Protein AF-L0DIA1-F1 (afdb_monomer)

InterPro domains:
  IPR010177 Doubled CXXCH motif [PF09699] (74-117)
  IPR029467 Cytochrome c7-like [PF14522] (395-449)
  IPR036280 Multiheme cytochrome superfamily [SSF48695] (78-455)

pLDDT: mean 79.47, std 14.56, range [34.69, 96.0]

Mean predicted aligned error: 14.71 Å

Nearest PDB structures (foldseek):
  6wpg-assembly1_A  TM=2.194E-01  e=6.661E+00  Arabidopsis thaliana

Sequence (483 aa):
MLPSQRDAKAASEYLKSLSSWLELDYFRRPRRLKRIRGLVTWTVLIGSTALIAALTWLPGNRQIYQAASVSTAHALFNEDCQACHDAKFGTAKRLLSGDNAVRSVTDEACLRCHAGDTHHMRQVGKTACVGCHHEHQGLKAMARVSDGHCTSCHANLESHTDTTKPGDADRPFRDVSTFMGGPRPHPPFFLSEHPKDEGTIRFNHQAHMNPKGLPVAGSLDRKTLRCTDCHQTDDAGRYMKPIHYQTHCRDCHPLNVQITGTITELAANEEADRFRNEPAAHPNGPQEGAETVRAIIRDRFIRFAQQFPSVQTERTRAERAHPLPGRPKPASDANGRSGADWAELQLSEASRLLFEGAGGCRYCHRVAAESSPETHQLPRFELPQIKSRWFPHSVFSHERHRSLDCRQCHAQSAESRLTSDVLMPTIQSCQQCHNGKTQGARTDCVECHAYHAPHENRDSPRDLAIEDFLRGQGAPAPAKAHP

Foldseek 3Di:
DDDDPPPVVVVVVVVVVVPVPDPPCPVVDDPPVVVVVVVVVVCVVVVVVVVVCCVVPPPDDCVVVDQAAWEPVCNLCSVPVCLFQVDPPQVVCCVVVVDPVRDRGFLVSVLLADFDFDLDPFFDDDDTPCNQQPTSPYHDHSPDGFLCSVLVCLQPVVVTGRLVDDDPNPDDRQRDRFCDDDPGHDDKPPLDPAFWWPFFWQDFLLQQQPPVFDDWPPDPDGHHDDPCLFFPADPQQWFTDDGDCVRRPCRRQFQFAAQAADDPDPVLVVVRVVSRPHGFDDDDDPVDWLVNSLVVQLVVQLVSCVVPVVLQQGDGPVLVDDDDPPDDRPDDDPVGHDSNRSSVVSSVVSLCCAQVNCSHPVVTWDFPAPADPVVRRGTGTDDRSGDRDSDPFWIDRNPVVVVDRPCLFQVCSNVGRGNGDDRGGMSVSQCVACVPDPRHDDGGPVNIGDSDDPCPPVPPDQPDDPVCVSVSHDRDDHDDHDD

Structure (mmCIF, N/CA/C/O backbone):
data_AF-L0DIA1-F1
#
_entry.id   AF-L0DIA1-F1
#
loop_
_atom_site.group_PDB
_atom_site.id
_atom_site.type_symbol
_atom_site.label_atom_id
_atom_site.label_alt_id
_atom_site.label_comp_id
_atom_site.label_asym_id
_atom_site.label_entity_id
_atom_site.label_seq_id
_atom_site.pdbx_PDB_ins_code
_atom_site.Cartn_x
_atom_site.Cartn_y
_atom_site.Cartn_z
_atom_site.occupancy
_atom_site.B_iso_or_equiv
_atom_site.auth_seq_id
_atom_site.auth_comp_id
_atom_site.auth_asym_id
_atom_site.auth_atom_id
_atom_site.pdbx_PDB_model_num
ATOM 1 N N . MET A 1 1 ? 84.054 46.112 -60.335 1.00 38.94 1 MET A N 1
ATOM 2 C CA . MET A 1 1 ? 84.595 44.797 -59.930 1.00 38.94 1 MET A CA 1
ATOM 3 C C . MET A 1 1 ? 83.575 43.743 -60.330 1.00 38.94 1 MET A C 1
ATOM 5 O O . MET A 1 1 ? 82.523 43.665 -59.716 1.00 38.94 1 MET A O 1
ATOM 9 N N . LEU A 1 2 ? 83.828 43.063 -61.451 1.00 37.53 2 LEU A N 1
ATOM 10 C CA . LEU A 1 2 ? 82.945 42.062 -62.062 1.00 37.53 2 LEU A CA 1
ATOM 11 C C . LEU A 1 2 ? 83.335 40.660 -61.556 1.00 37.53 2 LEU A C 1
ATOM 13 O O . LEU A 1 2 ? 84.537 40.387 -61.490 1.00 37.53 2 LEU A O 1
ATOM 17 N N . PRO A 1 3 ? 82.382 39.776 -61.206 1.00 42.34 3 PRO A N 1
ATOM 18 C CA . PRO A 1 3 ? 82.694 38.422 -60.758 1.00 42.34 3 PRO A CA 1
ATOM 19 C C . PRO A 1 3 ? 83.259 37.567 -61.897 1.00 42.34 3 PRO A C 1
ATOM 21 O O . PRO A 1 3 ? 82.854 37.675 -63.054 1.00 42.34 3 PRO A O 1
ATOM 24 N N . SER A 1 4 ? 84.236 36.736 -61.539 1.00 45.91 4 SER A N 1
ATOM 25 C CA . SER A 1 4 ? 85.078 35.964 -62.449 1.00 45.91 4 SER A CA 1
ATOM 26 C C . SER A 1 4 ? 84.346 34.814 -63.153 1.00 45.91 4 SER A C 1
ATOM 28 O O . SER A 1 4 ? 83.460 34.177 -62.595 1.00 45.91 4 SER A O 1
ATOM 30 N N . GLN A 1 5 ? 84.836 34.488 -64.347 1.00 52.84 5 GLN A N 1
ATOM 31 C CA . GLN A 1 5 ? 84.480 33.394 -65.265 1.00 52.84 5 GLN A CA 1
ATOM 32 C C . GLN A 1 5 ? 84.507 31.949 -64.692 1.00 52.84 5 GLN A C 1
ATOM 34 O O . GLN A 1 5 ? 84.489 30.987 -65.460 1.00 52.84 5 GLN A O 1
ATOM 39 N N . ARG A 1 6 ? 84.560 31.746 -63.368 1.00 50.69 6 ARG A N 1
ATOM 40 C CA . ARG A 1 6 ? 84.612 30.408 -62.745 1.00 50.69 6 ARG A CA 1
ATOM 41 C C . ARG A 1 6 ? 83.242 29.742 -62.556 1.00 50.69 6 ARG A C 1
ATOM 43 O O . ARG A 1 6 ? 83.188 28.516 -62.598 1.00 50.69 6 ARG A O 1
ATOM 50 N N . ASP A 1 7 ? 82.146 30.498 -62.480 1.00 54.34 7 ASP A N 1
ATOM 51 C CA . ASP A 1 7 ? 80.820 29.922 -62.175 1.00 54.34 7 ASP A CA 1
ATOM 52 C C . ASP A 1 7 ? 80.067 29.377 -63.403 1.00 54.34 7 ASP A C 1
ATOM 54 O O . ASP A 1 7 ? 79.250 28.462 -63.290 1.00 54.34 7 ASP A O 1
ATOM 58 N N . ALA A 1 8 ? 80.385 29.853 -64.612 1.00 52.34 8 ALA A N 1
ATOM 59 C CA . ALA A 1 8 ? 79.724 29.388 -65.836 1.00 52.34 8 ALA A CA 1
ATOM 60 C C . ALA A 1 8 ? 80.102 27.942 -66.213 1.00 52.34 8 ALA A C 1
ATOM 62 O O . ALA A 1 8 ? 79.298 27.216 -66.800 1.00 52.34 8 ALA A O 1
ATOM 63 N N . LYS A 1 9 ? 81.317 27.495 -65.861 1.00 54.75 9 LYS A N 1
ATOM 64 C CA . LYS A 1 9 ? 81.818 26.161 -66.227 1.00 54.75 9 LYS A CA 1
ATOM 65 C C . LYS A 1 9 ? 81.178 25.054 -65.379 1.00 54.75 9 LYS A C 1
ATOM 67 O O . LYS A 1 9 ? 80.749 24.048 -65.941 1.00 54.75 9 LYS A O 1
ATOM 72 N N . ALA A 1 10 ? 81.018 25.297 -64.074 1.00 54.09 10 ALA A N 1
ATOM 73 C CA . ALA A 1 10 ? 80.377 24.373 -63.136 1.00 54.09 10 ALA A CA 1
ATOM 74 C C . ALA A 1 10 ? 78.871 24.202 -63.414 1.00 54.09 10 ALA A C 1
ATOM 76 O O . ALA A 1 10 ? 78.358 23.084 -63.394 1.00 54.09 10 ALA A O 1
ATOM 77 N N . ALA A 1 11 ? 78.169 25.285 -63.775 1.00 54.31 11 ALA A N 1
ATOM 78 C CA . ALA A 1 11 ? 76.767 25.210 -64.191 1.00 54.31 11 ALA A CA 1
ATOM 79 C C . ALA A 1 11 ? 76.584 24.429 -65.511 1.00 54.31 11 ALA A C 1
ATOM 81 O O . ALA A 1 11 ? 75.620 23.674 -65.659 1.00 54.31 11 ALA A O 1
ATOM 82 N N . SER A 1 12 ? 77.527 24.548 -66.458 1.00 55.84 12 SER A N 1
ATOM 83 C CA . SER A 1 12 ? 77.474 23.820 -67.737 1.00 55.84 12 SER A CA 1
ATOM 84 C C . SER A 1 12 ? 77.768 22.318 -67.591 1.00 55.84 12 SER A C 1
ATOM 86 O O . SER A 1 12 ? 77.160 21.509 -68.290 1.00 55.84 12 SER A O 1
ATOM 88 N N . GLU A 1 13 ? 78.666 21.922 -66.682 1.00 55.84 13 GLU A N 1
ATOM 89 C CA . GLU A 1 13 ? 78.961 20.504 -66.404 1.00 55.84 13 GLU A CA 1
ATOM 90 C C . GLU A 1 13 ? 77.824 19.806 -65.642 1.00 55.84 13 GLU A C 1
ATOM 92 O O . GLU A 1 13 ? 77.497 18.652 -65.934 1.00 55.84 13 GLU A O 1
ATOM 97 N N . TYR A 1 14 ? 77.142 20.517 -64.740 1.00 56.03 14 TYR A N 1
ATOM 98 C CA . TYR A 1 14 ? 75.956 19.993 -64.057 1.00 56.03 14 TYR A CA 1
ATOM 99 C C . TYR A 1 14 ? 74.788 19.757 -65.034 1.00 56.03 14 TYR A C 1
ATOM 101 O O . TYR A 1 14 ? 74.178 18.690 -65.036 1.00 56.03 14 TYR A O 1
ATOM 109 N N . LEU A 1 15 ? 74.535 20.694 -65.957 1.00 53.28 15 LEU A N 1
ATOM 110 C CA . LEU A 1 15 ? 73.500 20.541 -66.992 1.00 53.28 15 LEU A CA 1
ATOM 111 C C . LEU A 1 15 ? 73.836 19.465 -68.041 1.00 53.28 15 LEU A C 1
ATOM 113 O O . LEU A 1 15 ? 72.927 18.812 -68.551 1.00 53.28 15 LEU A O 1
ATOM 117 N N . LYS A 1 16 ? 75.122 19.235 -68.343 1.00 56.94 16 LYS A N 1
ATOM 118 C CA . LYS A 1 16 ? 75.566 18.175 -69.272 1.00 56.94 16 LYS A CA 1
ATOM 119 C C . LYS A 1 16 ? 75.567 16.772 -68.664 1.00 56.94 16 LYS A C 1
ATOM 121 O O . LYS A 1 16 ? 75.495 15.805 -69.414 1.00 56.94 16 LYS A O 1
ATOM 126 N N . SER A 1 17 ? 75.635 16.648 -67.339 1.00 55.22 17 SER A N 1
ATOM 127 C CA . SER A 1 17 ? 75.519 15.354 -66.651 1.00 55.22 17 SER A CA 1
ATOM 128 C C . SER A 1 17 ? 74.077 15.004 -66.276 1.00 55.22 17 SER A C 1
ATOM 130 O O . SER A 1 17 ? 73.757 13.832 -66.122 1.00 55.22 17 SER A O 1
ATOM 132 N N . LEU A 1 18 ? 73.153 15.967 -66.217 1.00 54.19 18 LEU A N 1
ATOM 133 C CA . LEU A 1 18 ? 71.745 15.663 -65.944 1.00 54.19 18 LEU A CA 1
ATOM 134 C C . LEU A 1 18 ? 71.103 14.779 -67.039 1.00 54.19 18 LEU A C 1
ATOM 136 O O . LEU A 1 18 ? 70.259 13.936 -66.740 1.00 54.19 18 LEU A O 1
ATOM 140 N N . SER A 1 19 ? 71.532 14.928 -68.298 1.00 55.31 19 SER A N 1
ATOM 141 C CA . SER A 1 19 ? 71.032 14.149 -69.442 1.00 55.31 19 SER A CA 1
ATOM 142 C C . SER A 1 19 ? 71.620 12.739 -69.556 1.00 55.31 19 SER A C 1
ATOM 144 O O . SER A 1 19 ? 71.040 11.908 -70.250 1.00 55.31 19 SER A O 1
ATOM 146 N N . SER A 1 20 ? 72.735 12.439 -68.878 1.00 59.00 20 SER A N 1
ATOM 147 C CA . SER A 1 20 ? 73.296 11.081 -68.835 1.00 59.00 20 SER A CA 1
ATOM 148 C C . SER A 1 20 ? 72.679 10.216 -67.732 1.00 59.00 20 SER A C 1
ATOM 150 O O . SER A 1 20 ? 72.708 8.992 -67.835 1.00 59.00 20 SER A O 1
ATOM 152 N N . TRP A 1 21 ? 72.077 10.836 -66.711 1.00 57.41 21 TRP A N 1
ATOM 153 C CA . TRP A 1 21 ? 71.409 10.145 -65.600 1.00 57.41 21 TRP A CA 1
ATOM 154 C C . TRP A 1 21 ? 69.891 10.009 -65.767 1.00 57.41 21 TRP A C 1
ATOM 156 O O . TRP A 1 21 ? 69.279 9.151 -65.129 1.00 57.41 21 TRP A O 1
ATOM 166 N N . LEU A 1 22 ? 69.268 10.828 -66.618 1.00 57.53 22 LEU A N 1
ATOM 167 C CA . LEU A 1 22 ? 67.830 10.791 -66.865 1.00 57.53 22 LEU A CA 1
ATOM 168 C C . LEU A 1 22 ? 67.557 10.325 -68.301 1.00 57.53 22 LEU A C 1
ATOM 170 O O . LEU A 1 22 ? 67.651 11.103 -69.247 1.00 57.53 22 LEU A O 1
ATOM 174 N N . GLU A 1 23 ? 67.209 9.046 -68.469 1.00 64.88 23 GLU A N 1
ATOM 175 C CA . GLU A 1 23 ? 66.799 8.504 -69.769 1.00 64.88 23 GLU A CA 1
ATOM 176 C C . GLU A 1 23 ? 65.615 9.318 -70.332 1.00 64.88 23 GLU A C 1
ATOM 178 O O . GLU A 1 23 ? 64.508 9.289 -69.785 1.00 64.88 23 GLU A O 1
ATOM 183 N N . LEU A 1 24 ? 65.833 10.005 -71.460 1.00 61.28 24 LEU A N 1
ATOM 184 C CA . LEU A 1 24 ? 64.845 10.828 -72.181 1.00 61.28 24 LEU A CA 1
ATOM 185 C C . LEU A 1 24 ? 63.599 10.050 -72.649 1.00 61.28 24 LEU A C 1
ATOM 187 O O . LEU A 1 24 ? 62.635 10.659 -73.096 1.00 61.28 24 LEU A O 1
ATOM 191 N N . ASP A 1 25 ? 63.578 8.724 -72.499 1.00 62.75 25 ASP A N 1
ATOM 192 C CA . ASP A 1 25 ? 62.449 7.854 -72.845 1.00 62.75 25 ASP A CA 1
ATOM 193 C C . ASP A 1 25 ? 61.690 7.318 -71.617 1.00 62.75 25 ASP A C 1
ATOM 195 O O . ASP A 1 25 ? 60.784 6.489 -71.754 1.00 62.75 25 ASP A O 1
ATOM 199 N N . TYR A 1 26 ? 62.019 7.774 -70.400 1.00 62.66 26 TYR A N 1
ATOM 200 C CA . TYR A 1 26 ? 61.396 7.315 -69.148 1.00 62.66 26 TYR A CA 1
ATOM 201 C C . TYR A 1 26 ? 59.855 7.403 -69.170 1.00 62.66 26 TYR A C 1
ATOM 203 O O . TYR A 1 26 ? 59.162 6.531 -68.641 1.00 62.66 26 TYR A O 1
ATOM 211 N N . PHE A 1 27 ? 59.293 8.415 -69.837 1.00 58.81 27 PHE A N 1
ATOM 212 C CA . PHE A 1 27 ? 57.844 8.605 -69.990 1.00 58.81 27 PHE A CA 1
ATOM 213 C C . PHE A 1 27 ? 57.194 7.677 -71.033 1.00 58.81 27 PHE A C 1
ATOM 215 O O . PHE A 1 27 ? 55.974 7.513 -71.007 1.00 58.81 27 PHE A O 1
ATOM 222 N N . ARG A 1 28 ? 57.976 7.032 -71.912 1.00 60.09 28 ARG A N 1
ATOM 223 C CA . ARG A 1 28 ? 57.495 6.051 -72.905 1.00 60.09 28 ARG A CA 1
ATOM 224 C C . ARG A 1 28 ? 57.527 4.607 -72.395 1.00 60.09 28 ARG A C 1
ATOM 226 O O . ARG A 1 28 ? 56.889 3.739 -72.989 1.00 60.09 28 ARG A O 1
ATOM 233 N N . ARG A 1 29 ? 58.216 4.322 -71.282 1.00 59.72 29 ARG A N 1
ATOM 234 C CA . ARG A 1 29 ? 58.260 2.974 -70.691 1.00 59.72 29 ARG A CA 1
ATOM 235 C C . ARG A 1 29 ? 56.956 2.696 -69.923 1.00 59.72 29 ARG A C 1
ATOM 237 O O . ARG A 1 29 ? 56.642 3.421 -68.974 1.00 59.72 29 ARG A O 1
ATOM 244 N N . PRO A 1 30 ? 56.170 1.656 -70.276 1.00 58.03 30 PRO A N 1
ATOM 245 C CA . PRO A 1 30 ? 54.945 1.330 -69.555 1.00 58.03 30 PRO A CA 1
ATOM 246 C C . PRO A 1 30 ? 55.304 0.997 -68.106 1.00 58.03 30 PRO A C 1
ATOM 248 O O . PRO A 1 30 ? 55.975 0.002 -67.832 1.00 58.03 30 PRO A O 1
ATOM 251 N N . ARG A 1 31 ? 54.884 1.856 -67.169 1.00 65.75 31 ARG A N 1
ATOM 252 C CA . ARG A 1 31 ? 55.189 1.718 -65.739 1.00 65.75 31 ARG A CA 1
ATOM 253 C C . ARG A 1 31 ? 54.663 0.364 -65.255 1.00 65.75 31 ARG A C 1
ATOM 255 O O . ARG A 1 31 ? 53.465 0.240 -65.000 1.00 65.75 31 ARG A O 1
ATOM 262 N N . ARG A 1 32 ? 55.540 -0.644 -65.121 1.00 65.88 32 ARG A N 1
ATOM 263 C CA . ARG A 1 32 ? 55.189 -1.998 -64.639 1.00 65.88 32 ARG A CA 1
ATOM 264 C C . ARG A 1 32 ? 54.366 -1.920 -63.352 1.00 65.88 32 ARG A C 1
ATOM 266 O O . ARG A 1 32 ? 53.338 -2.572 -63.255 1.00 65.88 32 ARG A O 1
ATOM 273 N N . LEU A 1 33 ? 54.724 -1.002 -62.453 1.00 68.50 33 LEU A N 1
ATOM 274 C CA . LEU A 1 33 ? 53.966 -0.677 -61.241 1.00 68.50 33 LEU A CA 1
ATOM 275 C C . LEU A 1 33 ? 52.537 -0.161 -61.490 1.00 68.50 33 LEU A C 1
ATOM 277 O O . LEU A 1 33 ? 51.640 -0.552 -60.758 1.00 68.50 33 LEU A O 1
ATOM 281 N N . LYS A 1 34 ? 52.272 0.665 -62.516 1.00 67.75 34 LYS A N 1
ATOM 282 C CA . LYS A 1 34 ? 50.893 1.091 -62.846 1.00 67.75 34 LYS A CA 1
ATOM 283 C C . LYS A 1 34 ? 50.065 -0.058 -63.421 1.00 67.75 34 LYS A C 1
ATOM 285 O O . LYS A 1 34 ? 48.891 -0.165 -63.081 1.00 67.75 34 LYS A O 1
ATOM 290 N N . ARG A 1 35 ? 50.662 -0.917 -64.259 1.00 71.19 35 ARG A N 1
ATOM 291 C CA . ARG A 1 35 ? 49.988 -2.122 -64.775 1.00 71.19 35 ARG A CA 1
ATOM 292 C C . ARG A 1 35 ? 49.695 -3.114 -63.655 1.00 71.19 35 ARG A C 1
ATOM 294 O O . ARG A 1 35 ? 48.559 -3.545 -63.549 1.00 71.19 35 ARG A O 1
ATOM 301 N N . ILE A 1 36 ? 50.673 -3.401 -62.794 1.00 78.19 36 ILE A N 1
ATOM 302 C CA . ILE A 1 36 ? 50.495 -4.267 -61.621 1.00 78.19 36 ILE A CA 1
ATOM 303 C C . ILE A 1 36 ? 49.435 -3.676 -60.691 1.00 78.19 36 ILE A C 1
ATOM 305 O O . ILE A 1 36 ? 48.525 -4.393 -60.303 1.00 78.19 36 ILE A O 1
ATOM 309 N N . ARG A 1 37 ? 49.471 -2.367 -60.406 1.00 79.06 37 ARG A N 1
ATOM 310 C CA . ARG A 1 37 ? 48.446 -1.712 -59.582 1.00 79.06 37 ARG A CA 1
ATOM 311 C C . ARG A 1 37 ? 47.055 -1.855 -60.189 1.00 79.06 37 ARG A C 1
ATOM 313 O O . ARG A 1 37 ? 46.150 -2.251 -59.478 1.00 79.06 37 ARG A O 1
ATOM 320 N N . GLY A 1 38 ? 46.888 -1.586 -61.485 1.00 79.44 38 GLY A N 1
ATOM 321 C CA . GLY A 1 38 ? 45.601 -1.763 -62.161 1.00 79.44 38 GLY A CA 1
ATOM 322 C C . GLY A 1 38 ? 45.116 -3.213 -62.125 1.00 79.44 38 GLY A C 1
ATOM 323 O O . GLY A 1 38 ? 43.954 -3.457 -61.827 1.00 79.44 38 GLY A O 1
ATOM 324 N N . LEU A 1 39 ? 46.011 -4.173 -62.363 1.00 82.62 39 LEU A N 1
ATOM 325 C CA . LEU A 1 39 ? 45.688 -5.600 -62.373 1.00 82.62 39 LEU A CA 1
ATOM 326 C C . LEU A 1 39 ? 45.310 -6.095 -60.974 1.00 82.62 39 LEU A C 1
ATOM 328 O O . LEU A 1 39 ? 44.313 -6.794 -60.847 1.00 82.62 39 LEU A O 1
ATOM 332 N N . VAL A 1 40 ? 46.027 -5.653 -59.933 1.00 85.44 40 VAL A N 1
ATOM 333 C CA . VAL A 1 40 ? 45.697 -5.894 -58.518 1.00 85.44 40 VAL A CA 1
ATOM 334 C C . VAL A 1 40 ? 44.368 -5.237 -58.146 1.00 85.44 40 VAL A C 1
ATOM 336 O O . VAL A 1 40 ? 43.523 -5.882 -57.542 1.00 85.44 40 VAL A O 1
ATOM 339 N N . THR A 1 41 ? 44.124 -3.984 -58.541 1.00 84.69 41 THR A N 1
ATOM 340 C CA . THR A 1 41 ? 42.845 -3.309 -58.269 1.00 84.69 41 THR A CA 1
ATOM 341 C C . THR A 1 41 ? 41.677 -4.048 -58.920 1.00 84.69 41 THR A C 1
ATOM 343 O O . THR A 1 41 ? 40.677 -4.290 -58.253 1.00 84.69 41 THR A O 1
ATOM 346 N N . TRP A 1 42 ? 41.805 -4.465 -60.182 1.00 88.69 42 TRP A N 1
ATOM 347 C CA . TRP A 1 42 ? 40.760 -5.227 -60.868 1.00 88.69 42 TRP A CA 1
ATOM 348 C C . TRP A 1 42 ? 40.587 -6.638 -60.304 1.00 88.69 42 TRP A C 1
ATOM 350 O O . TRP A 1 42 ? 39.453 -7.067 -60.138 1.00 88.69 42 TRP A O 1
ATOM 360 N N . THR A 1 43 ? 41.663 -7.347 -59.949 1.00 89.00 43 THR A N 1
ATOM 361 C CA . THR A 1 43 ? 41.545 -8.676 -59.313 1.00 89.00 43 THR A CA 1
ATOM 362 C C . THR A 1 43 ? 40.929 -8.597 -57.926 1.00 89.00 43 THR A C 1
ATOM 364 O O . THR A 1 43 ? 40.094 -9.434 -57.605 1.00 89.00 43 THR A O 1
ATOM 367 N N . VAL A 1 44 ? 41.255 -7.578 -57.128 1.00 90.25 44 VAL A N 1
ATOM 368 C CA . VAL A 1 44 ? 40.593 -7.349 -55.837 1.00 90.25 44 VAL A CA 1
ATOM 369 C C . VAL A 1 44 ? 39.124 -6.991 -56.047 1.00 90.25 44 VAL A C 1
ATOM 371 O O . VAL A 1 44 ? 38.269 -7.562 -55.375 1.00 90.25 44 VAL A O 1
ATOM 374 N N . LEU A 1 45 ? 38.802 -6.099 -56.990 1.00 90.31 45 LEU A N 1
ATOM 375 C CA . LEU A 1 45 ? 37.421 -5.695 -57.260 1.00 90.31 45 LEU A CA 1
ATOM 376 C C . LEU A 1 45 ? 36.572 -6.884 -57.729 1.00 90.31 45 LEU A C 1
ATOM 378 O O . LEU A 1 45 ? 35.517 -7.135 -57.149 1.00 90.31 45 LEU A O 1
ATOM 382 N N . ILE A 1 46 ? 37.053 -7.631 -58.728 1.00 92.00 46 ILE A N 1
ATOM 383 C CA . ILE A 1 46 ? 36.387 -8.816 -59.288 1.00 92.00 46 ILE A CA 1
ATOM 384 C C . ILE A 1 46 ? 36.310 -9.926 -58.240 1.00 92.00 46 ILE A C 1
ATOM 386 O O . ILE A 1 46 ? 35.261 -10.535 -58.081 1.00 92.00 46 ILE A O 1
ATOM 390 N N . GLY A 1 47 ? 37.379 -10.160 -57.475 1.00 92.19 47 GLY A N 1
ATOM 391 C CA . GLY A 1 47 ? 37.385 -11.134 -56.385 1.00 92.19 47 GLY A CA 1
ATOM 392 C C . GLY A 1 47 ? 36.370 -10.792 -55.293 1.00 92.19 47 GLY A C 1
ATOM 393 O O . GLY A 1 47 ? 35.633 -11.664 -54.847 1.00 92.19 47 GLY A O 1
ATOM 394 N N . SER A 1 48 ? 36.266 -9.515 -54.917 1.00 84.88 48 SER A N 1
ATOM 395 C CA . SER A 1 48 ? 35.313 -9.039 -53.906 1.00 84.88 48 SER A CA 1
ATOM 396 C C . SER A 1 48 ? 33.872 -9.129 -54.408 1.00 84.88 48 SER A C 1
ATOM 398 O O . SER A 1 48 ? 32.995 -9.584 -53.681 1.00 84.88 48 SER A O 1
ATOM 400 N N . THR A 1 49 ? 33.615 -8.755 -55.664 1.00 87.25 49 THR A N 1
ATOM 401 C CA . THR A 1 49 ? 32.275 -8.887 -56.263 1.00 87.25 49 THR A CA 1
ATOM 402 C C . THR A 1 49 ? 31.882 -10.343 -56.472 1.00 87.25 49 THR A C 1
ATOM 404 O O . THR A 1 49 ? 30.752 -10.698 -56.157 1.00 87.25 49 THR A O 1
ATOM 407 N N . ALA A 1 50 ? 32.799 -11.203 -56.922 1.00 86.94 50 ALA A N 1
ATOM 408 C CA . ALA A 1 50 ? 32.560 -12.637 -57.049 1.00 86.94 50 ALA A CA 1
ATOM 409 C C . ALA A 1 50 ? 32.313 -13.293 -55.685 1.00 86.94 50 ALA A C 1
ATOM 411 O O . ALA A 1 50 ? 31.427 -14.132 -55.578 1.00 86.94 50 ALA A O 1
ATOM 412 N N . LEU A 1 51 ? 33.028 -12.878 -54.633 1.00 81.56 51 LEU A N 1
ATOM 413 C CA . LEU A 1 51 ? 32.804 -13.349 -53.266 1.00 81.56 51 LEU A CA 1
ATOM 414 C C . LEU A 1 51 ? 31.435 -12.908 -52.730 1.00 81.56 51 LEU A C 1
ATOM 416 O O . LEU A 1 51 ? 30.715 -13.721 -52.163 1.00 81.56 51 LEU A O 1
ATOM 420 N N . ILE A 1 52 ? 31.044 -11.648 -52.939 1.00 78.81 52 ILE A N 1
ATOM 421 C CA . ILE A 1 52 ? 29.717 -11.148 -52.546 1.00 78.81 52 ILE A CA 1
ATOM 422 C C . ILE A 1 52 ? 28.618 -11.879 -53.326 1.00 78.81 52 ILE A C 1
ATOM 424 O O . ILE A 1 52 ? 27.635 -12.316 -52.731 1.00 78.81 52 ILE A O 1
ATOM 428 N N . ALA A 1 53 ? 28.786 -12.062 -54.638 1.00 79.56 53 ALA A N 1
ATOM 429 C CA . ALA A 1 53 ? 27.852 -12.815 -55.471 1.00 79.56 53 ALA A CA 1
ATOM 430 C C . ALA A 1 53 ? 27.756 -14.279 -55.017 1.00 79.56 53 ALA A C 1
ATOM 432 O O . ALA A 1 53 ? 26.659 -14.801 -54.858 1.00 79.56 53 ALA A O 1
ATOM 433 N N . ALA A 1 54 ? 28.885 -14.919 -54.711 1.00 77.06 54 ALA A N 1
ATOM 434 C CA . ALA A 1 54 ? 28.940 -16.271 -54.168 1.00 77.06 54 ALA A CA 1
ATOM 435 C C . ALA A 1 54 ? 28.202 -16.371 -52.821 1.00 77.06 54 ALA A C 1
ATOM 437 O O . ALA A 1 54 ? 27.346 -17.235 -52.663 1.00 77.06 54 ALA A O 1
ATOM 438 N N . LEU A 1 55 ? 28.455 -15.456 -51.880 1.00 67.50 55 LEU A N 1
ATOM 439 C CA . LEU A 1 55 ? 27.798 -15.427 -50.564 1.00 67.50 55 LEU A CA 1
ATOM 440 C C . LEU A 1 55 ? 26.291 -15.135 -50.635 1.00 67.50 55 LEU A C 1
ATOM 442 O O . LEU A 1 55 ? 25.549 -15.532 -49.740 1.00 67.50 55 LEU A O 1
ATOM 446 N N . THR A 1 56 ? 25.831 -14.449 -51.683 1.00 65.62 56 THR A N 1
ATOM 447 C CA . THR A 1 56 ? 24.415 -14.086 -51.851 1.00 65.62 56 THR A CA 1
ATOM 448 C C . THR A 1 56 ? 23.631 -15.082 -52.715 1.00 65.62 56 THR A C 1
ATOM 450 O O . THR A 1 56 ? 22.437 -15.271 -52.478 1.00 65.62 56 THR A O 1
ATOM 453 N N . TRP A 1 57 ? 24.269 -15.735 -53.696 1.00 67.69 57 TRP A N 1
ATOM 454 C CA . TRP A 1 57 ? 23.603 -16.601 -54.683 1.00 67.69 57 TRP A CA 1
ATOM 455 C C . TRP A 1 57 ? 23.863 -18.101 -54.484 1.00 67.69 57 TRP A C 1
ATOM 457 O O . TRP A 1 57 ? 23.048 -18.897 -54.951 1.00 67.69 57 TRP A O 1
ATOM 467 N N . LEU A 1 58 ? 24.932 -18.523 -53.791 1.00 69.00 58 LEU A N 1
ATOM 468 C CA . LEU A 1 58 ? 25.155 -19.952 -53.528 1.00 69.00 58 LEU A CA 1
ATOM 469 C C . LEU A 1 58 ? 24.229 -20.447 -52.396 1.00 69.00 58 LEU A C 1
ATOM 471 O O . LEU A 1 58 ? 24.201 -19.863 -51.308 1.00 69.00 58 LEU A O 1
ATOM 475 N N . PRO A 1 59 ? 23.463 -21.530 -52.621 1.00 56.31 59 PRO A N 1
ATOM 476 C CA . PRO A 1 59 ? 22.481 -22.047 -51.676 1.00 56.31 59 PRO A CA 1
ATOM 477 C C . PRO A 1 59 ? 23.182 -22.882 -50.596 1.00 56.31 59 PRO A C 1
ATOM 479 O O . PRO A 1 59 ? 23.256 -24.100 -50.688 1.00 56.31 59 PRO A O 1
ATOM 482 N N . GLY A 1 60 ? 23.757 -22.216 -49.594 1.00 51.94 60 GLY A N 1
ATOM 483 C CA . GLY A 1 60 ? 24.397 -22.879 -48.452 1.00 51.94 60 GLY A CA 1
ATOM 484 C C . GLY A 1 60 ? 23.608 -22.718 -47.159 1.00 51.94 60 GLY A C 1
ATOM 485 O O . GLY A 1 60 ? 23.202 -23.702 -46.554 1.00 51.94 60 GLY A O 1
ATOM 486 N N . ASN A 1 61 ? 23.359 -21.476 -46.737 1.00 52.25 61 ASN A N 1
ATOM 487 C CA . ASN A 1 61 ? 22.488 -21.177 -45.603 1.00 52.25 61 ASN A CA 1
ATOM 488 C C . ASN A 1 61 ? 22.175 -19.669 -45.561 1.00 52.25 61 ASN A C 1
ATOM 490 O O . ASN A 1 61 ? 23.027 -18.866 -45.183 1.00 52.25 61 ASN A O 1
ATOM 494 N N . ARG A 1 62 ? 20.958 -19.255 -45.942 1.00 53.38 62 ARG A N 1
ATOM 495 C CA . ARG A 1 62 ? 20.534 -17.837 -45.883 1.00 53.38 62 ARG A CA 1
ATOM 496 C C . ARG A 1 62 ? 20.268 -17.344 -44.450 1.00 53.38 62 ARG A C 1
ATOM 498 O O . ARG A 1 62 ? 19.988 -16.163 -44.269 1.00 53.38 62 ARG A O 1
ATOM 505 N N . GLN A 1 63 ? 20.406 -18.212 -43.442 1.00 53.78 63 GLN A N 1
ATOM 506 C CA . GLN A 1 63 ? 20.187 -17.893 -42.025 1.00 53.78 63 GLN A CA 1
ATOM 507 C C . GLN A 1 63 ? 21.049 -16.740 -41.495 1.00 53.78 63 GLN A C 1
ATOM 509 O O . GLN A 1 63 ? 20.632 -16.065 -40.566 1.00 53.78 63 GLN A O 1
ATOM 514 N N . ILE A 1 64 ? 22.214 -16.465 -42.089 1.00 52.66 64 ILE A N 1
ATOM 515 C CA . ILE A 1 64 ? 23.090 -15.361 -41.649 1.00 52.66 64 ILE A CA 1
ATOM 516 C C . ILE A 1 64 ? 22.440 -13.985 -41.905 1.00 52.66 64 ILE A C 1
ATOM 518 O O . ILE A 1 64 ? 22.749 -13.015 -41.218 1.00 52.66 64 ILE A O 1
ATOM 522 N N . TYR A 1 65 ? 21.518 -13.900 -42.869 1.00 57.53 65 TYR A N 1
ATOM 523 C CA . TYR A 1 65 ? 20.829 -12.662 -43.252 1.00 57.53 65 TYR A CA 1
ATOM 524 C C . TYR A 1 65 ? 19.347 -12.643 -42.864 1.00 57.53 65 TYR A C 1
ATOM 526 O O . TYR A 1 65 ? 18.670 -11.641 -43.090 1.00 57.53 65 TYR A O 1
ATOM 534 N N . GLN A 1 66 ? 18.828 -13.742 -42.313 1.00 65.69 66 GLN A N 1
ATOM 535 C CA . GLN A 1 66 ? 17.448 -13.821 -41.852 1.00 65.69 66 GLN A CA 1
ATOM 536 C C . GLN A 1 66 ? 17.389 -13.428 -40.381 1.00 65.69 66 GLN A C 1
ATOM 538 O O . GLN A 1 66 ? 18.102 -13.977 -39.543 1.00 65.69 66 GLN A O 1
ATOM 543 N N . ALA A 1 67 ? 16.529 -12.460 -40.075 1.00 73.00 67 ALA A N 1
ATOM 544 C CA . ALA A 1 67 ? 16.180 -12.156 -38.700 1.00 73.00 67 ALA A CA 1
ATOM 545 C C . ALA A 1 67 ? 15.588 -13.418 -38.042 1.00 73.00 67 ALA A C 1
ATOM 547 O O . ALA A 1 67 ? 14.919 -14.208 -38.714 1.00 73.00 67 ALA A O 1
ATOM 548 N N . ALA A 1 68 ? 15.844 -13.633 -36.749 1.00 77.94 68 ALA A N 1
ATOM 549 C CA . ALA A 1 68 ? 15.225 -14.754 -36.045 1.00 77.94 68 ALA A CA 1
ATOM 550 C C . ALA A 1 68 ? 13.699 -14.562 -35.961 1.00 77.94 68 ALA A C 1
ATOM 552 O O . ALA A 1 68 ? 13.180 -13.487 -36.275 1.00 77.94 68 ALA A O 1
ATOM 553 N N . SER A 1 69 ? 12.973 -15.590 -35.515 1.00 84.31 69 SER A N 1
ATOM 554 C CA . SER A 1 69 ? 11.533 -15.463 -35.271 1.00 84.31 69 SER A CA 1
ATOM 555 C C . SER A 1 69 ? 11.242 -14.305 -34.318 1.00 84.31 69 SER A C 1
ATOM 557 O O . SER A 1 69 ? 12.060 -13.990 -33.440 1.00 84.31 69 SER A O 1
ATOM 559 N N . VAL A 1 70 ? 10.059 -13.716 -34.459 1.00 86.31 70 VAL A N 1
ATOM 560 C CA . VAL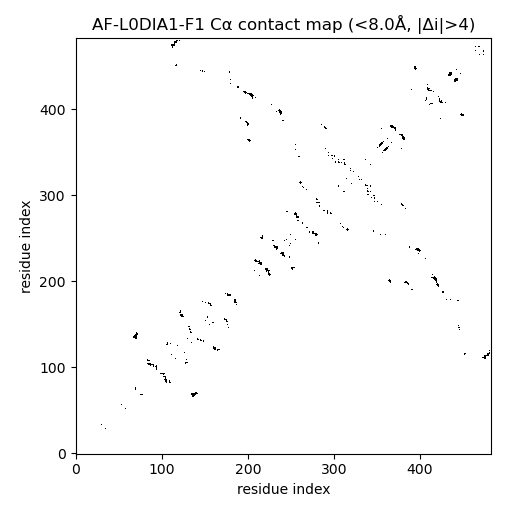 A 1 70 ? 9.547 -12.807 -33.440 1.00 86.31 70 VAL A CA 1
ATOM 561 C C . VAL A 1 70 ? 9.264 -13.576 -32.139 1.00 86.31 70 VAL A C 1
ATOM 563 O O . VAL A 1 70 ? 9.262 -14.815 -32.099 1.00 86.31 70 VAL A O 1
ATOM 566 N N . SER A 1 71 ? 9.078 -12.832 -31.058 1.00 86.31 71 SER A N 1
ATOM 567 C CA . SER A 1 71 ? 8.873 -13.300 -29.703 1.00 86.31 71 SER A CA 1
ATOM 568 C C . SER A 1 71 ? 7.591 -14.112 -29.605 1.00 86.31 71 SER A C 1
ATOM 570 O O . SER A 1 71 ? 6.684 -14.004 -30.429 1.00 86.31 71 SER A O 1
ATOM 572 N N . THR A 1 72 ? 7.482 -14.920 -28.553 1.00 85.50 72 THR A N 1
ATOM 573 C CA . THR A 1 72 ? 6.294 -15.752 -28.317 1.00 85.50 72 THR A CA 1
ATOM 574 C C . THR A 1 72 ? 5.000 -14.942 -28.260 1.00 85.50 72 THR A C 1
ATOM 576 O O . THR A 1 72 ? 3.976 -15.414 -28.741 1.00 85.50 72 THR A O 1
ATOM 579 N N . ALA A 1 73 ? 5.048 -13.714 -27.734 1.00 84.25 73 ALA A N 1
ATOM 580 C CA . ALA A 1 73 ? 3.891 -12.823 -27.644 1.00 84.25 73 ALA A CA 1
ATOM 581 C C . ALA A 1 73 ? 3.383 -12.349 -29.016 1.00 84.25 73 ALA A C 1
ATOM 583 O O . ALA A 1 73 ? 2.194 -12.093 -29.175 1.00 84.25 73 ALA A O 1
ATOM 584 N N . HIS A 1 74 ? 4.270 -12.259 -30.007 1.00 87.38 74 HIS A N 1
ATOM 585 C CA . HIS A 1 74 ? 3.949 -11.834 -31.368 1.00 87.38 74 HIS A CA 1
ATOM 586 C C . HIS A 1 74 ? 4.034 -12.975 -32.384 1.00 87.38 74 HIS A C 1
ATOM 588 O O . HIS A 1 74 ? 3.963 -12.721 -33.581 1.00 87.38 74 HIS A O 1
ATOM 594 N N . ALA A 1 75 ? 4.168 -14.231 -31.944 1.00 87.38 75 ALA A N 1
ATOM 595 C CA . ALA A 1 75 ? 4.472 -15.369 -32.816 1.00 87.38 75 ALA A CA 1
ATOM 596 C C . ALA A 1 75 ? 3.478 -15.556 -33.977 1.00 87.38 75 ALA A C 1
ATOM 598 O O . ALA A 1 75 ? 3.859 -16.070 -35.027 1.00 87.38 75 ALA A O 1
ATOM 599 N N . LEU A 1 76 ? 2.237 -15.097 -33.800 1.00 86.69 76 LEU A N 1
ATOM 600 C CA . LEU A 1 76 ? 1.188 -15.064 -34.819 1.00 86.69 76 LEU A CA 1
ATOM 601 C C . LEU A 1 76 ? 1.567 -14.235 -36.061 1.00 86.69 76 LEU A C 1
ATOM 603 O O . LEU A 1 76 ? 1.106 -14.533 -37.155 1.00 86.69 76 LEU A O 1
ATOM 607 N N . PHE A 1 77 ? 2.437 -13.236 -35.903 1.00 86.81 77 PHE A N 1
ATOM 608 C CA . PHE A 1 77 ? 2.902 -12.351 -36.973 1.00 86.81 77 PHE A CA 1
ATOM 609 C C . PHE A 1 77 ? 4.213 -12.815 -37.626 1.00 86.81 77 PHE A C 1
ATOM 611 O O . PHE A 1 77 ? 4.762 -12.099 -38.460 1.00 86.81 77 PHE A O 1
ATOM 618 N N . ASN A 1 78 ? 4.739 -14.001 -37.283 1.00 84.81 78 ASN A N 1
ATOM 619 C CA . ASN A 1 78 ? 5.990 -14.515 -37.869 1.00 84.81 78 ASN A CA 1
ATOM 620 C C . ASN A 1 78 ? 5.956 -14.576 -39.404 1.00 84.81 78 ASN A C 1
ATOM 622 O O . ASN A 1 78 ? 6.992 -14.403 -40.045 1.00 84.81 78 ASN A O 1
ATOM 626 N N . GLU A 1 79 ? 4.779 -14.815 -39.981 1.00 83.88 79 GLU A N 1
ATOM 627 C CA . GLU A 1 79 ? 4.575 -14.911 -41.430 1.00 83.88 79 GLU A CA 1
ATOM 628 C C . GLU A 1 79 ? 4.000 -13.622 -42.046 1.00 83.88 79 GLU A C 1
ATOM 630 O O . GLU A 1 79 ? 3.925 -13.511 -43.267 1.00 83.88 79 GLU A O 1
ATOM 635 N N . ASP A 1 80 ? 3.655 -12.619 -41.228 1.00 85.69 80 ASP A N 1
ATOM 636 C CA . ASP A 1 80 ? 3.031 -11.361 -41.660 1.00 85.69 80 ASP A CA 1
ATOM 637 C C . ASP A 1 80 ? 3.898 -10.144 -41.299 1.00 85.69 80 ASP A C 1
ATOM 639 O O . ASP A 1 80 ? 3.563 -9.305 -40.464 1.00 85.69 80 ASP A O 1
ATOM 643 N N . CYS A 1 81 ? 5.069 -10.036 -41.935 1.00 85.44 81 CYS A N 1
ATOM 644 C 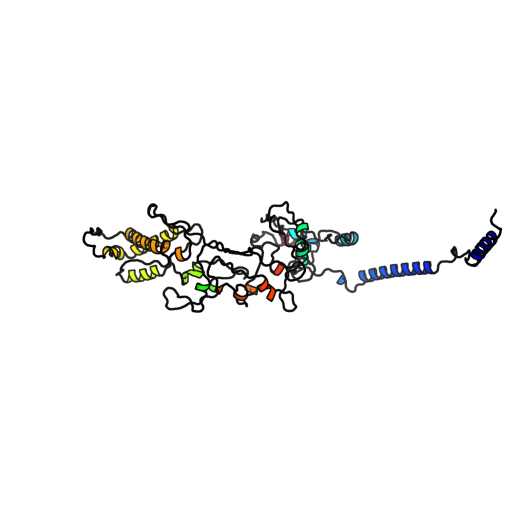CA . CYS A 1 81 ? 6.075 -9.027 -41.579 1.00 85.44 81 CYS A CA 1
ATOM 645 C C . CYS A 1 81 ? 5.566 -7.576 -41.699 1.00 85.44 81 CYS A C 1
ATOM 647 O O . CYS A 1 81 ? 6.039 -6.688 -40.987 1.00 85.44 81 CYS A O 1
ATOM 649 N N . GLN A 1 82 ? 4.612 -7.324 -42.600 1.00 84.69 82 GLN A N 1
ATOM 650 C CA . GLN A 1 82 ? 4.010 -6.006 -42.841 1.00 84.69 82 GLN A CA 1
ATOM 651 C C . GLN A 1 82 ? 3.121 -5.520 -41.684 1.00 84.69 82 GLN A C 1
ATOM 653 O O . GLN A 1 82 ? 2.825 -4.326 -41.619 1.00 84.69 82 GLN A O 1
ATOM 658 N N . ALA A 1 83 ? 2.748 -6.404 -40.750 1.00 84.19 83 ALA A N 1
ATOM 659 C CA . ALA A 1 83 ? 2.054 -6.022 -39.524 1.00 84.19 83 ALA A CA 1
ATOM 660 C C . ALA A 1 83 ? 2.873 -5.009 -38.703 1.00 84.19 83 ALA A C 1
ATOM 662 O O . ALA A 1 83 ? 2.312 -4.074 -38.129 1.00 84.19 83 ALA A O 1
ATOM 663 N N . CYS A 1 84 ? 4.207 -5.148 -38.704 1.00 86.12 84 CYS A N 1
ATOM 664 C CA . CYS A 1 84 ? 5.122 -4.250 -37.995 1.00 86.12 84 CYS A CA 1
ATOM 665 C C . CYS A 1 84 ? 5.994 -3.403 -38.937 1.00 86.12 84 CYS A C 1
ATOM 667 O O . CYS A 1 84 ? 6.313 -2.260 -38.618 1.00 86.12 84 CYS A O 1
ATOM 669 N N . HIS A 1 85 ? 6.399 -3.934 -40.092 1.00 87.88 85 HIS A N 1
ATOM 670 C CA . HIS A 1 85 ? 7.281 -3.233 -41.026 1.00 87.88 85 HIS A CA 1
ATOM 671 C C . HIS A 1 85 ? 6.509 -2.342 -42.004 1.00 87.88 85 HIS A C 1
ATOM 673 O O . HIS A 1 85 ? 6.124 -2.767 -43.092 1.00 87.88 85 HIS A O 1
ATOM 679 N N . ASP A 1 86 ? 6.344 -1.074 -41.640 1.00 80.94 86 ASP A N 1
ATOM 680 C CA . ASP A 1 86 ? 5.634 -0.055 -42.420 1.00 80.94 86 ASP A CA 1
ATOM 681 C C . ASP A 1 86 ? 6.559 0.865 -43.245 1.00 80.94 86 ASP A C 1
ATOM 683 O O . ASP A 1 86 ? 6.135 1.468 -44.234 1.00 80.94 86 ASP A O 1
ATOM 687 N N . ALA A 1 87 ? 7.844 0.945 -42.890 1.00 74.94 87 ALA A N 1
ATOM 688 C CA . ALA A 1 87 ? 8.832 1.758 -43.593 1.00 74.94 87 ALA A CA 1
ATOM 689 C C . ALA A 1 87 ? 9.559 0.968 -44.698 1.00 74.94 87 ALA A C 1
ATOM 691 O O . ALA A 1 87 ? 10.360 0.065 -44.439 1.00 74.94 87 ALA A O 1
ATOM 692 N N . LYS A 1 88 ? 9.363 1.368 -45.961 1.00 78.56 88 LYS A N 1
ATOM 693 C CA . LYS A 1 88 ? 10.099 0.793 -47.101 1.00 78.56 88 LYS A CA 1
ATOM 694 C C . LYS A 1 88 ? 11.576 1.202 -47.063 1.00 78.56 88 LYS A C 1
ATOM 696 O O . LYS A 1 88 ? 11.905 2.361 -46.827 1.00 78.56 88 LYS A O 1
ATOM 701 N N . PHE A 1 89 ? 12.468 0.249 -47.345 1.00 77.00 89 PHE A N 1
ATOM 702 C CA . PHE A 1 89 ? 13.918 0.464 -47.483 1.00 77.00 89 PHE A CA 1
ATOM 703 C C . PHE A 1 89 ? 14.632 1.072 -46.258 1.00 77.00 89 PHE A C 1
ATOM 705 O O . PHE A 1 89 ? 15.729 1.614 -46.403 1.00 77.00 89 PHE A O 1
ATOM 712 N N . GLY A 1 90 ? 14.077 0.948 -45.044 1.00 76.69 90 GLY A N 1
ATOM 713 C CA . GLY A 1 90 ? 14.681 1.502 -43.820 1.00 76.69 90 GLY A CA 1
ATOM 714 C C . GLY A 1 90 ? 16.140 1.074 -43.605 1.00 76.69 90 GLY A C 1
ATOM 715 O O . GLY A 1 90 ? 16.988 1.893 -43.258 1.00 76.69 90 GLY A O 1
ATOM 716 N N . THR A 1 91 ? 16.473 -0.184 -43.908 1.00 76.88 91 THR A N 1
ATOM 717 C CA . THR A 1 91 ? 17.849 -0.706 -43.836 1.00 76.88 91 THR A CA 1
ATOM 718 C C . THR A 1 91 ? 18.792 -0.034 -44.835 1.00 76.88 91 THR A C 1
ATOM 720 O O . THR A 1 91 ? 19.898 0.349 -44.462 1.00 76.88 91 THR A O 1
ATOM 723 N N . ALA A 1 92 ? 18.359 0.161 -4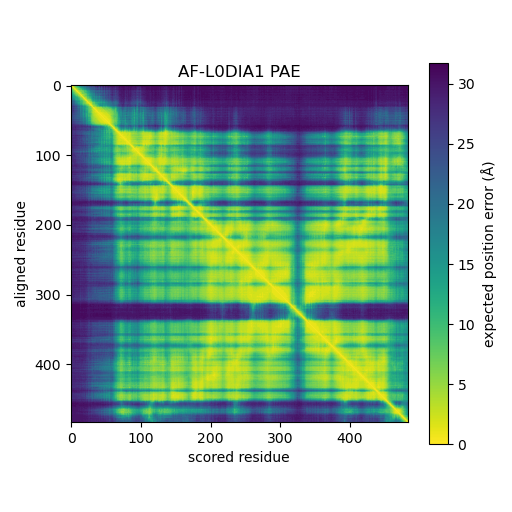6.085 1.00 81.44 92 ALA A N 1
ATOM 724 C CA . ALA A 1 92 ? 19.169 0.835 -47.098 1.00 81.44 92 ALA A CA 1
ATOM 725 C C . ALA A 1 92 ? 19.369 2.313 -46.746 1.00 81.44 92 ALA A C 1
ATOM 727 O O . ALA A 1 92 ? 20.482 2.818 -46.843 1.00 81.44 92 ALA A O 1
ATOM 728 N N . LYS A 1 93 ? 18.318 2.987 -46.260 1.00 82.56 93 LYS A N 1
ATOM 729 C CA . LYS A 1 93 ? 18.405 4.376 -45.803 1.00 82.56 93 LYS A CA 1
ATOM 730 C C . LYS A 1 93 ? 19.413 4.520 -44.664 1.00 82.56 93 LYS A C 1
ATOM 732 O O . LYS A 1 93 ? 20.290 5.362 -44.771 1.00 82.56 93 LYS A O 1
ATOM 737 N N . ARG A 1 94 ? 19.347 3.654 -43.648 1.00 82.31 94 ARG A N 1
ATOM 738 C CA . ARG A 1 94 ? 20.300 3.612 -42.525 1.00 82.31 94 ARG A CA 1
ATOM 739 C C . ARG A 1 94 ? 21.745 3.427 -42.993 1.00 82.31 94 ARG A C 1
ATOM 741 O O . ARG A 1 94 ? 22.632 4.133 -42.533 1.00 82.31 94 ARG A O 1
ATOM 748 N N . LEU A 1 95 ? 21.974 2.493 -43.921 1.00 82.44 95 LEU A N 1
ATOM 749 C CA . LEU A 1 95 ? 23.309 2.208 -44.454 1.00 82.44 95 LEU A CA 1
ATOM 750 C C . LEU A 1 95 ? 23.862 3.378 -45.280 1.00 82.44 95 LEU A C 1
ATOM 752 O O . LEU A 1 95 ? 25.040 3.698 -45.171 1.00 82.44 95 LEU A O 1
ATOM 756 N N . LEU A 1 96 ? 23.018 4.012 -46.096 1.00 86.00 96 LEU A N 1
ATOM 757 C CA . LEU A 1 96 ? 23.416 5.111 -46.978 1.00 86.00 96 LEU A CA 1
ATOM 758 C C . LEU A 1 96 ? 23.599 6.436 -46.232 1.00 86.00 96 LEU A C 1
ATOM 760 O O . LEU A 1 96 ? 24.480 7.210 -46.593 1.00 86.00 96 LEU A O 1
ATOM 764 N N . SER A 1 97 ? 22.778 6.714 -45.215 1.00 84.62 97 SER A N 1
ATOM 765 C CA . SER A 1 97 ? 22.889 7.940 -44.418 1.00 84.62 97 SER A CA 1
ATOM 766 C C . SER A 1 97 ? 23.872 7.821 -43.255 1.00 84.62 97 SER A C 1
ATOM 768 O O . SER A 1 97 ? 24.278 8.843 -42.711 1.00 84.62 97 SER A O 1
ATOM 770 N N . GLY A 1 98 ? 24.220 6.599 -42.836 1.00 82.56 98 GLY A N 1
ATOM 771 C CA . GLY A 1 98 ? 24.965 6.352 -41.598 1.00 82.56 98 GLY A CA 1
ATOM 772 C C . GLY A 1 98 ? 24.183 6.715 -40.329 1.00 82.56 98 GLY A C 1
ATOM 773 O O . GLY A 1 98 ? 24.757 6.761 -39.244 1.00 82.56 98 GLY A O 1
ATOM 774 N N . ASP A 1 99 ? 22.882 6.993 -40.451 1.00 79.81 99 ASP A N 1
ATOM 775 C CA . ASP A 1 99 ? 22.043 7.425 -39.337 1.00 79.81 99 ASP A CA 1
ATOM 776 C C . ASP A 1 99 ? 21.423 6.217 -38.629 1.00 79.81 99 ASP A C 1
ATOM 778 O O . ASP A 1 99 ? 20.473 5.594 -39.113 1.00 79.81 99 ASP A O 1
ATOM 782 N N . ASN A 1 100 ? 21.946 5.913 -37.442 1.00 72.94 100 ASN A N 1
ATOM 783 C CA . ASN A 1 100 ? 21.483 4.814 -36.599 1.00 72.94 100 ASN A CA 1
ATOM 784 C C . ASN A 1 100 ? 20.070 5.030 -36.026 1.00 72.94 100 ASN A C 1
ATOM 786 O O . ASN A 1 100 ? 19.469 4.069 -35.539 1.00 72.94 100 ASN A O 1
ATOM 790 N N . ALA A 1 101 ? 19.514 6.246 -36.099 1.00 74.56 101 ALA A N 1
ATOM 791 C CA . ALA A 1 101 ? 18.148 6.535 -35.671 1.00 74.56 101 ALA A CA 1
ATOM 792 C C . ALA A 1 101 ? 17.087 6.076 -36.687 1.00 74.56 101 ALA A C 1
ATOM 794 O O . ALA A 1 101 ? 15.913 5.943 -36.324 1.00 74.56 101 ALA A O 1
ATOM 795 N N . VAL A 1 102 ? 17.479 5.800 -37.939 1.00 79.81 102 VAL A N 1
ATOM 796 C CA . VAL A 1 102 ? 16.572 5.292 -38.976 1.00 79.81 102 VAL A CA 1
ATOM 797 C C . VAL A 1 102 ? 16.106 3.886 -38.608 1.00 79.81 102 VAL A C 1
ATOM 799 O O . VAL A 1 102 ? 16.908 2.968 -38.449 1.00 79.81 102 VAL A O 1
ATOM 802 N N . ARG A 1 103 ? 14.790 3.699 -38.501 1.00 80.81 103 ARG A N 1
ATOM 803 C CA . ARG A 1 103 ? 14.151 2.430 -38.123 1.00 80.81 103 ARG A CA 1
ATOM 804 C C . ARG A 1 103 ? 13.297 1.888 -39.267 1.00 80.81 103 ARG A C 1
ATOM 806 O O . ARG A 1 103 ? 12.832 2.642 -40.115 1.00 80.81 103 ARG A O 1
ATOM 813 N N . SER A 1 104 ? 13.113 0.568 -39.277 1.00 82.50 104 SER A N 1
ATOM 814 C CA . SER A 1 104 ? 12.258 -0.138 -40.247 1.00 82.50 104 SER A CA 1
ATOM 815 C C . SER A 1 104 ? 10.839 -0.393 -39.716 1.00 82.50 104 SER A C 1
ATOM 817 O O . SER A 1 104 ? 10.053 -1.032 -40.406 1.00 82.50 104 SER A O 1
ATOM 819 N N . VAL A 1 105 ? 10.557 0.045 -38.486 1.00 86.75 105 VAL A N 1
ATOM 820 C CA . VAL A 1 105 ? 9.285 -0.082 -37.762 1.00 86.75 105 VAL A CA 1
ATOM 821 C C . VAL A 1 105 ? 9.049 1.255 -37.065 1.00 86.75 105 VAL A C 1
ATOM 823 O O . VAL A 1 105 ? 9.959 1.740 -36.378 1.00 86.75 105 VAL A O 1
ATOM 826 N N . THR A 1 106 ? 7.883 1.866 -37.268 1.00 87.06 106 THR A N 1
ATOM 827 C CA . THR A 1 106 ? 7.473 3.065 -36.522 1.00 87.06 106 THR A CA 1
ATOM 828 C C . THR A 1 106 ? 6.774 2.700 -35.212 1.00 87.06 106 THR A C 1
ATOM 830 O O . THR A 1 106 ? 6.251 1.598 -35.059 1.00 87.06 106 THR A O 1
ATOM 833 N N . ASP A 1 107 ? 6.715 3.644 -34.270 1.00 86.19 107 ASP A N 1
ATOM 834 C CA . ASP A 1 107 ? 5.925 3.468 -33.044 1.00 86.19 107 ASP A CA 1
ATOM 835 C C . ASP A 1 107 ? 4.435 3.292 -33.357 1.00 86.19 107 ASP A C 1
ATOM 837 O O . ASP A 1 107 ? 3.753 2.540 -32.669 1.00 86.19 107 ASP A O 1
ATOM 841 N N . GLU A 1 108 ? 3.938 3.920 -34.428 1.00 85.56 108 GLU A N 1
ATOM 842 C CA . GLU A 1 108 ? 2.539 3.816 -34.853 1.00 85.56 108 GLU A CA 1
ATOM 843 C C . GLU A 1 108 ? 2.144 2.364 -35.144 1.00 85.56 108 GLU A C 1
ATOM 845 O O . GLU A 1 108 ? 1.052 1.939 -34.781 1.00 85.56 108 GLU A O 1
ATOM 850 N N . ALA A 1 109 ? 3.047 1.565 -35.725 1.00 87.62 109 ALA A N 1
ATOM 851 C CA . ALA A 1 109 ? 2.801 0.143 -35.952 1.00 87.62 109 ALA A CA 1
ATOM 852 C C . ALA A 1 109 ? 2.537 -0.617 -34.638 1.00 87.62 109 ALA A C 1
ATOM 854 O O . ALA A 1 109 ? 1.641 -1.457 -34.581 1.00 87.62 109 ALA A O 1
ATOM 855 N N . CYS A 1 110 ? 3.262 -0.288 -33.564 1.00 86.88 110 CYS A N 1
ATOM 856 C CA . CYS A 1 110 ? 3.045 -0.864 -32.236 1.00 86.88 110 CYS A CA 1
ATOM 857 C C . CYS A 1 110 ? 1.771 -0.310 -31.578 1.00 86.88 110 CYS A C 1
ATOM 859 O O . CYS A 1 110 ? 1.021 -1.046 -30.928 1.00 86.88 110 CYS A O 1
ATOM 861 N N . LEU A 1 111 ? 1.523 0.991 -31.756 1.00 83.62 111 LEU A N 1
ATOM 862 C CA . LEU A 1 111 ? 0.417 1.708 -31.128 1.00 83.62 111 LEU A CA 1
ATOM 863 C C . LEU A 1 111 ? -0.959 1.308 -31.672 1.00 83.62 111 LEU A C 1
ATOM 865 O O . LEU A 1 111 ? -1.953 1.482 -30.974 1.00 83.62 111 LEU A O 1
ATOM 869 N N . ARG A 1 112 ? -1.033 0.683 -32.854 1.00 82.19 112 ARG A N 1
ATOM 870 C CA . ARG A 1 112 ? -2.276 0.081 -33.379 1.00 82.19 112 ARG A CA 1
ATOM 871 C C . ARG A 1 112 ? -2.878 -0.991 -32.476 1.00 82.19 112 ARG A C 1
ATOM 873 O O . ARG A 1 112 ? -4.078 -1.224 -32.547 1.00 82.19 112 ARG A O 1
ATOM 880 N N . CYS A 1 113 ? -2.074 -1.634 -31.632 1.00 78.88 113 CYS A N 1
ATOM 881 C CA . CYS A 1 113 ? -2.547 -2.678 -30.720 1.00 78.88 113 CYS A CA 1
ATOM 882 C C . CYS A 1 113 ? -2.262 -2.326 -29.250 1.00 78.88 113 CYS A C 1
ATOM 884 O O . CYS A 1 113 ? -3.094 -2.578 -28.367 1.00 78.88 113 CYS A O 1
ATOM 886 N N . HIS A 1 114 ? -1.118 -1.693 -28.975 1.00 81.44 114 HIS A N 1
ATOM 887 C CA . HIS A 1 114 ? -0.659 -1.367 -27.627 1.00 81.44 114 HIS A CA 1
ATOM 888 C C . HIS A 1 114 ? -0.847 0.111 -27.301 1.00 81.44 114 HIS A C 1
ATOM 890 O O . HIS A 1 114 ? -0.513 0.979 -28.089 1.00 81.44 114 HIS A O 1
ATOM 896 N N . ALA A 1 115 ? -1.311 0.429 -26.094 1.00 75.38 115 ALA A N 1
ATOM 897 C CA . ALA A 1 115 ? -1.278 1.816 -25.640 1.00 75.38 115 ALA A CA 1
ATOM 898 C C . ALA A 1 115 ? 0.110 2.115 -25.069 1.00 75.38 115 ALA A C 1
ATOM 900 O O . ALA A 1 115 ? 0.586 1.388 -24.187 1.00 75.38 115 ALA A O 1
ATOM 901 N N . GLY A 1 116 ? 0.735 3.171 -25.584 1.00 73.25 116 GLY A N 1
ATOM 902 C CA . GLY A 1 116 ? 1.990 3.720 -25.087 1.00 73.25 116 GLY A CA 1
ATOM 903 C C . GLY A 1 116 ? 1.738 4.968 -24.251 1.00 73.25 116 GLY A C 1
ATOM 904 O O . GLY A 1 116 ? 0.990 5.853 -24.665 1.00 73.25 116 GLY A O 1
ATOM 905 N N . ASP A 1 117 ? 2.396 5.041 -23.099 1.00 71.81 117 ASP A N 1
ATOM 906 C CA . ASP A 1 117 ? 2.278 6.163 -22.172 1.00 71.81 117 ASP A CA 1
ATOM 907 C C . ASP A 1 117 ? 3.537 7.037 -22.220 1.00 71.81 117 ASP A C 1
ATOM 909 O O . ASP A 1 117 ? 4.632 6.583 -22.565 1.00 71.81 117 ASP A O 1
ATOM 913 N N . THR A 1 118 ? 3.381 8.312 -21.871 1.00 74.50 118 THR A N 1
ATOM 914 C CA . THR A 1 118 ? 4.523 9.193 -21.603 1.00 74.50 118 THR A CA 1
ATOM 915 C C . THR A 1 118 ? 5.156 8.764 -20.281 1.00 74.50 118 THR A C 1
ATOM 917 O O . THR A 1 118 ? 4.447 8.618 -19.291 1.00 74.50 118 THR A O 1
ATOM 920 N N . HIS A 1 119 ? 6.477 8.584 -20.252 1.00 79.38 119 HIS A N 1
ATOM 921 C CA . HIS A 1 119 ? 7.189 8.148 -19.050 1.00 79.38 119 HIS A CA 1
ATOM 922 C C . HIS A 1 119 ? 7.267 9.240 -17.980 1.00 79.38 119 HIS A C 1
ATOM 924 O O . HIS A 1 119 ? 7.095 8.958 -16.799 1.00 79.38 119 HIS A O 1
ATOM 930 N N . HIS A 1 120 ? 7.495 10.491 -18.390 1.00 79.31 120 HIS A N 1
ATOM 931 C CA . HIS A 1 120 ? 7.479 11.640 -17.488 1.00 79.31 120 HIS A CA 1
ATOM 932 C C . HIS A 1 120 ? 7.037 12.917 -18.214 1.00 79.31 120 HIS A C 1
ATOM 934 O O . HIS A 1 120 ? 7.442 13.163 -19.349 1.00 79.31 120 HIS A O 1
ATOM 940 N N . MET A 1 121 ? 6.263 13.788 -17.558 1.00 79.44 121 MET A N 1
ATOM 941 C CA . MET A 1 121 ? 5.718 15.007 -18.184 1.00 79.44 121 MET A CA 1
ATOM 942 C C . MET A 1 121 ? 6.802 15.958 -18.728 1.00 79.44 121 MET A C 1
ATOM 944 O O . MET A 1 121 ? 6.626 16.601 -19.769 1.00 79.44 121 MET A O 1
ATOM 948 N N . ARG A 1 122 ? 7.953 16.006 -18.044 1.00 81.12 122 ARG A N 1
ATOM 949 C CA . ARG A 1 122 ? 9.106 16.844 -18.408 1.00 81.12 122 ARG A CA 1
ATOM 950 C C . ARG A 1 122 ? 10.039 16.241 -19.457 1.00 81.12 122 ARG A C 1
ATOM 952 O O . ARG A 1 122 ? 10.977 16.918 -19.853 1.00 81.12 122 ARG A O 1
ATOM 959 N N . GLN A 1 123 ? 9.822 15.009 -19.914 1.00 83.31 123 GLN A N 1
ATOM 960 C CA . GLN A 1 123 ? 10.739 14.400 -20.879 1.00 83.31 123 GLN A CA 1
ATOM 961 C C . GLN A 1 123 ? 10.813 15.221 -22.182 1.00 83.31 123 GLN A C 1
ATOM 963 O O . GLN A 1 123 ? 9.793 15.716 -22.684 1.00 83.31 123 GLN A O 1
ATOM 968 N N . VAL A 1 124 ? 12.019 15.344 -22.735 1.00 83.69 124 VAL A N 1
ATOM 969 C CA . VAL A 1 124 ? 12.273 15.913 -24.063 1.00 83.69 124 VAL A CA 1
ATOM 970 C C . VAL A 1 124 ? 12.460 14.766 -25.049 1.00 83.69 124 VAL A C 1
ATOM 972 O O . VAL A 1 124 ? 13.400 13.981 -24.943 1.00 83.69 124 VAL A O 1
ATOM 975 N N . GLY A 1 125 ? 11.553 14.674 -26.022 1.00 74.69 125 GLY A N 1
ATOM 976 C CA . GLY A 1 125 ? 11.510 13.569 -26.980 1.00 74.69 125 GLY A CA 1
ATOM 977 C C . GLY A 1 125 ? 10.811 12.313 -26.441 1.00 74.69 125 GLY A C 1
ATOM 978 O O . GLY A 1 125 ? 10.522 12.177 -25.251 1.00 74.69 125 GLY A O 1
ATOM 979 N N . LYS A 1 126 ? 10.480 11.391 -27.349 1.00 71.44 126 LYS A N 1
ATOM 980 C CA . LYS A 1 126 ? 9.963 10.055 -27.024 1.00 71.44 126 LYS A CA 1
ATOM 981 C C . LYS A 1 126 ? 10.967 9.014 -27.509 1.00 71.44 126 LYS A C 1
ATOM 983 O O . LYS A 1 126 ? 11.475 9.125 -28.625 1.00 71.44 126 LYS A O 1
ATOM 988 N N . THR A 1 127 ? 11.244 8.013 -26.679 1.00 77.38 127 THR A N 1
ATOM 989 C CA . THR A 1 127 ? 12.011 6.840 -27.105 1.00 77.38 127 THR A CA 1
ATOM 990 C C . THR A 1 127 ? 11.104 5.946 -27.936 1.00 77.38 127 THR A C 1
ATOM 992 O O . THR A 1 127 ? 9.994 5.639 -27.510 1.00 77.38 127 THR A O 1
ATOM 995 N N . ALA A 1 128 ? 11.583 5.525 -29.106 1.00 82.12 128 ALA A N 1
ATOM 996 C CA . ALA A 1 128 ? 10.839 4.602 -29.954 1.00 82.12 128 ALA A CA 1
ATOM 997 C C . ALA A 1 128 ? 10.615 3.255 -29.247 1.00 82.12 128 ALA A C 1
ATOM 999 O O . ALA A 1 128 ? 11.519 2.772 -28.559 1.00 82.12 128 ALA A O 1
ATOM 1000 N N . CYS A 1 129 ? 9.473 2.604 -29.475 1.00 84.25 129 CYS A N 1
ATOM 1001 C CA . CYS A 1 129 ? 9.098 1.330 -28.850 1.00 84.25 129 CYS A CA 1
ATOM 1002 C C . CYS A 1 129 ? 10.174 0.259 -29.079 1.00 84.25 129 CYS A C 1
ATOM 1004 O O . CYS A 1 129 ? 10.676 -0.351 -28.134 1.00 84.25 129 CYS A O 1
ATOM 1006 N N . VAL A 1 130 ? 10.619 0.118 -30.331 1.00 83.50 130 VAL A N 1
ATOM 1007 C CA . VAL A 1 130 ? 11.688 -0.813 -30.743 1.00 83.50 130 VAL A CA 1
ATOM 1008 C C . VAL A 1 130 ? 13.084 -0.402 -30.267 1.00 83.50 130 VAL A C 1
ATOM 1010 O O . VAL A 1 130 ? 14.061 -1.102 -30.519 1.00 83.50 130 VAL A O 1
ATOM 1013 N N . GLY A 1 131 ? 13.198 0.765 -29.629 1.00 80.69 131 GLY A N 1
ATOM 1014 C CA . GLY A 1 131 ? 14.403 1.207 -28.946 1.00 80.69 131 GLY A CA 1
ATOM 1015 C C . GLY A 1 131 ? 14.650 0.453 -27.645 1.00 80.69 131 GLY A C 1
ATOM 1016 O O . GLY A 1 131 ? 15.808 0.335 -27.284 1.00 80.69 131 GLY A O 1
ATOM 1017 N N . CYS A 1 132 ? 13.604 -0.063 -26.988 1.00 80.56 132 CYS A N 1
ATOM 1018 C CA . CYS A 1 132 ? 13.706 -0.882 -25.772 1.00 80.56 132 CYS A CA 1
ATOM 1019 C C . CYS A 1 132 ? 13.173 -2.306 -25.998 1.00 80.56 132 CYS A C 1
ATOM 1021 O O . CYS A 1 132 ? 13.746 -3.277 -25.506 1.00 80.56 132 CYS A O 1
ATOM 1023 N N . HIS A 1 133 ? 12.083 -2.441 -26.758 1.00 83.56 133 HIS A N 1
ATOM 1024 C CA . HIS A 1 133 ? 11.445 -3.716 -27.080 1.00 83.56 133 HIS A CA 1
ATOM 1025 C C . HIS A 1 133 ? 11.979 -4.259 -28.404 1.00 83.56 133 HIS A C 1
ATOM 1027 O O . HIS A 1 133 ? 11.402 -4.052 -29.472 1.00 83.56 133 HIS A O 1
ATOM 1033 N N . HIS A 1 134 ? 13.124 -4.934 -28.331 1.00 81.25 134 HIS A N 1
ATOM 1034 C CA . HIS A 1 134 ? 13.749 -5.545 -29.497 1.00 81.25 134 HIS A CA 1
ATOM 1035 C C . HIS A 1 134 ? 13.088 -6.871 -29.863 1.00 81.25 134 HIS A C 1
ATOM 1037 O O . HIS A 1 134 ? 13.066 -7.811 -29.069 1.00 81.25 134 HIS A O 1
ATOM 1043 N N . GLU A 1 135 ? 12.613 -6.939 -31.100 1.00 84.62 135 GLU A N 1
ATOM 1044 C CA . GLU A 1 135 ? 12.033 -8.137 -31.691 1.00 84.62 135 GLU A CA 1
ATOM 1045 C C . GLU A 1 135 ? 13.080 -8.918 -32.515 1.00 84.62 135 GLU A C 1
ATOM 1047 O O . GLU A 1 135 ? 14.212 -8.454 -32.684 1.00 84.62 135 GLU A O 1
ATOM 1052 N N . HIS A 1 136 ? 12.733 -10.108 -33.014 1.00 86.12 136 HIS A N 1
ATOM 1053 C CA . HIS A 1 136 ? 13.629 -10.991 -33.781 1.00 86.12 136 HIS A CA 1
ATOM 1054 C C . HIS A 1 136 ? 14.834 -11.521 -32.989 1.00 86.12 136 HIS A C 1
ATOM 1056 O O . HIS A 1 136 ? 15.918 -11.748 -33.533 1.00 86.12 136 HIS A O 1
ATOM 1062 N N . GLN A 1 137 ? 14.646 -11.746 -31.688 1.00 77.81 137 GLN A N 1
ATOM 1063 C CA . GLN A 1 137 ? 15.627 -12.418 -30.827 1.00 77.81 137 GLN A CA 1
ATOM 1064 C C . GLN A 1 137 ? 15.298 -13.909 -30.605 1.00 77.81 137 GLN A C 1
ATOM 1066 O O . GLN A 1 137 ? 15.904 -14.561 -29.746 1.00 77.81 137 GLN A O 1
ATOM 1071 N N . GLY A 1 138 ? 14.349 -14.456 -31.376 1.00 73.12 138 GLY A N 1
ATOM 1072 C CA . GLY A 1 138 ? 13.809 -15.807 -31.228 1.00 73.12 138 GLY A CA 1
ATOM 1073 C C . GLY A 1 138 ? 12.642 -15.865 -30.238 1.00 73.12 138 GLY A C 1
ATOM 1074 O O . GLY A 1 138 ? 12.080 -14.845 -29.857 1.00 73.12 138 GLY A O 1
ATOM 1075 N N . LEU A 1 139 ? 12.314 -17.062 -29.740 1.00 65.94 139 LEU A N 1
ATOM 1076 C CA . LEU A 1 139 ? 11.199 -17.310 -28.802 1.00 65.94 139 LEU A CA 1
ATOM 1077 C C . LEU A 1 139 ? 11.386 -16.709 -27.390 1.00 65.94 139 LEU A C 1
ATOM 1079 O O . LEU A 1 139 ? 10.665 -17.058 -26.456 1.00 65.94 139 LEU A O 1
ATOM 1083 N N . LYS A 1 140 ? 12.370 -15.831 -27.189 1.00 64.62 140 LYS A N 1
ATOM 1084 C CA . LYS A 1 140 ? 12.546 -15.130 -25.916 1.00 64.62 140 LYS A CA 1
ATOM 1085 C C . LYS A 1 140 ? 11.494 -14.027 -25.816 1.00 64.62 140 LYS A C 1
ATOM 1087 O O . LYS A 1 140 ? 11.215 -13.338 -26.791 1.00 64.62 140 LYS A O 1
ATOM 1092 N N . ALA A 1 141 ? 10.925 -13.841 -24.628 1.00 59.25 141 ALA A N 1
ATOM 1093 C CA . ALA A 1 141 ? 10.077 -12.683 -24.368 1.00 59.25 141 ALA A CA 1
ATOM 1094 C C . ALA A 1 141 ? 10.883 -11.388 -24.584 1.00 59.25 141 ALA A C 1
ATOM 1096 O O . ALA A 1 141 ? 12.048 -11.330 -24.181 1.00 59.25 141 ALA A O 1
ATOM 1097 N N . MET A 1 142 ? 10.245 -10.332 -25.106 1.00 57.31 142 MET A N 1
ATOM 1098 C CA . MET A 1 142 ? 10.802 -8.966 -25.248 1.00 57.31 142 MET A CA 1
ATOM 1099 C C . MET A 1 142 ? 11.274 -8.326 -23.916 1.00 57.31 142 MET A C 1
ATOM 1101 O O . MET A 1 142 ? 11.640 -7.157 -23.869 1.00 57.31 142 MET A O 1
ATOM 1105 N N . ALA A 1 143 ? 11.232 -9.066 -22.806 1.00 55.28 143 ALA A N 1
ATOM 1106 C CA . ALA A 1 143 ? 11.277 -8.593 -21.426 1.00 55.28 143 ALA A CA 1
ATOM 1107 C C . ALA A 1 143 ? 1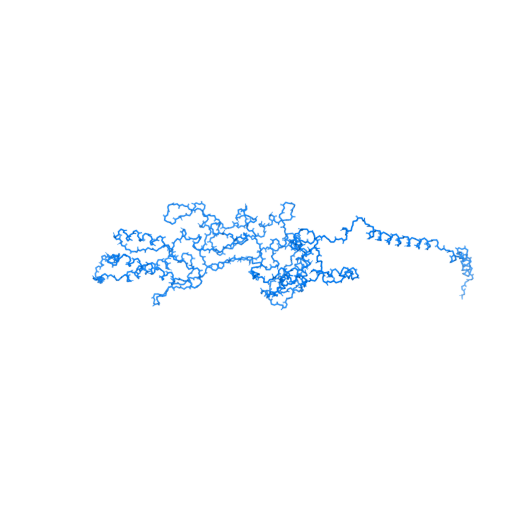2.688 -8.331 -20.866 1.00 55.28 143 ALA A C 1
ATOM 1109 O O . ALA A 1 143 ? 12.845 -8.189 -19.655 1.00 55.28 143 ALA A O 1
ATOM 1110 N N . ARG A 1 144 ? 13.734 -8.291 -21.699 1.00 67.25 144 ARG A N 1
ATOM 1111 C CA . ARG A 1 144 ? 15.087 -7.930 -21.245 1.00 67.25 144 ARG A CA 1
ATOM 1112 C C . ARG A 1 144 ? 15.456 -6.544 -21.747 1.00 67.25 144 ARG A C 1
ATOM 1114 O O . ARG A 1 144 ? 16.152 -6.407 -22.747 1.00 67.25 144 ARG A O 1
ATOM 1121 N N . VAL A 1 145 ? 14.984 -5.532 -21.028 1.00 78.12 145 VAL A N 1
ATOM 1122 C CA . VAL A 1 145 ? 15.400 -4.143 -21.234 1.00 78.12 145 VAL A CA 1
ATOM 1123 C C . VAL A 1 145 ? 16.707 -3.929 -20.479 1.00 78.12 145 VAL A C 1
ATOM 1125 O O . VAL A 1 145 ? 16.757 -4.120 -19.268 1.00 78.12 145 VAL A O 1
ATOM 1128 N N . SER A 1 146 ? 17.769 -3.575 -21.201 1.00 83.44 146 SER A N 1
ATOM 1129 C CA . SER A 1 146 ? 19.060 -3.237 -20.595 1.00 83.44 146 SER A CA 1
ATOM 1130 C C . SER A 1 146 ? 19.055 -1.840 -19.962 1.00 83.44 146 SER A C 1
ATOM 1132 O O . SER A 1 146 ? 18.381 -0.931 -20.454 1.00 83.44 146 SER A O 1
ATOM 1134 N N . ASP A 1 147 ? 19.894 -1.633 -18.944 1.00 88.12 147 ASP A N 1
ATOM 1135 C CA . ASP A 1 147 ? 20.118 -0.315 -18.324 1.00 88.12 147 ASP A CA 1
ATOM 1136 C C . ASP A 1 147 ? 20.555 0.763 -19.315 1.00 88.12 147 ASP A C 1
ATOM 1138 O O . ASP A 1 147 ? 20.283 1.946 -19.105 1.00 88.12 147 ASP A O 1
ATOM 1142 N N . GLY A 1 148 ? 21.193 0.376 -20.424 1.00 87.62 148 GLY A N 1
ATOM 1143 C CA . GLY A 1 148 ? 21.590 1.290 -21.495 1.00 87.62 148 GLY A CA 1
ATOM 1144 C C . GLY A 1 148 ? 20.434 2.157 -22.006 1.00 87.62 148 GLY A C 1
ATOM 1145 O O . GLY A 1 148 ? 20.632 3.330 -22.312 1.00 87.62 148 GLY A O 1
ATOM 1146 N N . HIS A 1 149 ? 19.214 1.616 -22.034 1.00 86.81 149 HIS A N 1
ATOM 1147 C CA . HIS A 1 149 ? 18.035 2.353 -22.497 1.00 86.81 149 HIS A CA 1
ATOM 1148 C C . HIS A 1 149 ? 17.543 3.391 -21.489 1.00 86.81 149 HIS A C 1
ATOM 1150 O O . HIS A 1 149 ? 17.048 4.441 -21.881 1.00 86.81 149 HIS A O 1
ATOM 1156 N N . CYS A 1 150 ? 17.678 3.116 -20.193 1.00 87.44 150 CYS A N 1
ATOM 1157 C CA . CYS A 1 150 ? 17.340 4.087 -19.155 1.00 87.44 150 CYS A CA 1
ATOM 1158 C C . CYS A 1 150 ? 18.427 5.165 -19.092 1.00 87.44 150 CYS A C 1
ATOM 1160 O O . CYS A 1 150 ? 18.163 6.366 -19.116 1.00 87.44 150 CYS A O 1
ATOM 1162 N N . THR A 1 151 ? 19.683 4.730 -19.062 1.00 90.81 151 THR A N 1
ATOM 1163 C CA . THR A 1 151 ? 20.844 5.605 -18.894 1.00 90.81 151 THR A CA 1
ATOM 1164 C C . THR A 1 151 ? 21.119 6.489 -20.106 1.00 90.81 151 THR A C 1
ATOM 1166 O O . THR A 1 151 ? 21.776 7.512 -19.937 1.00 90.81 151 THR A O 1
ATOM 1169 N N . SER A 1 152 ? 20.549 6.199 -21.286 1.00 88.25 152 SER A N 1
ATOM 1170 C CA . SER A 1 152 ? 20.617 7.107 -22.441 1.00 88.25 152 SER A CA 1
ATOM 1171 C C . SER A 1 152 ? 20.063 8.499 -22.138 1.00 88.25 152 SER A C 1
ATOM 1173 O O . SER A 1 152 ? 20.498 9.461 -22.758 1.00 88.25 152 SER A O 1
ATOM 1175 N N . CYS A 1 153 ? 19.125 8.592 -21.190 1.00 87.25 153 CYS A N 1
ATOM 1176 C CA . CYS A 1 153 ? 18.606 9.860 -20.684 1.00 87.25 153 CYS A CA 1
ATOM 1177 C C . CYS A 1 153 ? 19.000 10.087 -19.218 1.00 87.25 153 CYS A C 1
ATOM 1179 O O . CYS A 1 153 ? 19.411 11.181 -18.850 1.00 87.25 153 CYS A O 1
ATOM 1181 N N . HIS A 1 154 ? 18.917 9.058 -18.369 1.00 89.62 154 HIS A N 1
ATOM 1182 C CA . HIS A 1 154 ? 19.141 9.199 -16.925 1.00 89.62 154 HIS A CA 1
ATOM 1183 C C . HIS A 1 154 ? 20.601 9.442 -16.529 1.00 89.62 154 HIS A C 1
ATOM 1185 O O . HIS A 1 154 ? 20.852 9.904 -15.419 1.00 89.62 154 HIS A O 1
ATOM 1191 N N . ALA A 1 155 ? 21.562 9.178 -17.417 1.00 91.50 155 ALA A N 1
ATOM 1192 C CA . ALA A 1 155 ? 22.955 9.549 -17.198 1.00 91.50 155 ALA A CA 1
ATOM 1193 C C . ALA A 1 155 ? 23.271 10.987 -17.658 1.00 91.50 155 ALA A C 1
ATOM 1195 O O . ALA A 1 155 ? 24.441 11.352 -17.663 1.00 91.50 155 ALA A O 1
ATOM 1196 N N . ASN A 1 156 ? 22.286 11.771 -18.104 1.00 88.81 156 ASN A N 1
ATOM 1197 C CA . ASN A 1 156 ? 22.394 13.216 -18.331 1.00 88.81 156 ASN A CA 1
ATOM 1198 C C . ASN A 1 156 ? 20.982 13.821 -18.387 1.00 88.81 156 ASN A C 1
ATOM 1200 O O . ASN A 1 156 ? 20.459 14.127 -19.460 1.00 88.81 156 ASN A O 1
ATOM 1204 N N . LEU A 1 157 ? 20.320 13.934 -17.236 1.00 87.25 157 LEU A N 1
ATOM 1205 C CA . LEU A 1 157 ? 18.913 14.344 -17.204 1.00 87.25 157 LEU A CA 1
ATOM 1206 C C . LEU A 1 157 ? 18.706 15.779 -17.688 1.00 87.25 157 LEU A C 1
ATOM 1208 O O . LEU A 1 157 ? 17.658 16.071 -18.263 1.00 87.25 157 LEU A O 1
ATOM 1212 N N . GLU A 1 158 ? 19.697 16.650 -17.504 1.00 84.50 158 GLU A N 1
ATOM 1213 C CA . GLU A 1 158 ? 19.637 18.050 -17.926 1.00 84.50 158 GLU A CA 1
ATOM 1214 C C . GLU A 1 158 ? 19.384 18.181 -19.436 1.00 84.50 158 GLU A C 1
ATOM 1216 O O . GLU A 1 158 ? 18.535 18.967 -19.850 1.00 84.50 158 GLU A O 1
ATOM 1221 N N . SER A 1 159 ? 20.022 17.350 -20.270 1.00 86.94 159 SER A N 1
ATOM 1222 C CA . SER A 1 159 ? 19.819 17.396 -21.728 1.00 86.94 159 SER A CA 1
ATOM 1223 C C . SER A 1 159 ? 18.510 16.763 -22.208 1.00 86.94 159 SER A C 1
ATOM 1225 O O . SER A 1 159 ? 18.169 16.883 -23.385 1.00 86.94 159 SER A O 1
ATOM 1227 N N . HIS A 1 160 ? 17.784 16.069 -21.330 1.00 86.69 160 HIS A N 1
ATOM 1228 C CA . HIS A 1 160 ? 16.582 15.301 -21.673 1.00 86.69 160 HIS A CA 1
ATOM 1229 C C . HIS A 1 160 ? 15.336 15.737 -20.897 1.00 86.69 160 HIS A C 1
ATOM 1231 O O . HIS A 1 160 ? 14.297 15.073 -20.974 1.00 86.69 160 HIS A O 1
ATOM 1237 N N . THR A 1 161 ? 15.419 16.865 -20.191 1.00 85.25 161 THR A N 1
ATOM 1238 C CA . THR A 1 161 ? 14.340 17.392 -19.358 1.00 85.25 161 THR A CA 1
ATOM 1239 C C . THR A 1 161 ? 14.017 18.832 -19.731 1.00 85.25 161 THR A C 1
ATOM 1241 O O . THR A 1 161 ? 14.886 19.693 -19.782 1.00 85.25 161 THR A O 1
ATOM 1244 N N . ASP A 1 162 ? 12.737 19.103 -19.954 1.00 86.00 162 ASP A N 1
ATOM 1245 C CA . ASP A 1 162 ? 12.206 20.443 -20.153 1.00 86.00 162 ASP A CA 1
ATOM 1246 C C . ASP A 1 162 ? 11.844 21.039 -18.789 1.00 86.00 162 ASP A C 1
ATOM 1248 O O . ASP A 1 162 ? 10.813 20.708 -18.192 1.00 86.00 162 ASP A O 1
ATOM 1252 N N . THR A 1 163 ? 12.724 21.899 -18.279 1.00 78.75 163 THR A N 1
ATOM 1253 C CA . THR A 1 163 ? 12.572 22.569 -16.980 1.00 78.75 163 THR A CA 1
ATOM 1254 C C . THR A 1 163 ? 11.512 23.669 -16.994 1.00 78.75 163 THR A C 1
ATOM 1256 O O . THR A 1 163 ? 11.096 24.112 -15.926 1.00 78.75 163 THR A O 1
ATOM 1259 N N . THR A 1 164 ? 11.022 24.078 -18.172 1.00 80.81 164 THR A N 1
ATOM 1260 C CA . THR A 1 164 ? 9.934 25.063 -18.290 1.00 80.81 164 THR A CA 1
ATOM 1261 C C . THR A 1 164 ? 8.568 24.463 -17.959 1.00 80.81 164 THR A C 1
ATOM 1263 O O . THR A 1 164 ? 7.629 25.186 -17.622 1.00 80.81 164 THR A O 1
ATOM 1266 N N . LYS A 1 165 ? 8.442 23.131 -18.012 1.00 79.75 165 LYS A N 1
ATOM 1267 C CA . LYS A 1 165 ? 7.206 22.428 -17.665 1.00 79.75 165 LYS A CA 1
ATOM 1268 C C . LYS A 1 165 ? 7.010 22.344 -16.142 1.00 79.75 165 LYS A C 1
ATOM 1270 O O . LYS A 1 165 ? 7.982 22.144 -15.402 1.00 79.75 165 LYS A O 1
ATOM 1275 N N . PRO A 1 166 ? 5.756 22.422 -15.654 1.00 67.56 166 PRO A N 1
ATOM 1276 C CA . PRO A 1 166 ? 5.446 22.305 -14.228 1.00 67.56 166 PRO A CA 1
ATOM 1277 C C . PRO A 1 166 ? 5.932 20.969 -13.634 1.00 67.56 166 PRO A C 1
ATOM 1279 O O . PRO A 1 166 ? 6.044 19.972 -14.343 1.00 67.56 166 PRO A O 1
ATOM 1282 N N . GLY A 1 167 ? 6.274 20.982 -12.343 1.00 64.12 167 GLY A N 1
ATOM 1283 C CA . GLY A 1 167 ? 6.833 19.856 -11.580 1.00 64.12 167 GLY A CA 1
ATOM 1284 C C . GLY A 1 167 ? 7.802 20.339 -10.491 1.00 64.12 167 GLY A C 1
ATOM 1285 O O . GLY A 1 167 ? 8.056 21.541 -10.400 1.00 64.12 167 GLY A O 1
ATOM 1286 N N . ASP A 1 168 ? 8.384 19.425 -9.708 1.00 55.94 168 ASP A N 1
ATOM 1287 C CA . ASP A 1 168 ? 9.381 19.723 -8.660 1.00 55.94 168 ASP A CA 1
ATOM 1288 C C . ASP A 1 168 ? 10.658 20.344 -9.275 1.00 55.94 168 ASP A C 1
ATOM 1290 O O . ASP A 1 168 ? 11.637 19.652 -9.543 1.00 55.94 168 ASP A O 1
ATOM 1294 N N . ALA A 1 169 ? 10.648 21.638 -9.612 1.00 51.41 169 ALA A N 1
ATOM 1295 C CA . ALA A 1 169 ? 11.789 22.352 -10.203 1.00 51.41 169 ALA A CA 1
ATOM 1296 C C . ALA A 1 169 ? 12.966 22.490 -9.219 1.00 51.41 169 ALA A C 1
ATOM 1298 O O . ALA A 1 169 ? 14.108 22.627 -9.645 1.00 51.41 169 ALA A O 1
ATOM 1299 N N . ASP A 1 170 ? 12.683 22.377 -7.920 1.00 52.34 170 ASP A N 1
ATOM 1300 C CA . ASP A 1 170 ? 13.642 22.619 -6.842 1.00 52.34 170 ASP A CA 1
ATOM 1301 C C . ASP A 1 170 ? 14.373 21.353 -6.367 1.00 52.34 170 ASP A C 1
ATOM 1303 O O . ASP A 1 170 ? 15.238 21.422 -5.491 1.00 52.34 170 ASP A O 1
ATOM 1307 N N . ARG A 1 171 ? 14.051 20.172 -6.918 1.00 58.38 171 ARG A N 1
ATOM 1308 C CA . ARG A 1 171 ? 14.773 18.936 -6.587 1.00 58.38 171 ARG A CA 1
ATOM 1309 C C . ARG A 1 171 ? 15.947 18.763 -7.552 1.00 58.38 171 ARG A C 1
ATOM 1311 O O . ARG A 1 171 ? 15.710 18.615 -8.749 1.00 58.38 171 ARG A O 1
ATOM 1318 N N . PRO A 1 172 ? 17.205 18.745 -7.070 1.00 56.53 172 PRO A N 1
ATOM 1319 C CA . PRO A 1 172 ? 18.352 18.579 -7.948 1.00 56.53 172 PRO A CA 1
ATOM 1320 C C . PRO A 1 172 ? 18.256 17.230 -8.660 1.00 56.53 172 PRO A C 1
ATOM 1322 O O . PRO A 1 172 ? 18.209 16.178 -8.012 1.00 56.53 172 PRO A O 1
ATOM 1325 N N . PHE A 1 173 ? 18.230 17.265 -9.994 1.00 60.75 173 PHE A N 1
ATOM 1326 C CA . PHE A 1 173 ? 18.366 16.070 -10.815 1.00 60.75 173 PHE A CA 1
ATOM 1327 C C . PHE A 1 173 ? 19.667 15.369 -10.428 1.00 60.75 173 PHE A C 1
ATOM 1329 O O . PHE A 1 173 ? 20.737 15.977 -10.413 1.00 60.75 173 PHE A O 1
ATOM 1336 N N . ARG A 1 174 ? 19.577 14.088 -10.074 1.00 74.75 174 ARG A N 1
ATOM 1337 C CA . ARG A 1 174 ? 20.758 13.253 -9.870 1.00 74.75 174 ARG A CA 1
ATOM 1338 C C . ARG A 1 174 ? 20.834 12.281 -11.021 1.00 74.75 174 ARG A C 1
ATOM 1340 O O . ARG A 1 174 ? 20.027 11.357 -11.102 1.00 74.75 174 ARG A O 1
ATOM 1347 N N . ASP A 1 175 ? 21.803 12.513 -11.894 1.00 89.19 175 ASP A N 1
ATOM 1348 C CA . ASP A 1 175 ? 22.146 11.548 -12.921 1.00 89.19 175 ASP A CA 1
ATOM 1349 C C . ASP A 1 175 ? 22.465 10.198 -12.276 1.00 89.19 175 ASP A C 1
ATOM 1351 O O . ASP A 1 175 ? 23.207 10.113 -11.293 1.00 89.19 175 ASP A O 1
ATOM 1355 N N . VAL A 1 176 ? 21.937 9.136 -12.870 1.00 90.69 176 VAL A N 1
ATOM 1356 C CA . VAL A 1 176 ? 22.165 7.759 -12.447 1.00 90.69 176 VAL A CA 1
ATOM 1357 C C . VAL A 1 176 ? 22.536 6.929 -13.663 1.00 90.69 176 VAL A C 1
ATOM 1359 O O . VAL A 1 176 ? 21.840 6.925 -14.678 1.00 90.69 176 VAL A O 1
ATOM 1362 N N . SER A 1 177 ? 23.665 6.229 -13.570 1.00 91.75 177 SER A N 1
ATOM 1363 C CA . SER A 1 177 ? 24.152 5.366 -14.650 1.00 91.75 177 SER A CA 1
ATOM 1364 C C . SER A 1 177 ? 24.278 3.900 -14.252 1.00 91.75 177 SER A C 1
ATOM 1366 O O . SER A 1 177 ? 24.494 3.058 -15.113 1.00 91.75 177 SER A O 1
ATOM 1368 N N . THR A 1 178 ? 24.201 3.587 -12.960 1.00 90.38 178 THR A N 1
ATOM 1369 C CA . THR A 1 178 ? 24.385 2.225 -12.437 1.00 90.38 178 THR A CA 1
ATOM 1370 C C . THR A 1 178 ? 23.663 2.076 -11.103 1.00 90.38 178 THR A C 1
ATOM 1372 O O . THR A 1 178 ? 23.543 3.052 -10.369 1.00 90.38 178 THR A O 1
ATOM 1375 N N . PHE A 1 179 ? 23.237 0.865 -10.739 1.00 89.62 179 PHE A N 1
ATOM 1376 C CA . PHE A 1 179 ? 22.664 0.609 -9.412 1.00 89.62 179 PHE A CA 1
ATOM 1377 C C . PHE A 1 179 ? 23.702 0.709 -8.281 1.00 89.62 179 PHE A C 1
ATOM 1379 O O . PHE A 1 179 ? 23.425 1.242 -7.209 1.00 89.62 179 PHE A O 1
ATOM 1386 N N . MET A 1 180 ? 24.917 0.215 -8.522 1.00 87.69 180 MET A N 1
ATOM 1387 C CA . MET A 1 180 ? 25.999 0.157 -7.541 1.00 87.69 180 MET A CA 1
ATOM 1388 C C . MET A 1 180 ? 27.350 0.459 -8.181 1.00 87.69 180 MET A C 1
ATOM 1390 O O . MET A 1 180 ? 27.656 -0.050 -9.257 1.00 87.69 180 MET A O 1
ATOM 1394 N N . GLY A 1 181 ? 28.194 1.193 -7.452 1.00 82.75 181 GLY A N 1
ATOM 1395 C CA . GLY A 1 181 ? 29.545 1.537 -7.899 1.00 82.75 181 GLY A CA 1
ATOM 1396 C C . GLY A 1 181 ? 29.560 2.510 -9.082 1.00 82.75 181 GLY A C 1
ATOM 1397 O O . GLY A 1 181 ? 28.556 3.132 -9.408 1.00 82.75 181 GLY A O 1
ATOM 1398 N N . GLY A 1 182 ? 30.722 2.669 -9.715 1.00 84.75 182 GLY A N 1
ATOM 1399 C CA . GLY A 1 182 ? 30.879 3.578 -10.852 1.00 84.75 182 GLY A CA 1
ATOM 1400 C C . GLY A 1 182 ? 30.804 5.071 -10.487 1.00 84.75 182 GLY A C 1
ATOM 1401 O O . GLY A 1 182 ? 30.730 5.432 -9.313 1.00 84.75 182 GLY A O 1
ATOM 1402 N N . PRO A 1 183 ? 30.867 5.960 -11.495 1.00 83.81 183 PRO A N 1
ATOM 1403 C CA . PRO A 1 183 ? 30.921 7.407 -11.276 1.00 83.81 183 PRO A CA 1
ATOM 1404 C C . PRO A 1 183 ? 29.584 8.003 -10.814 1.00 83.81 183 PRO A C 1
ATOM 1406 O O . PRO A 1 183 ? 29.579 9.050 -10.174 1.00 83.81 183 PRO A O 1
ATOM 1409 N N . ARG A 1 184 ? 28.454 7.361 -11.148 1.00 88.56 184 ARG A N 1
ATOM 1410 C CA . ARG A 1 184 ? 27.090 7.828 -10.842 1.00 88.56 184 ARG A CA 1
ATOM 1411 C C . ARG A 1 184 ? 26.191 6.658 -10.399 1.00 88.56 184 ARG A C 1
ATOM 1413 O O . ARG A 1 184 ? 25.365 6.182 -11.189 1.00 88.56 184 ARG A O 1
ATOM 1420 N N . PRO A 1 185 ? 26.394 6.131 -9.176 1.00 89.00 185 PRO A N 1
ATOM 1421 C CA . PRO A 1 185 ? 25.568 5.066 -8.616 1.00 89.00 185 PRO A CA 1
ATOM 1422 C C . PRO A 1 185 ? 24.169 5.565 -8.253 1.00 89.00 185 PRO A C 1
ATOM 1424 O O . PRO A 1 185 ? 23.949 6.759 -8.041 1.00 89.00 185 PRO A O 1
ATOM 1427 N N . HIS A 1 186 ? 23.234 4.629 -8.109 1.00 89.69 186 HIS A N 1
ATOM 1428 C CA . HIS A 1 186 ? 21.895 4.918 -7.626 1.00 89.69 186 HIS A CA 1
ATOM 1429 C C . HIS A 1 186 ? 21.971 5.534 -6.218 1.00 89.69 186 HIS A C 1
ATOM 1431 O O . HIS A 1 186 ? 22.699 5.023 -5.357 1.00 89.69 186 HIS A O 1
ATOM 1437 N N . PRO A 1 187 ? 21.237 6.629 -5.953 1.00 86.12 187 PRO A N 1
ATOM 1438 C CA . PRO A 1 187 ? 21.230 7.248 -4.635 1.00 86.12 187 PRO A CA 1
ATOM 1439 C C . PRO A 1 187 ? 20.609 6.314 -3.581 1.00 86.12 187 PRO A C 1
ATOM 1441 O O . PRO A 1 187 ? 19.916 5.351 -3.919 1.00 86.12 187 PRO A O 1
ATOM 1444 N N . PRO A 1 188 ? 20.792 6.586 -2.280 1.00 85.62 188 PRO A N 1
ATOM 1445 C CA . PRO A 1 188 ? 19.991 5.932 -1.253 1.00 85.62 188 PRO A CA 1
ATOM 1446 C C . PRO A 1 188 ? 18.494 6.076 -1.548 1.00 85.62 188 PRO A C 1
ATOM 1448 O O . PRO A 1 188 ? 18.064 7.083 -2.115 1.00 85.62 188 PRO A O 1
ATOM 1451 N N . PHE A 1 189 ? 17.694 5.087 -1.148 1.00 84.88 189 PHE A N 1
ATOM 1452 C CA . PHE A 1 189 ? 16.239 5.207 -1.216 1.00 84.88 189 PHE A CA 1
ATOM 1453 C C . PHE A 1 189 ? 15.799 6.381 -0.344 1.00 84.88 189 PHE A C 1
ATOM 1455 O O . PHE A 1 189 ? 15.938 6.348 0.877 1.00 84.88 189 PHE A O 1
ATOM 1462 N N . PHE A 1 190 ? 15.332 7.446 -0.991 1.00 68.31 190 PHE A N 1
ATOM 1463 C CA . PHE A 1 190 ? 15.036 8.708 -0.334 1.00 68.31 190 PHE A CA 1
ATOM 1464 C C . PHE A 1 190 ? 13.532 8.830 -0.107 1.00 68.31 190 PHE A C 1
ATOM 1466 O O . PHE A 1 190 ? 12.755 8.854 -1.060 1.00 68.31 190 PHE A O 1
ATOM 1473 N N . LEU A 1 191 ? 13.130 8.901 1.161 1.00 67.94 191 LEU A N 1
ATOM 1474 C CA . LEU A 1 191 ? 11.768 9.266 1.565 1.00 67.94 191 LEU A CA 1
ATOM 1475 C C . LEU A 1 191 ? 11.739 10.721 2.062 1.00 67.94 191 LEU A C 1
ATOM 1477 O O . LEU A 1 191 ? 10.850 11.475 1.684 1.00 67.94 191 LEU A O 1
ATOM 1481 N N . SER A 1 192 ? 12.749 11.105 2.849 1.00 67.00 192 SER A N 1
ATOM 1482 C CA . SER A 1 192 ? 13.172 12.456 3.262 1.00 67.00 192 SER A CA 1
ATOM 1483 C C . SER A 1 192 ? 14.370 12.296 4.225 1.00 67.00 192 SER A C 1
ATOM 1485 O O . SER A 1 192 ? 14.781 11.162 4.481 1.00 67.00 192 SER A O 1
ATOM 1487 N N . GLU A 1 193 ? 14.953 13.375 4.771 1.00 63.84 193 GLU A N 1
ATOM 1488 C CA . GLU A 1 193 ? 16.024 13.255 5.788 1.00 63.84 193 GLU A CA 1
ATOM 1489 C C . GLU A 1 193 ? 15.541 12.555 7.074 1.00 63.84 193 GLU A C 1
ATOM 1491 O O . GLU A 1 193 ? 16.299 11.809 7.692 1.00 63.84 193 GLU A O 1
ATOM 1496 N N . HIS A 1 194 ? 14.260 12.718 7.429 1.00 71.62 194 HIS A N 1
ATOM 1497 C CA . HIS A 1 194 ? 13.614 12.073 8.575 1.00 71.62 194 HIS A CA 1
ATOM 1498 C C . HIS A 1 194 ? 12.149 11.747 8.251 1.00 71.62 194 HIS A C 1
ATOM 1500 O O . HIS A 1 194 ? 11.249 12.499 8.641 1.00 71.62 194 HIS A O 1
ATOM 1506 N N . PRO A 1 195 ? 11.881 10.661 7.506 1.00 81.81 195 PRO A N 1
ATOM 1507 C CA . PRO A 1 195 ? 10.520 10.318 7.134 1.00 81.81 195 PRO A CA 1
ATOM 1508 C C . PRO A 1 195 ? 9.723 9.962 8.389 1.00 81.81 195 PRO A C 1
ATOM 1510 O O . PRO A 1 195 ? 10.193 9.214 9.246 1.00 81.81 195 PRO A O 1
ATOM 1513 N N . LYS A 1 196 ? 8.516 10.518 8.491 1.00 87.19 196 LYS A N 1
ATOM 1514 C CA . LYS A 1 196 ? 7.546 10.197 9.537 1.00 87.19 196 LYS A CA 1
ATOM 1515 C C . LYS A 1 196 ? 6.260 9.733 8.887 1.00 87.19 196 LYS A C 1
ATOM 1517 O O . LYS A 1 196 ? 5.816 10.356 7.925 1.00 87.19 196 LYS A O 1
ATOM 1522 N N . ASP A 1 197 ? 5.677 8.664 9.414 1.00 87.44 197 ASP A N 1
ATOM 1523 C CA . ASP A 1 197 ? 4.310 8.295 9.060 1.00 87.44 197 ASP A CA 1
ATOM 1524 C C . ASP A 1 197 ? 3.356 9.340 9.649 1.00 87.44 197 ASP A C 1
ATOM 1526 O O . ASP A 1 197 ? 3.431 9.675 10.835 1.00 87.44 197 ASP A O 1
ATOM 1530 N N . GLU A 1 198 ? 2.480 9.875 8.803 1.00 88.62 198 GLU A N 1
ATOM 1531 C CA . GLU A 1 198 ? 1.425 10.811 9.202 1.00 88.62 198 GLU A CA 1
ATOM 1532 C C . GLU A 1 198 ? 0.262 10.090 9.898 1.00 88.62 198 GLU A C 1
ATOM 1534 O O . GLU A 1 198 ? -0.655 10.732 10.419 1.00 88.62 198 GLU A O 1
ATOM 1539 N N . GLY A 1 199 ? 0.332 8.757 9.956 1.00 88.81 199 GLY A N 1
ATOM 1540 C CA . GLY A 1 199 ? -0.637 7.886 10.575 1.00 88.81 199 GLY A CA 1
ATOM 1541 C C . GLY A 1 199 ? -1.050 8.343 11.973 1.00 88.81 199 GLY A C 1
ATOM 1542 O O . GLY A 1 199 ? -0.229 8.630 12.854 1.00 88.81 199 GLY A O 1
ATOM 1543 N N . THR A 1 200 ? -2.360 8.414 12.188 1.00 91.19 200 THR A N 1
ATOM 1544 C CA . THR A 1 200 ? -2.941 9.001 13.400 1.00 91.19 200 THR A CA 1
ATOM 1545 C C . THR A 1 200 ? -3.252 8.004 14.497 1.00 91.19 200 THR A C 1
ATOM 1547 O O . THR A 1 200 ? -3.409 8.386 15.659 1.00 91.19 200 THR A O 1
ATOM 1550 N N . ILE A 1 201 ? -3.242 6.718 14.160 1.00 91.94 201 ILE A N 1
ATOM 1551 C CA . ILE A 1 201 ? -3.455 5.649 15.121 1.00 91.94 201 ILE A CA 1
ATOM 1552 C C . ILE A 1 201 ? -2.262 5.535 16.077 1.00 91.94 201 ILE A C 1
ATOM 1554 O O . ILE A 1 201 ? -1.110 5.714 15.687 1.00 91.94 201 ILE A O 1
ATOM 1558 N N . ARG A 1 202 ? -2.519 5.205 17.338 1.00 91.81 202 ARG A N 1
ATOM 1559 C CA . ARG A 1 202 ? -1.511 4.832 18.330 1.00 91.81 202 ARG A CA 1
ATOM 1560 C C . ARG A 1 202 ? -1.244 3.342 18.205 1.00 91.81 202 ARG A C 1
ATOM 1562 O O . ARG A 1 202 ? -2.078 2.523 18.580 1.00 91.81 202 ARG A O 1
ATOM 1569 N N . PHE A 1 203 ? -0.079 2.999 17.680 1.00 91.44 203 PHE A N 1
ATOM 1570 C CA . PHE A 1 203 ? 0.361 1.626 17.522 1.00 91.44 203 PHE A CA 1
ATOM 1571 C C . PHE A 1 203 ? 1.847 1.505 17.859 1.00 91.44 203 PHE A C 1
ATOM 1573 O O . PHE A 1 203 ? 2.625 2.445 17.697 1.00 91.44 203 PHE A O 1
ATOM 1580 N N . ASN A 1 204 ? 2.225 0.343 18.383 1.00 92.50 204 ASN A N 1
ATOM 1581 C CA . ASN A 1 204 ? 3.556 0.081 18.910 1.00 92.50 204 ASN A CA 1
ATOM 1582 C C . ASN A 1 204 ? 3.933 -1.370 18.595 1.00 92.50 204 ASN A C 1
ATOM 1584 O O . ASN A 1 204 ? 3.389 -2.295 19.206 1.00 92.50 204 ASN A O 1
ATOM 1588 N N . HIS A 1 205 ? 4.851 -1.579 17.650 1.00 94.25 205 HIS A N 1
ATOM 1589 C CA . HIS A 1 205 ? 5.288 -2.924 17.280 1.00 94.25 205 HIS A CA 1
ATOM 1590 C C . HIS A 1 205 ? 5.961 -3.650 18.442 1.00 94.25 205 HIS A C 1
ATOM 1592 O O . HIS A 1 205 ? 5.672 -4.820 18.651 1.00 94.25 205 HIS A O 1
ATOM 1598 N N . GLN A 1 206 ? 6.799 -2.983 19.237 1.00 93.56 206 GLN A N 1
ATOM 1599 C CA . GLN A 1 206 ? 7.478 -3.607 20.377 1.00 93.56 206 GLN A CA 1
ATOM 1600 C C . GLN A 1 206 ? 6.494 -4.215 21.385 1.00 93.56 206 GLN A C 1
ATOM 1602 O O . GLN A 1 206 ? 6.744 -5.295 21.925 1.00 93.56 206 GLN A O 1
ATOM 1607 N N . ALA A 1 207 ? 5.366 -3.547 21.626 1.00 91.62 207 ALA A N 1
ATOM 1608 C CA . ALA A 1 207 ? 4.319 -4.065 22.495 1.00 91.62 207 ALA A CA 1
ATOM 1609 C C . ALA A 1 207 ? 3.666 -5.324 21.908 1.00 91.62 207 ALA A C 1
ATOM 1611 O O . ALA A 1 207 ? 3.411 -6.256 22.662 1.00 91.62 207 ALA A O 1
ATOM 1612 N N . HIS A 1 208 ? 3.444 -5.367 20.589 1.00 92.25 208 HIS A N 1
ATOM 1613 C CA . HIS A 1 208 ? 2.736 -6.449 19.891 1.00 92.25 208 HIS A CA 1
ATOM 1614 C C . HIS A 1 208 ? 3.639 -7.624 19.473 1.00 92.25 208 HIS A C 1
ATOM 1616 O O . HIS A 1 208 ? 3.181 -8.758 19.368 1.00 92.25 208 HIS A O 1
ATOM 1622 N N . MET A 1 209 ? 4.935 -7.385 19.291 1.00 91.62 209 MET A N 1
ATOM 1623 C CA . MET A 1 209 ? 5.934 -8.382 18.888 1.00 91.62 209 MET A CA 1
ATOM 1624 C C . MET A 1 209 ? 6.682 -8.964 20.096 1.00 91.62 209 MET A C 1
ATOM 1626 O O . MET A 1 209 ? 7.805 -9.454 19.975 1.00 91.62 209 MET A O 1
ATOM 1630 N N . ASN A 1 210 ? 6.076 -8.902 21.286 1.00 89.94 210 ASN A N 1
ATOM 1631 C CA . ASN A 1 210 ? 6.686 -9.395 22.513 1.00 89.94 210 ASN A CA 1
ATOM 1632 C C . ASN A 1 210 ? 6.874 -10.926 22.444 1.00 89.94 210 ASN A C 1
ATOM 1634 O O . ASN A 1 210 ? 5.882 -11.657 22.386 1.00 89.94 210 ASN A O 1
ATOM 1638 N N . PRO A 1 211 ? 8.113 -11.445 22.535 1.00 88.94 211 PRO A N 1
ATOM 1639 C CA . PRO A 1 211 ? 8.374 -12.881 22.433 1.00 88.94 211 PRO A CA 1
ATOM 1640 C C . PRO A 1 211 ? 7.789 -13.686 23.602 1.00 88.94 211 PRO A C 1
ATOM 1642 O O . PRO A 1 211 ? 7.626 -14.897 23.489 1.00 88.94 211 PRO A O 1
ATOM 1645 N N . LYS A 1 212 ? 7.441 -13.032 24.721 1.00 90.25 212 LYS A N 1
ATOM 1646 C CA . LYS A 1 212 ? 6.735 -13.663 25.850 1.00 90.25 212 LYS A CA 1
ATOM 1647 C C . LYS A 1 212 ? 5.235 -13.866 25.580 1.00 90.25 212 LYS A C 1
ATOM 1649 O O . LYS A 1 212 ? 4.543 -14.388 26.450 1.00 90.25 212 LYS A O 1
ATOM 1654 N N . GLY A 1 213 ? 4.738 -13.438 24.418 1.00 88.25 213 GLY A N 1
ATOM 1655 C CA . GLY A 1 213 ? 3.336 -13.506 24.014 1.00 88.25 213 GLY A CA 1
ATOM 1656 C C . GLY A 1 213 ? 2.487 -12.363 24.573 1.00 88.25 213 GLY A C 1
ATOM 1657 O O . GLY A 1 213 ? 2.807 -11.753 25.593 1.00 88.25 213 GLY A O 1
ATOM 1658 N N . LEU A 1 214 ? 1.374 -12.070 23.915 1.00 86.94 214 LEU A N 1
ATOM 1659 C CA . LEU A 1 214 ? 0.383 -11.072 24.313 1.00 86.94 214 LEU A CA 1
ATOM 1660 C C . LEU A 1 214 ? -0.761 -11.737 25.076 1.00 86.94 214 LEU A C 1
ATOM 1662 O O . LEU A 1 214 ? -1.101 -12.871 24.744 1.00 86.94 214 LEU A O 1
ATOM 1666 N N . PRO A 1 215 ? -1.364 -11.070 26.072 1.00 81.94 215 PRO A N 1
ATOM 1667 C CA . PRO A 1 215 ? -2.587 -11.572 26.685 1.00 81.94 215 PRO A CA 1
ATOM 1668 C C . PRO A 1 215 ? -3.712 -11.636 25.643 1.00 81.94 215 PRO A C 1
ATOM 1670 O O . PRO A 1 215 ? -3.865 -10.715 24.840 1.00 81.94 215 PRO A O 1
ATOM 1673 N N . VAL A 1 216 ? -4.499 -12.710 25.667 1.00 78.12 216 VAL A N 1
ATOM 1674 C CA . VAL A 1 216 ? -5.718 -12.834 24.856 1.00 78.12 216 VAL A CA 1
ATOM 1675 C C . VAL A 1 216 ? -6.912 -12.386 25.698 1.00 78.12 216 VAL A C 1
ATOM 1677 O O . VAL A 1 216 ? -7.073 -12.819 26.838 1.00 78.12 216 VAL A O 1
ATOM 1680 N N . ALA A 1 217 ? -7.751 -11.499 25.160 1.00 71.69 217 ALA A N 1
ATOM 1681 C CA . ALA A 1 217 ? -8.925 -11.010 25.876 1.00 71.69 217 ALA A CA 1
ATOM 1682 C C . ALA A 1 217 ? -9.855 -12.179 26.254 1.00 71.69 217 ALA A C 1
ATOM 1684 O O . ALA A 1 217 ? -10.267 -12.955 25.398 1.00 71.69 217 ALA A O 1
ATOM 1685 N N . GLY A 1 218 ? -10.180 -12.306 27.544 1.00 69.31 218 GLY A N 1
ATOM 1686 C CA . GLY A 1 218 ? -11.068 -13.364 28.042 1.00 69.31 218 GLY A CA 1
ATOM 1687 C C . GLY A 1 218 ? -10.438 -14.758 28.166 1.00 69.31 218 GLY A C 1
ATOM 1688 O O . GLY A 1 218 ? -11.163 -15.696 28.479 1.00 69.31 218 GLY A O 1
ATOM 1689 N N . SER A 1 219 ? -9.120 -14.910 27.974 1.00 75.06 219 SER A N 1
ATOM 1690 C CA . SER A 1 219 ? -8.395 -16.170 28.201 1.00 75.06 219 SER A CA 1
ATOM 1691 C C . SER A 1 219 ? -7.146 -15.961 29.071 1.00 75.06 219 SER A C 1
ATOM 1693 O O . SER A 1 219 ? -6.600 -14.862 29.159 1.00 75.06 219 SER A O 1
ATOM 1695 N N . LEU A 1 220 ? -6.687 -17.034 29.726 1.00 79.94 220 LEU A N 1
ATOM 1696 C CA . LEU A 1 220 ? -5.366 -17.094 30.366 1.00 79.94 220 LEU A CA 1
ATOM 1697 C C . LEU A 1 220 ? -4.240 -17.368 29.351 1.00 79.94 220 LEU A C 1
ATOM 1699 O O . LEU A 1 220 ? -3.060 -17.288 29.700 1.00 79.94 220 LEU A O 1
ATOM 1703 N N . ASP A 1 221 ? -4.598 -17.680 28.105 1.00 83.38 221 ASP A N 1
ATOM 1704 C CA . ASP A 1 221 ? -3.657 -17.967 27.031 1.00 83.38 221 ASP A CA 1
ATOM 1705 C C . ASP A 1 221 ? -2.864 -16.728 26.605 1.00 83.38 221 ASP A C 1
ATOM 1707 O O . ASP A 1 221 ? -3.307 -15.578 26.712 1.00 83.38 221 ASP A O 1
ATOM 1711 N N . ARG A 1 222 ? -1.672 -16.983 26.052 1.00 87.06 222 ARG A N 1
ATOM 1712 C CA . ARG A 1 222 ? -0.833 -15.954 25.436 1.00 87.06 222 ARG A CA 1
ATOM 1713 C C . ARG A 1 222 ? -0.611 -16.247 23.963 1.00 87.06 222 ARG A C 1
ATOM 1715 O O . ARG A 1 222 ? -0.267 -17.366 23.594 1.00 87.06 222 ARG A O 1
ATOM 1722 N N . LYS A 1 223 ? -0.749 -15.218 23.129 1.00 88.75 223 LYS A N 1
ATOM 1723 C CA . LYS A 1 223 ? -0.557 -15.300 21.678 1.00 88.75 223 LYS A CA 1
ATOM 1724 C C . LYS A 1 223 ? 0.697 -14.541 21.266 1.00 88.75 223 LYS A C 1
ATOM 1726 O O . LYS A 1 223 ? 0.803 -13.344 21.512 1.00 88.75 223 LYS A O 1
ATOM 1731 N N . THR A 1 224 ? 1.641 -15.219 20.625 1.00 92.25 224 THR A N 1
ATOM 1732 C CA . THR A 1 224 ? 2.779 -14.557 19.974 1.00 92.25 224 THR A CA 1
ATOM 1733 C C . THR A 1 224 ? 2.400 -14.230 18.539 1.00 92.25 224 THR A C 1
ATOM 1735 O O . THR A 1 224 ? 1.920 -15.106 17.822 1.00 92.25 224 THR A O 1
ATOM 1738 N N . LEU A 1 225 ? 2.612 -12.979 18.134 1.00 92.31 225 LEU A N 1
ATOM 1739 C CA . LEU A 1 225 ? 2.327 -12.526 16.778 1.00 92.31 225 LEU A CA 1
ATOM 1740 C C . LEU A 1 225 ? 3.566 -12.609 15.884 1.00 92.31 225 LEU A C 1
ATOM 1742 O O . LEU A 1 225 ? 4.707 -12.468 16.332 1.00 92.31 225 LEU A O 1
ATOM 1746 N N . ARG A 1 226 ? 3.318 -12.821 14.595 1.00 92.25 226 ARG A N 1
ATOM 1747 C CA . ARG A 1 226 ? 4.277 -12.733 13.494 1.00 92.25 226 ARG A CA 1
ATOM 1748 C C . ARG A 1 226 ? 3.911 -11.553 12.603 1.00 92.25 226 ARG A C 1
ATOM 1750 O O . ARG A 1 226 ? 2.759 -11.133 12.556 1.00 92.25 226 ARG A O 1
ATOM 1757 N N . CYS A 1 227 ? 4.872 -11.080 11.812 1.00 93.00 227 CYS A N 1
ATOM 1758 C CA . CYS A 1 227 ? 4.665 -9.978 10.869 1.00 93.00 227 CYS A CA 1
ATOM 1759 C C . CYS A 1 227 ? 3.446 -10.218 9.961 1.00 93.00 227 CYS A C 1
ATOM 1761 O O . CYS A 1 227 ? 2.657 -9.308 9.739 1.00 93.00 227 CYS A O 1
ATOM 1763 N N . THR A 1 228 ? 3.270 -11.459 9.495 1.00 93.06 228 THR A N 1
ATOM 1764 C CA . THR A 1 228 ? 2.196 -11.890 8.586 1.00 93.06 228 THR A CA 1
ATOM 1765 C C . THR A 1 228 ? 0.805 -11.916 9.209 1.00 93.06 228 THR A C 1
ATOM 1767 O O . THR A 1 228 ? -0.177 -12.019 8.480 1.00 93.06 228 THR A O 1
ATOM 1770 N N . ASP A 1 229 ? 0.699 -11.842 10.538 1.00 93.62 229 ASP A N 1
ATOM 1771 C CA . ASP A 1 229 ? -0.603 -11.795 11.209 1.00 93.62 229 ASP A CA 1
ATOM 1772 C C . ASP A 1 229 ? -1.280 -10.425 11.001 1.00 93.62 229 ASP A C 1
ATOM 1774 O O . ASP A 1 229 ? -2.501 -10.323 11.090 1.00 93.62 229 ASP A O 1
ATOM 1778 N N . CYS A 1 230 ? -0.494 -9.396 10.649 1.00 92.25 230 CYS A N 1
ATOM 1779 C CA . CYS A 1 230 ? -0.977 -8.069 10.259 1.00 92.25 230 CYS A CA 1
ATOM 1780 C C . CYS A 1 230 ? -0.624 -7.737 8.796 1.00 92.25 230 CYS A C 1
ATOM 1782 O O . CYS A 1 230 ? -1.476 -7.299 8.031 1.00 92.25 230 CYS A O 1
ATOM 1784 N N . HIS A 1 231 ? 0.627 -7.947 8.380 1.00 93.12 231 HIS A N 1
ATOM 1785 C CA . HIS A 1 231 ? 1.108 -7.615 7.037 1.00 93.12 231 HIS A CA 1
ATOM 1786 C C . HIS A 1 231 ? 0.872 -8.764 6.063 1.00 93.12 231 HIS A C 1
ATOM 1788 O O . HIS A 1 231 ? 1.688 -9.678 5.934 1.00 93.12 231 HIS A O 1
ATOM 1794 N N . GLN A 1 232 ? -0.251 -8.694 5.361 1.00 92.12 232 GLN A N 1
ATOM 1795 C CA . GLN A 1 232 ? -0.627 -9.665 4.342 1.00 92.12 232 GLN A CA 1
ATOM 1796 C C . GLN A 1 232 ? -0.302 -9.117 2.960 1.00 92.12 232 GLN A C 1
ATOM 1798 O O . GLN A 1 232 ? -0.620 -7.967 2.662 1.00 92.12 232 GLN A O 1
ATOM 1803 N N . THR A 1 233 ? 0.313 -9.925 2.102 1.00 92.31 233 THR A N 1
ATOM 1804 C CA . THR A 1 233 ? 0.578 -9.513 0.723 1.00 92.31 233 THR A CA 1
ATOM 1805 C C . THR A 1 233 ? -0.705 -9.482 -0.105 1.00 92.31 233 THR A C 1
ATOM 1807 O O . THR A 1 233 ? -1.677 -10.179 0.195 1.00 92.31 233 THR A O 1
ATOM 1810 N N . ASP A 1 234 ? -0.706 -8.688 -1.172 1.00 89.50 234 ASP A N 1
ATOM 1811 C CA . ASP A 1 234 ? -1.680 -8.805 -2.252 1.00 89.50 234 ASP A CA 1
ATOM 1812 C C . ASP A 1 234 ? -1.578 -10.169 -2.957 1.00 89.50 234 ASP A C 1
ATOM 1814 O O . ASP A 1 234 ? -0.651 -10.952 -2.727 1.00 89.50 234 ASP A O 1
ATOM 1818 N N . ASP A 1 235 ? -2.545 -10.461 -3.823 1.00 89.81 235 ASP A N 1
ATOM 1819 C CA . ASP A 1 235 ? -2.649 -11.767 -4.482 1.00 89.81 235 ASP A CA 1
ATOM 1820 C C . ASP A 1 235 ? -1.491 -12.011 -5.472 1.00 89.81 235 ASP A C 1
ATOM 1822 O O . ASP A 1 235 ? -1.156 -13.150 -5.787 1.00 89.81 235 ASP A O 1
ATOM 1826 N N . ALA A 1 236 ? -0.836 -10.939 -5.932 1.00 85.94 236 ALA A N 1
ATOM 1827 C CA . ALA A 1 236 ? 0.363 -11.003 -6.764 1.00 85.94 236 ALA A CA 1
ATOM 1828 C C . ALA A 1 236 ? 1.661 -11.082 -5.938 1.00 85.94 236 ALA A C 1
ATOM 1830 O O . ALA A 1 236 ? 2.754 -11.130 -6.514 1.00 85.94 236 ALA A O 1
ATOM 1831 N N . GLY A 1 237 ? 1.569 -11.041 -4.606 1.00 87.88 237 GLY A N 1
ATOM 1832 C CA . GLY A 1 237 ? 2.713 -11.037 -3.709 1.00 87.88 237 GLY A CA 1
ATOM 1833 C C . GLY A 1 237 ? 3.627 -9.818 -3.857 1.00 87.88 237 GLY A C 1
ATOM 1834 O O . GLY A 1 237 ? 4.825 -9.908 -3.568 1.00 87.88 237 GLY A O 1
ATOM 1835 N N . ARG A 1 238 ? 3.116 -8.703 -4.388 1.00 85.00 238 ARG A N 1
ATOM 1836 C CA . ARG A 1 238 ? 3.877 -7.476 -4.651 1.00 85.00 238 ARG A CA 1
ATOM 1837 C C . ARG A 1 238 ? 3.747 -6.511 -3.485 1.00 85.00 238 ARG A C 1
ATOM 1839 O O . ARG A 1 238 ? 4.731 -6.236 -2.797 1.00 85.00 238 ARG A O 1
ATOM 1846 N N . TYR A 1 239 ? 2.539 -6.045 -3.217 1.00 87.12 239 TYR A N 1
ATOM 1847 C CA . TYR A 1 239 ? 2.290 -5.046 -2.184 1.00 87.12 239 TYR A CA 1
ATOM 1848 C C . TYR A 1 239 ? 1.714 -5.668 -0.917 1.00 87.12 239 TYR A C 1
ATOM 1850 O O . TYR A 1 239 ? 1.345 -6.839 -0.905 1.00 87.12 239 TYR A O 1
ATOM 1858 N N . MET A 1 240 ? 1.656 -4.882 0.158 1.00 90.12 240 MET A N 1
ATOM 1859 C CA . MET A 1 240 ? 0.942 -5.257 1.378 1.00 90.12 240 MET A CA 1
ATOM 1860 C C . MET A 1 240 ? -0.477 -4.695 1.335 1.00 90.12 240 MET A C 1
ATOM 1862 O O . MET A 1 240 ? -0.680 -3.539 0.957 1.00 90.12 240 MET A O 1
ATOM 1866 N N . LYS A 1 241 ? -1.455 -5.508 1.734 1.00 90.62 241 LYS A N 1
ATOM 1867 C CA . LYS A 1 241 ? -2.846 -5.097 1.919 1.00 90.62 241 LYS A CA 1
ATOM 1868 C C . LYS A 1 241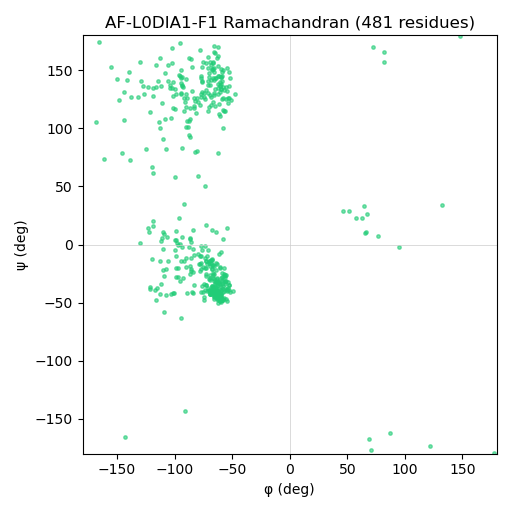 ? -2.946 -4.106 3.093 1.00 90.62 241 LYS A C 1
ATOM 1870 O O . LYS A 1 241 ? -2.136 -4.173 4.023 1.00 90.62 241 LYS A O 1
ATOM 1875 N N . PRO A 1 242 ? -3.931 -3.191 3.078 1.00 89.75 242 PRO A N 1
ATOM 1876 C CA . PRO A 1 242 ? -4.187 -2.310 4.211 1.00 89.75 242 PRO A CA 1
ATOM 1877 C C . PRO A 1 242 ? -4.525 -3.084 5.493 1.00 89.75 242 PRO A C 1
ATOM 1879 O O . PRO A 1 242 ? -5.108 -4.169 5.462 1.00 89.75 242 PRO A O 1
ATOM 1882 N N . ILE A 1 243 ? -4.191 -2.496 6.641 1.00 90.12 243 ILE A N 1
ATOM 1883 C CA . ILE A 1 243 ? -4.527 -3.059 7.950 1.00 90.12 243 ILE A CA 1
ATOM 1884 C C . ILE A 1 243 ? -5.970 -2.690 8.312 1.00 90.12 243 ILE A C 1
ATOM 1886 O O . ILE A 1 243 ? -6.305 -1.511 8.395 1.00 90.12 243 ILE A O 1
ATOM 1890 N N . HIS A 1 244 ? -6.805 -3.695 8.593 1.00 90.62 244 HIS A N 1
ATOM 1891 C CA . HIS A 1 244 ? -8.191 -3.522 9.035 1.00 90.62 244 HIS A CA 1
ATOM 1892 C C . HIS A 1 244 ? -8.412 -4.027 10.468 1.00 90.62 244 HIS A C 1
ATOM 1894 O O . HIS A 1 244 ? -7.909 -5.088 10.842 1.00 90.62 244 HIS A O 1
ATOM 1900 N N . TYR A 1 245 ? -9.211 -3.296 11.256 1.00 91.81 245 TYR A N 1
ATOM 1901 C CA . TYR A 1 245 ? -9.507 -3.633 12.655 1.00 91.81 245 TYR A CA 1
ATOM 1902 C C . TYR A 1 245 ? -10.149 -5.020 12.796 1.00 91.81 245 TYR A C 1
ATOM 1904 O O . TYR A 1 245 ? -9.705 -5.827 13.613 1.00 91.81 245 TYR A O 1
ATOM 1912 N N . GLN A 1 246 ? -11.166 -5.311 11.981 1.00 90.88 246 GLN A N 1
ATOM 1913 C CA . GLN A 1 246 ? -11.957 -6.541 12.056 1.00 90.88 246 GLN A CA 1
ATOM 1914 C C . GLN A 1 246 ? -11.099 -7.787 11.834 1.00 90.88 246 GLN A C 1
ATOM 1916 O O . GLN A 1 246 ? -11.364 -8.815 12.451 1.00 90.88 246 GLN A O 1
ATOM 1921 N N . THR A 1 247 ? -10.081 -7.677 10.979 1.00 91.88 247 THR A N 1
ATOM 1922 C CA . THR A 1 247 ? -9.207 -8.788 10.596 1.00 91.88 247 THR A CA 1
ATOM 1923 C C . THR A 1 247 ? -8.004 -8.921 11.523 1.00 91.88 247 THR A C 1
ATOM 1925 O O . THR A 1 247 ? -7.633 -10.035 11.872 1.00 91.88 247 THR A O 1
ATOM 1928 N N . HIS A 1 248 ? -7.380 -7.806 11.917 1.00 92.25 248 HIS A N 1
ATOM 1929 C CA . HIS A 1 248 ? -6.057 -7.841 12.554 1.00 92.25 248 HIS A CA 1
ATOM 1930 C C . HIS A 1 248 ? -6.063 -7.471 14.043 1.00 92.25 248 HIS A C 1
ATOM 1932 O O . HIS A 1 248 ? -5.141 -7.839 14.765 1.00 92.25 248 HIS A O 1
ATOM 1938 N N . CYS A 1 249 ? -7.081 -6.750 14.525 1.00 90.00 249 CYS A N 1
ATOM 1939 C CA . CYS A 1 249 ? -7.090 -6.192 15.884 1.00 90.00 249 CYS A CA 1
ATOM 1940 C C . CYS A 1 249 ? -8.182 -6.794 16.775 1.00 90.00 249 CYS A C 1
ATOM 1942 O O . CYS A 1 249 ? -7.951 -6.985 17.969 1.00 90.00 249 CYS A O 1
ATOM 1944 N N . ARG A 1 250 ? -9.367 -7.073 16.213 1.00 89.81 250 ARG A N 1
ATOM 1945 C CA . ARG A 1 250 ? -10.594 -7.404 16.957 1.00 89.81 250 ARG A CA 1
ATOM 1946 C C . ARG A 1 250 ? -10.428 -8.561 17.940 1.00 89.81 250 ARG A C 1
ATOM 1948 O O . ARG A 1 250 ? -10.964 -8.481 19.036 1.00 89.81 250 ARG A O 1
ATOM 1955 N N . ASP A 1 251 ? -9.683 -9.597 17.570 1.00 86.94 251 ASP A N 1
ATOM 1956 C CA . ASP A 1 251 ? -9.549 -10.808 18.391 1.00 86.94 251 ASP A CA 1
ATOM 1957 C C . ASP A 1 251 ? -8.880 -10.535 19.749 1.00 86.94 251 ASP A C 1
ATOM 1959 O O . ASP A 1 251 ? -9.253 -11.129 20.757 1.00 86.94 251 ASP A O 1
ATOM 1963 N N . CYS A 1 252 ? -7.904 -9.620 19.792 1.00 86.88 252 CYS A N 1
ATOM 1964 C CA . CYS A 1 252 ? -7.212 -9.240 21.029 1.00 86.88 252 CYS A CA 1
ATOM 1965 C C . CYS A 1 252 ? -7.766 -7.944 21.642 1.00 86.88 252 CYS A C 1
ATOM 1967 O O . CYS A 1 252 ? -7.701 -7.765 22.856 1.00 86.88 252 CYS A O 1
ATOM 1969 N N . HIS A 1 253 ? -8.321 -7.051 20.816 1.00 88.38 253 HIS A N 1
ATOM 1970 C CA . HIS A 1 253 ? -8.905 -5.769 21.217 1.00 88.38 253 HIS A CA 1
ATOM 1971 C C . HIS A 1 253 ? -10.399 -5.686 20.862 1.00 88.38 253 HIS A C 1
ATOM 1973 O O . HIS A 1 253 ? -10.790 -4.827 20.060 1.00 88.38 253 HIS A O 1
ATOM 1979 N N . PRO A 1 254 ? -11.260 -6.558 21.415 1.00 89.38 254 PRO A N 1
ATOM 1980 C CA . PRO A 1 254 ? -12.678 -6.532 21.099 1.00 89.38 254 PRO A CA 1
ATOM 1981 C C . PRO A 1 254 ? -13.356 -5.323 21.759 1.00 89.38 254 PRO A C 1
ATOM 1983 O O . PRO A 1 254 ? -13.178 -5.058 22.949 1.00 89.38 254 PRO A O 1
ATOM 1986 N N . LEU A 1 255 ? -14.167 -4.592 20.992 1.00 90.62 255 LEU A N 1
ATOM 1987 C CA . LEU A 1 255 ? -14.980 -3.473 21.486 1.00 90.62 255 LEU A CA 1
ATOM 1988 C C . LEU A 1 255 ? -16.255 -3.980 22.180 1.00 90.62 255 LEU A C 1
ATOM 1990 O O . LEU A 1 255 ? -17.372 -3.694 21.752 1.00 90.62 255 LEU A O 1
ATOM 1994 N N . ASN A 1 256 ? -16.089 -4.783 23.226 1.00 90.88 256 ASN A N 1
ATOM 1995 C CA . ASN A 1 256 ? -17.196 -5.417 23.937 1.00 90.88 256 ASN A CA 1
ATOM 1996 C C . ASN A 1 256 ? -18.011 -4.404 24.748 1.00 90.88 256 ASN A C 1
ATOM 1998 O O . ASN A 1 256 ? -17.458 -3.522 25.408 1.00 90.88 256 ASN A O 1
ATOM 2002 N N . VAL A 1 257 ? -19.333 -4.575 24.748 1.00 91.81 257 VAL A N 1
ATOM 2003 C CA . VAL A 1 257 ? -20.278 -3.717 25.476 1.00 91.81 257 VAL A CA 1
ATOM 2004 C C 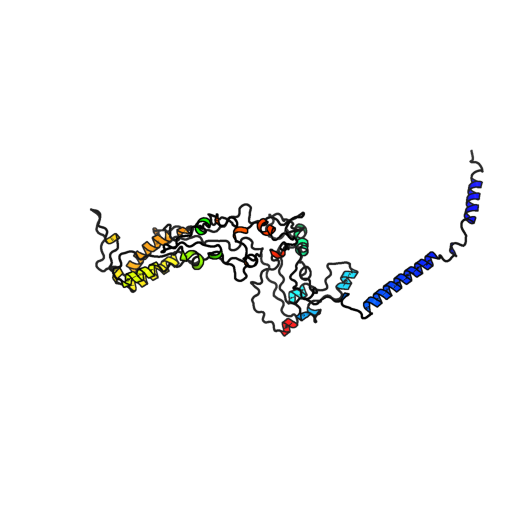. VAL A 1 257 ? -21.018 -4.554 26.501 1.00 91.81 257 VAL A C 1
ATOM 2006 O O . VAL A 1 257 ? -21.577 -5.587 26.163 1.00 91.81 257 VAL A O 1
ATOM 2009 N N . GLN A 1 258 ? -21.030 -4.125 27.759 1.00 89.50 258 GLN A N 1
ATOM 2010 C CA . GLN A 1 258 ? -21.676 -4.873 28.837 1.00 89.50 258 GLN A CA 1
ATOM 2011 C C . GLN A 1 258 ? -23.031 -4.266 29.183 1.00 89.50 258 GLN A C 1
ATOM 2013 O O . GLN A 1 258 ? -23.160 -3.046 29.274 1.00 89.50 258 GLN A O 1
ATOM 2018 N N . ILE A 1 259 ? -24.014 -5.126 29.447 1.00 90.88 259 ILE A N 1
ATOM 2019 C CA . ILE A 1 259 ? -25.233 -4.717 30.141 1.00 90.88 259 ILE A CA 1
ATOM 2020 C C . ILE A 1 259 ? -24.886 -4.533 31.618 1.00 90.88 259 ILE A C 1
ATOM 2022 O O . ILE A 1 259 ? -24.308 -5.410 32.262 1.00 90.88 259 ILE A O 1
ATOM 2026 N N . THR A 1 260 ? -25.222 -3.367 32.153 1.00 86.44 260 THR A N 1
ATOM 2027 C CA . THR A 1 260 ? -24.994 -3.010 33.551 1.00 86.44 260 THR A CA 1
ATOM 2028 C C . THR A 1 260 ? -26.235 -3.296 34.391 1.00 86.44 260 THR A C 1
ATOM 2030 O O . THR A 1 260 ? -27.364 -3.095 33.952 1.00 86.44 260 THR A O 1
ATOM 2033 N N . GLY A 1 261 ? -26.043 -3.742 35.630 1.00 80.50 261 GLY A N 1
ATOM 2034 C CA . GLY A 1 261 ? -27.146 -4.121 36.515 1.00 80.50 261 GLY A CA 1
ATOM 2035 C C . GLY A 1 261 ? -27.032 -5.566 36.980 1.00 80.50 261 GLY A C 1
ATOM 2036 O O . GLY A 1 261 ? -26.007 -6.211 36.782 1.00 80.50 261 GLY A O 1
ATOM 2037 N N . THR A 1 262 ? -28.059 -6.046 37.676 1.00 78.75 262 THR A N 1
ATOM 2038 C CA . THR A 1 262 ? -28.124 -7.434 38.149 1.00 78.75 262 THR A CA 1
ATOM 2039 C C . THR A 1 262 ? -29.251 -8.104 37.405 1.00 78.75 262 THR A C 1
ATOM 2041 O O . THR A 1 262 ? -30.380 -7.827 37.769 1.00 78.75 262 THR A O 1
ATOM 2044 N N . ILE A 1 263 ? -28.926 -8.959 36.438 1.00 83.88 263 ILE A N 1
ATOM 2045 C CA . ILE A 1 263 ? -29.902 -9.748 35.690 1.00 83.88 263 ILE A CA 1
ATOM 2046 C C . ILE A 1 263 ? -30.173 -11.028 36.473 1.00 83.88 263 ILE A C 1
ATOM 2048 O O . ILE A 1 263 ? -29.259 -11.813 36.726 1.00 83.88 263 ILE A O 1
ATOM 2052 N N . THR A 1 264 ? -31.413 -11.204 36.914 1.00 83.81 264 THR A N 1
ATOM 2053 C CA . THR A 1 264 ? -31.811 -12.345 37.756 1.00 83.81 264 THR A CA 1
ATOM 2054 C C . THR A 1 264 ? -32.331 -13.537 36.957 1.00 83.81 264 THR A C 1
ATOM 2056 O O . THR A 1 264 ? -32.177 -14.683 37.379 1.00 83.81 264 THR A O 1
ATOM 2059 N N . GLU A 1 265 ? -32.923 -13.283 35.794 1.00 88.19 265 GLU A N 1
ATOM 2060 C CA . GLU A 1 265 ? -33.426 -14.316 34.894 1.00 88.19 265 GLU A CA 1
ATOM 2061 C C . GLU A 1 265 ? -32.267 -15.027 34.176 1.00 88.19 265 GLU A C 1
ATOM 2063 O O . GLU A 1 265 ? -31.452 -14.385 33.516 1.00 88.19 265 GLU A O 1
ATOM 2068 N N . LEU A 1 266 ? -32.205 -16.364 34.270 1.00 89.81 266 LEU A N 1
ATOM 2069 C CA . LEU A 1 266 ? -31.111 -17.162 33.695 1.00 89.81 266 LEU A CA 1
ATOM 2070 C C . LEU A 1 266 ? -30.973 -16.957 32.179 1.00 89.81 266 LEU A C 1
ATOM 2072 O O . LEU A 1 266 ? -29.873 -16.702 31.699 1.00 89.81 266 LEU A O 1
ATOM 2076 N N . ALA A 1 267 ? -32.085 -17.015 31.440 1.00 93.00 267 ALA A N 1
ATOM 2077 C CA . ALA A 1 267 ? -32.085 -16.843 29.987 1.00 93.00 267 ALA A CA 1
ATOM 2078 C C . ALA A 1 267 ? -31.602 -15.443 29.569 1.00 93.00 267 ALA A C 1
ATOM 2080 O O . ALA A 1 267 ? -30.820 -15.310 28.627 1.00 93.00 267 ALA A O 1
ATOM 2081 N N . ALA A 1 268 ? -32.015 -14.405 30.303 1.00 91.25 268 ALA A N 1
ATOM 2082 C CA . ALA A 1 268 ? -31.546 -13.041 30.083 1.00 91.25 268 ALA A CA 1
ATOM 2083 C C . ALA A 1 268 ? -30.054 -12.894 30.419 1.00 91.25 268 ALA A C 1
ATOM 2085 O O . ALA A 1 268 ? -29.337 -12.170 29.733 1.00 91.25 268 ALA A O 1
ATOM 2086 N N . ASN A 1 269 ? -29.566 -13.590 31.449 1.00 91.19 269 ASN A N 1
ATOM 2087 C CA . ASN A 1 269 ? -28.156 -13.563 31.823 1.00 91.19 269 ASN A CA 1
ATOM 2088 C C . ASN A 1 269 ? -27.271 -14.249 30.764 1.00 91.19 269 ASN A C 1
ATOM 2090 O O . ASN A 1 269 ? -26.247 -13.696 30.374 1.00 91.19 269 ASN A O 1
ATOM 2094 N N . GLU A 1 270 ? -27.694 -15.399 30.233 1.00 93.50 270 GLU A N 1
ATOM 2095 C CA . GLU A 1 270 ? -27.005 -16.066 29.118 1.00 93.50 270 GLU A CA 1
ATOM 2096 C C . GLU A 1 270 ? -26.993 -15.206 27.844 1.00 93.50 270 GLU A C 1
ATOM 2098 O O . GLU A 1 270 ? -25.975 -15.129 27.150 1.00 93.50 270 GLU A O 1
ATOM 2103 N N . GLU A 1 271 ? -28.099 -14.520 27.530 1.00 95.00 271 GLU A N 1
ATOM 2104 C CA . GLU A 1 271 ? -28.119 -13.574 26.410 1.00 95.00 271 GLU A CA 1
ATOM 2105 C C . GLU A 1 271 ? -27.228 -12.358 26.681 1.00 95.00 271 GLU A C 1
ATOM 2107 O O . GLU A 1 271 ? -26.563 -11.875 25.771 1.00 95.00 271 GLU A O 1
ATOM 2112 N N . ALA A 1 272 ? -27.152 -11.870 27.919 1.00 93.62 272 ALA A N 1
ATOM 2113 C CA . ALA A 1 272 ? -26.268 -10.762 28.266 1.00 93.62 272 ALA A CA 1
ATOM 2114 C C . ALA A 1 272 ? -24.784 -11.122 28.093 1.00 93.62 272 ALA A C 1
ATOM 2116 O O . ALA A 1 272 ? -23.981 -10.267 27.703 1.00 93.62 272 ALA A O 1
ATOM 2117 N N . ASP A 1 273 ? -24.415 -12.384 28.318 1.00 91.94 273 ASP A N 1
ATOM 2118 C CA . ASP A 1 273 ? -23.080 -12.889 28.002 1.00 91.94 273 ASP A CA 1
ATOM 2119 C C . ASP A 1 273 ? -22.837 -12.936 26.486 1.00 91.94 273 ASP A C 1
ATOM 2121 O O . ASP A 1 273 ? -21.774 -12.514 26.022 1.00 91.94 273 ASP A O 1
ATOM 2125 N N . ARG A 1 274 ? -23.826 -13.359 25.684 1.00 92.75 274 ARG A N 1
ATOM 2126 C CA . ARG A 1 274 ? -23.745 -13.273 24.212 1.00 92.75 274 ARG A CA 1
ATOM 2127 C C . ARG A 1 274 ? -23.615 -11.826 23.733 1.00 92.75 274 ARG A C 1
ATOM 2129 O O . ARG A 1 274 ? -22.716 -11.529 22.950 1.00 92.75 274 ARG A O 1
ATOM 2136 N N . PHE A 1 275 ? -24.432 -10.920 24.268 1.00 94.38 275 PHE A N 1
ATOM 2137 C CA . PHE A 1 275 ? -24.391 -9.483 23.992 1.00 94.38 275 PHE A CA 1
ATOM 2138 C C . PHE A 1 275 ? -22.999 -8.907 24.268 1.00 94.38 275 PHE A C 1
ATOM 2140 O O . PHE A 1 275 ? -22.437 -8.189 23.438 1.00 94.38 275 PHE A O 1
ATOM 2147 N N . ARG A 1 276 ? -22.412 -9.257 25.418 1.00 91.62 276 ARG A N 1
ATOM 2148 C CA . ARG A 1 276 ? -21.061 -8.835 25.801 1.00 91.62 276 ARG A CA 1
ATOM 2149 C C . ARG A 1 276 ? -20.004 -9.301 24.813 1.00 91.62 276 ARG A C 1
ATOM 2151 O O . ARG A 1 276 ? -19.086 -8.540 24.524 1.00 91.62 276 ARG A O 1
ATOM 2158 N N . ASN A 1 277 ? -20.106 -10.544 24.361 1.00 90.00 277 ASN A N 1
ATOM 2159 C CA . ASN A 1 277 ? -19.094 -11.182 23.525 1.00 90.00 277 ASN A CA 1
ATOM 2160 C C . ASN A 1 277 ? -19.234 -10.848 22.036 1.00 90.00 277 ASN A C 1
ATOM 2162 O O . ASN A 1 277 ? -18.332 -11.167 21.267 1.00 90.00 277 ASN A O 1
ATOM 2166 N N . GLU A 1 278 ? -20.324 -10.200 21.630 1.00 91.75 278 GLU A N 1
ATOM 2167 C CA . GLU A 1 278 ? -20.480 -9.608 20.306 1.00 91.75 278 GLU A CA 1
ATOM 2168 C C . GLU A 1 278 ? -19.922 -8.163 20.312 1.00 91.75 278 GLU A C 1
ATOM 2170 O O . GLU A 1 278 ? -20.550 -7.248 20.872 1.00 91.75 278 GLU A O 1
ATOM 2175 N N . PRO A 1 279 ? -18.746 -7.923 19.691 1.00 90.56 279 PRO A N 1
ATOM 2176 C CA . PRO A 1 279 ? -18.102 -6.616 19.719 1.00 90.56 279 PRO A CA 1
ATOM 2177 C C . PRO A 1 279 ? -18.930 -5.562 18.984 1.00 90.56 279 PRO A C 1
ATOM 2179 O O . PRO A 1 279 ? -19.587 -5.844 17.980 1.00 90.56 279 PRO A O 1
ATOM 2182 N N . ALA A 1 280 ? -18.851 -4.316 19.443 1.00 90.62 280 ALA A N 1
ATOM 2183 C CA . ALA A 1 280 ? -19.403 -3.186 18.716 1.00 90.62 280 ALA A CA 1
ATOM 2184 C C . ALA A 1 280 ? -18.776 -3.068 17.316 1.00 90.62 280 ALA A C 1
ATOM 2186 O O . ALA A 1 280 ? -17.601 -3.385 17.101 1.00 90.62 280 ALA A O 1
ATOM 2187 N N . ALA A 1 281 ? -19.570 -2.577 16.364 1.00 90.31 281 ALA A N 1
ATOM 2188 C CA . ALA A 1 281 ? -19.089 -2.294 15.021 1.00 90.31 281 ALA A CA 1
ATOM 2189 C C . ALA A 1 281 ? -17.965 -1.247 15.070 1.00 90.31 281 ALA A C 1
ATOM 2191 O O . ALA A 1 281 ? -18.072 -0.243 15.773 1.00 90.31 281 ALA A O 1
ATOM 2192 N N . HIS A 1 282 ? -16.901 -1.474 14.301 1.00 92.31 282 HIS A N 1
ATOM 2193 C CA . HIS A 1 282 ? -15.864 -0.474 14.069 1.00 92.31 282 HIS A CA 1
ATOM 2194 C C . HIS A 1 282 ? -16.121 0.197 12.712 1.00 92.31 282 HIS A C 1
ATOM 2196 O O . HIS A 1 282 ? -16.272 -0.529 11.725 1.00 92.31 282 HIS A O 1
ATOM 2202 N N . PRO A 1 283 ? -16.146 1.541 12.641 1.00 90.38 283 PRO A N 1
ATOM 2203 C CA . PRO A 1 283 ? -16.301 2.277 11.389 1.00 90.38 283 PRO A CA 1
ATOM 2204 C C . PRO A 1 283 ? -15.284 1.856 10.321 1.00 90.38 283 PRO A C 1
ATOM 2206 O O . PRO A 1 283 ? -14.097 1.710 10.627 1.00 90.38 283 PRO A O 1
ATOM 2209 N N . ASN A 1 284 ? -15.733 1.684 9.077 1.00 81.00 284 ASN A N 1
ATOM 2210 C CA . ASN A 1 284 ? -14.899 1.223 7.956 1.00 81.00 284 ASN A CA 1
ATOM 2211 C C . ASN A 1 284 ? -14.633 2.300 6.894 1.00 81.00 284 ASN A C 1
ATOM 2213 O O . ASN A 1 284 ? -14.019 2.019 5.864 1.00 81.00 284 ASN A O 1
ATOM 2217 N N . GLY A 1 285 ? -15.059 3.539 7.135 1.00 79.19 285 GLY A N 1
ATOM 2218 C CA . GLY A 1 285 ? -14.861 4.636 6.198 1.00 79.19 285 GLY A CA 1
ATOM 2219 C C . GLY A 1 285 ? -15.102 6.012 6.817 1.00 79.19 285 GLY A C 1
ATOM 2220 O O . GLY A 1 285 ? -15.561 6.114 7.950 1.00 79.19 285 GLY A O 1
ATOM 2221 N N . PRO A 1 286 ? -14.821 7.087 6.062 1.00 79.75 286 PRO A N 1
ATOM 2222 C CA . PRO A 1 286 ? -14.889 8.467 6.552 1.00 79.75 286 PRO A CA 1
ATOM 2223 C C . PRO A 1 286 ? -16.307 8.960 6.869 1.00 79.75 286 PRO A C 1
ATOM 2225 O O . PRO A 1 286 ? -16.460 9.993 7.512 1.00 79.75 286 PRO A O 1
ATOM 2228 N N . GLN A 1 287 ? -17.334 8.256 6.392 1.00 83.94 287 GLN A N 1
ATOM 2229 C CA . GLN A 1 287 ? -18.740 8.602 6.614 1.00 83.94 287 GLN A CA 1
ATOM 2230 C C . GLN A 1 287 ? -19.318 7.953 7.878 1.00 83.94 287 GLN A C 1
ATOM 2232 O O . GLN A 1 287 ? -20.410 8.313 8.308 1.00 83.94 287 GLN A O 1
ATOM 2237 N N . GLU A 1 288 ? -18.601 6.996 8.468 1.00 87.00 288 GLU A N 1
ATOM 2238 C CA . GLU A 1 288 ? -19.019 6.285 9.669 1.00 87.00 288 GLU A CA 1
ATOM 2239 C C . GLU A 1 288 ? -18.236 6.814 10.875 1.00 87.00 288 GLU A C 1
ATOM 2241 O O . GLU A 1 288 ? -17.020 6.997 10.814 1.00 87.00 288 GLU A O 1
ATOM 2246 N N . GLY A 1 289 ? -18.934 7.061 11.982 1.00 89.94 289 GLY A N 1
ATOM 2247 C CA . GLY A 1 289 ? -18.360 7.685 13.174 1.00 89.94 289 GLY A CA 1
ATOM 2248 C C . GLY A 1 289 ? -18.919 7.117 14.474 1.00 89.94 289 GLY A C 1
ATOM 2249 O O . GLY A 1 289 ? -19.571 6.069 14.492 1.00 89.94 289 GLY A O 1
ATOM 2250 N N . ALA A 1 290 ? -18.678 7.827 15.577 1.00 92.62 290 ALA A N 1
ATOM 2251 C CA . ALA A 1 290 ? -19.198 7.460 16.894 1.00 92.62 290 ALA A CA 1
ATOM 2252 C C . ALA A 1 290 ? -20.736 7.384 16.900 1.00 92.62 290 ALA A C 1
ATOM 2254 O O . ALA A 1 290 ? -21.322 6.560 17.599 1.00 92.62 290 ALA A O 1
ATOM 2255 N N . GLU A 1 291 ? -21.390 8.194 16.070 1.00 91.88 291 GLU A N 1
ATOM 2256 C CA . GLU A 1 291 ? -22.834 8.243 15.871 1.00 91.88 291 GLU A CA 1
ATOM 2257 C C . GLU A 1 291 ? -23.374 6.919 15.325 1.00 91.88 291 GLU A C 1
ATOM 2259 O O . GLU A 1 291 ? -24.329 6.373 15.879 1.00 91.88 291 GLU A O 1
ATOM 2264 N N . THR A 1 292 ? -22.731 6.367 14.291 1.00 92.81 292 THR A N 1
ATOM 2265 C CA . THR A 1 292 ? -23.093 5.070 13.703 1.00 92.81 292 THR A CA 1
ATOM 2266 C C . THR A 1 292 ? -22.964 3.958 14.739 1.00 92.81 292 THR A C 1
ATOM 2268 O O . THR A 1 292 ? -23.880 3.156 14.917 1.00 92.81 292 THR A O 1
ATOM 2271 N N . VAL A 1 293 ? -21.851 3.942 15.479 1.00 94.12 293 VAL A N 1
ATOM 2272 C CA . VAL A 1 293 ? -21.599 2.943 16.527 1.00 94.12 293 VAL A CA 1
ATOM 2273 C C . VAL A 1 293 ? -22.638 3.048 17.644 1.00 94.12 293 VAL A C 1
ATOM 2275 O O . VAL A 1 293 ? -23.230 2.040 18.031 1.00 94.12 293 VAL A O 1
ATOM 2278 N N . ARG A 1 294 ? -22.921 4.264 18.128 1.00 94.31 294 ARG A N 1
ATOM 2279 C CA . ARG A 1 294 ? -23.937 4.504 19.160 1.00 94.31 294 ARG A CA 1
ATOM 2280 C C . ARG A 1 294 ? -25.322 4.066 18.689 1.00 94.31 294 ARG A C 1
ATOM 2282 O O . ARG A 1 294 ? -26.039 3.441 19.463 1.00 94.31 294 ARG A O 1
ATOM 2289 N N . ALA A 1 295 ? -25.698 4.359 17.444 1.00 93.38 295 ALA A N 1
ATOM 2290 C CA . ALA A 1 295 ? -26.986 3.955 16.885 1.00 93.38 295 ALA A CA 1
ATOM 2291 C C . ALA A 1 295 ? -27.137 2.425 16.833 1.00 93.38 295 ALA A C 1
ATOM 2293 O O . ALA A 1 295 ? -28.166 1.902 17.260 1.00 93.38 295 ALA A O 1
ATOM 2294 N N . ILE A 1 296 ? -26.096 1.706 16.399 1.00 94.44 296 ILE A N 1
ATOM 2295 C CA . ILE A 1 296 ? -26.086 0.234 16.372 1.00 94.44 296 ILE A CA 1
ATOM 2296 C C . ILE A 1 296 ? -26.212 -0.337 17.791 1.00 94.44 296 ILE A C 1
ATOM 2298 O O . ILE A 1 296 ? -27.014 -1.236 18.028 1.00 94.44 296 ILE A O 1
ATOM 2302 N N . ILE A 1 297 ? -25.457 0.191 18.757 1.00 95.25 297 ILE A N 1
ATOM 2303 C CA . ILE A 1 297 ? -25.521 -0.275 20.152 1.00 95.25 297 ILE A CA 1
ATOM 2304 C C . ILE A 1 297 ? -26.893 0.019 20.771 1.00 95.25 297 ILE A C 1
ATOM 2306 O O . ILE A 1 297 ? -27.437 -0.822 21.487 1.00 95.25 297 ILE A O 1
ATOM 2310 N N . ARG A 1 298 ? -27.479 1.185 20.476 1.00 95.25 298 ARG A N 1
ATOM 2311 C CA . ARG A 1 298 ? -28.827 1.549 20.927 1.00 95.25 298 ARG A CA 1
ATOM 2312 C C . ARG A 1 298 ? -29.859 0.535 20.458 1.00 95.25 298 ARG A C 1
ATOM 2314 O O . ARG A 1 298 ? -30.652 0.063 21.265 1.00 95.25 298 ARG A O 1
ATOM 2321 N N . ASP A 1 299 ? -29.818 0.184 19.178 1.00 95.31 299 ASP A N 1
ATOM 2322 C CA . ASP A 1 299 ? -30.703 -0.825 18.602 1.00 95.31 299 ASP A CA 1
ATOM 2323 C C . ASP A 1 299 ? -30.526 -2.196 19.279 1.00 95.31 299 ASP A C 1
ATOM 2325 O O . ASP A 1 299 ? -31.513 -2.844 19.631 1.00 95.31 299 ASP A O 1
ATOM 2329 N N . ARG A 1 300 ? -29.280 -2.603 19.566 1.00 95.75 300 ARG A N 1
ATOM 2330 C CA . ARG A 1 300 ? -28.998 -3.839 20.318 1.00 95.75 300 ARG A CA 1
ATOM 2331 C C . ARG A 1 300 ? -29.633 -3.818 21.714 1.00 95.75 300 ARG A C 1
ATOM 2333 O O . ARG A 1 300 ? -30.266 -4.797 22.100 1.00 95.75 300 ARG A O 1
ATOM 2340 N N . PHE A 1 301 ? -29.513 -2.717 22.464 1.00 96.00 301 PHE A N 1
ATOM 2341 C CA . PHE A 1 301 ? -30.150 -2.600 23.783 1.00 96.00 301 PHE A CA 1
ATOM 2342 C C . PHE A 1 301 ? -31.681 -2.600 23.703 1.00 96.00 301 PHE A C 1
ATOM 2344 O O . PHE A 1 301 ? -32.327 -3.250 24.522 1.00 96.00 301 PHE A O 1
ATOM 2351 N N . ILE A 1 302 ? -32.271 -1.918 22.716 1.00 94.56 302 ILE A N 1
ATOM 2352 C CA . ILE A 1 302 ? -33.728 -1.918 22.513 1.00 94.56 302 ILE A CA 1
ATOM 2353 C C . ILE A 1 302 ? -34.225 -3.343 22.250 1.00 94.56 302 ILE A C 1
ATOM 2355 O O . ILE A 1 302 ? -35.174 -3.782 22.900 1.00 94.56 302 ILE A O 1
ATOM 2359 N N . ARG A 1 303 ? -33.561 -4.086 21.355 1.00 95.06 303 ARG A N 1
ATOM 2360 C CA . ARG A 1 303 ? -33.905 -5.487 21.068 1.00 95.06 303 ARG A CA 1
ATOM 2361 C C . ARG A 1 303 ? -33.786 -6.372 22.305 1.00 95.06 303 ARG A C 1
ATOM 2363 O O . ARG A 1 303 ? -34.694 -7.153 22.577 1.00 95.06 303 ARG A O 1
ATOM 2370 N N . PHE A 1 304 ? -32.727 -6.198 23.095 1.00 95.25 304 PHE A N 1
ATOM 2371 C CA . PHE A 1 304 ? -32.560 -6.929 24.350 1.00 95.25 304 PHE A CA 1
ATOM 2372 C C . PHE A 1 304 ? -33.711 -6.649 25.335 1.00 95.25 304 PHE A C 1
ATOM 2374 O O . PHE A 1 304 ? -34.304 -7.578 25.878 1.00 95.25 304 PHE A O 1
ATOM 2381 N N . ALA A 1 305 ? -34.083 -5.379 25.524 1.00 93.25 305 ALA A N 1
ATOM 2382 C CA . ALA A 1 305 ? -35.168 -4.987 26.427 1.00 93.25 305 ALA A CA 1
ATOM 2383 C C . ALA A 1 305 ? -36.552 -5.474 25.966 1.00 93.25 305 ALA A C 1
ATOM 2385 O O . ALA A 1 305 ? -37.423 -5.726 26.799 1.00 93.25 305 ALA A O 1
ATOM 2386 N N . GLN A 1 306 ? -36.764 -5.582 24.650 1.00 93.38 306 GLN A N 1
ATOM 2387 C CA . GLN A 1 306 ? -37.978 -6.155 24.060 1.00 93.38 306 GLN A CA 1
ATOM 2388 C C . GLN A 1 306 ? -38.053 -7.668 24.281 1.00 93.38 306 GLN A C 1
ATOM 2390 O O . GLN A 1 306 ? -39.129 -8.188 24.564 1.00 93.38 306 GLN A O 1
ATOM 2395 N N . GLN A 1 307 ? -36.918 -8.361 24.165 1.00 94.81 307 GLN A N 1
ATOM 2396 C CA . GLN A 1 307 ? -36.830 -9.802 24.377 1.00 94.81 307 GLN A CA 1
ATOM 2397 C C . GLN A 1 307 ? -36.984 -10.182 25.855 1.00 94.81 307 GLN A C 1
ATOM 2399 O O . GLN A 1 307 ? -37.639 -11.178 26.155 1.00 94.81 307 GLN A O 1
ATOM 2404 N N . PHE A 1 308 ? -36.437 -9.376 26.772 1.00 92.69 308 PHE A N 1
ATOM 2405 C CA . PHE A 1 308 ? -36.485 -9.625 28.216 1.00 92.69 308 PHE A CA 1
ATOM 2406 C C . PHE A 1 308 ? -37.092 -8.440 28.977 1.00 92.69 308 PHE A C 1
ATOM 2408 O O . PHE A 1 308 ? -36.361 -7.631 29.545 1.00 92.69 308 PHE A O 1
ATOM 2415 N N . PRO A 1 309 ? -38.429 -8.318 29.056 1.00 89.00 309 PRO A N 1
ATOM 2416 C CA . PRO A 1 309 ? -39.072 -7.225 29.788 1.00 89.00 309 PRO A CA 1
ATOM 2417 C C . PRO A 1 309 ? -38.740 -7.179 31.290 1.00 89.00 309 PRO A C 1
ATOM 2419 O O . PRO A 1 309 ? -38.863 -6.124 31.912 1.00 89.00 309 PRO A O 1
ATOM 2422 N N . SER A 1 310 ? -38.287 -8.294 31.875 1.00 84.56 310 SER A N 1
ATOM 2423 C CA . SER A 1 310 ? -37.890 -8.413 33.285 1.00 84.56 310 SER A CA 1
ATOM 2424 C C . SER A 1 310 ? -36.839 -7.369 33.693 1.00 84.56 310 SER A C 1
ATOM 2426 O O . SER A 1 310 ? -36.966 -6.752 34.756 1.00 84.56 310 SER A O 1
ATOM 2428 N N . VAL A 1 311 ? -35.882 -7.057 32.812 1.00 84.38 311 VAL A N 1
ATOM 2429 C CA . VAL A 1 311 ? -34.792 -6.097 33.089 1.00 84.38 311 VAL A CA 1
ATOM 2430 C C . VAL A 1 311 ? -35.264 -4.650 33.244 1.00 84.38 311 VAL A C 1
ATOM 2432 O O . VAL A 1 311 ? -34.556 -3.822 33.817 1.00 84.38 311 VAL A O 1
ATOM 2435 N N . GLN A 1 312 ? -36.471 -4.331 32.770 1.00 81.00 312 GLN A N 1
ATOM 2436 C CA . GLN A 1 312 ? -37.066 -2.993 32.868 1.00 81.00 312 GLN A CA 1
ATOM 2437 C C . GLN A 1 312 ? -37.540 -2.669 34.295 1.00 81.00 312 GLN A C 1
ATOM 2439 O O . GLN A 1 312 ? -37.699 -1.503 34.666 1.00 81.00 312 GLN A O 1
ATOM 2444 N N . THR A 1 313 ? -37.745 -3.710 35.107 1.00 71.94 313 THR A N 1
ATOM 2445 C CA . THR A 1 313 ? -38.192 -3.613 36.504 1.00 71.94 313 THR A CA 1
ATOM 2446 C C . THR A 1 313 ? -37.044 -3.730 37.511 1.00 71.94 313 THR A C 1
ATOM 2448 O O . THR A 1 313 ? -37.217 -3.445 38.699 1.00 71.94 313 THR A O 1
ATOM 2451 N N . GLU A 1 314 ? -35.848 -4.108 37.050 1.00 64.25 314 GLU A N 1
ATOM 2452 C CA . GLU A 1 314 ? -34.677 -4.290 37.901 1.00 64.25 314 GLU A CA 1
ATOM 2453 C C . GLU A 1 314 ? -34.042 -2.946 38.294 1.00 64.25 314 GLU A C 1
ATOM 2455 O O . GLU A 1 314 ? -33.729 -2.088 37.467 1.00 64.25 314 GLU A O 1
ATOM 2460 N N . ARG A 1 315 ? -33.804 -2.765 39.599 1.00 58.25 315 ARG A N 1
ATOM 2461 C CA . ARG A 1 315 ? -33.175 -1.552 40.139 1.00 58.25 315 ARG A CA 1
ATOM 2462 C C . ARG A 1 315 ? -31.674 -1.518 39.852 1.00 58.25 315 ARG A C 1
ATOM 2464 O O . ARG A 1 315 ? -30.914 -2.435 40.197 1.00 58.25 315 ARG A O 1
ATOM 2471 N N . THR A 1 316 ? -31.215 -0.394 39.317 1.00 57.66 316 THR A N 1
ATOM 2472 C CA . THR A 1 316 ? -29.797 -0.084 39.094 1.00 57.66 316 THR A CA 1
ATOM 2473 C C . THR A 1 316 ? -29.017 -0.025 40.410 1.00 57.66 316 THR A C 1
ATOM 2475 O O . THR A 1 316 ? -29.570 0.120 41.503 1.00 57.66 316 THR A O 1
ATOM 2478 N N . ARG A 1 317 ? -27.685 -0.116 40.321 1.00 49.84 317 ARG A N 1
ATOM 2479 C CA . ARG A 1 317 ? -26.784 0.025 41.478 1.00 49.84 317 ARG A CA 1
ATOM 2480 C C . ARG A 1 317 ? -26.903 1.402 42.149 1.00 49.84 317 ARG A C 1
ATOM 2482 O O . ARG A 1 317 ? -26.793 1.479 43.368 1.00 49.84 317 ARG A O 1
ATOM 2489 N N . ALA A 1 318 ? -27.165 2.458 41.374 1.00 48.47 318 ALA A N 1
ATOM 2490 C CA . ALA A 1 318 ? -27.380 3.815 41.880 1.00 48.47 318 ALA A CA 1
ATOM 2491 C C . ALA A 1 318 ? -28.679 3.938 42.700 1.00 48.47 318 ALA A C 1
ATOM 2493 O O . ALA A 1 318 ? -28.694 4.608 43.725 1.00 48.47 318 ALA A O 1
ATOM 2494 N N . GLU A 1 319 ? -29.741 3.226 42.313 1.00 52.03 319 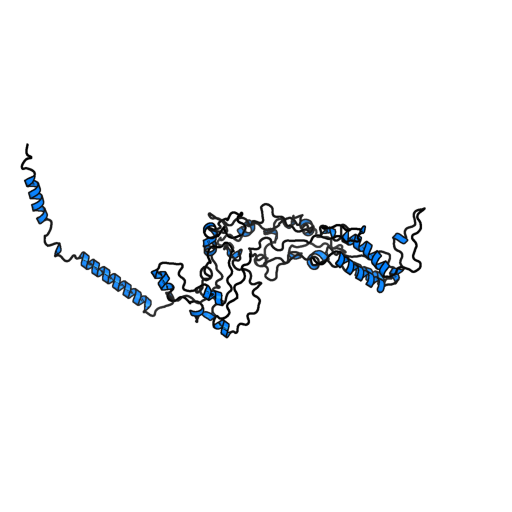GLU A N 1
ATOM 2495 C CA . GLU A 1 319 ? -31.017 3.188 43.051 1.00 52.03 319 GLU A CA 1
ATOM 2496 C C . GLU A 1 319 ? -30.976 2.300 44.301 1.00 52.03 319 GLU A C 1
ATOM 2498 O O . GLU A 1 319 ? -31.809 2.444 45.197 1.00 52.03 319 GLU A O 1
ATOM 2503 N N . ARG A 1 320 ? -30.022 1.363 44.364 1.00 52.31 320 ARG A N 1
ATOM 2504 C CA . ARG A 1 320 ? -29.761 0.515 45.539 1.00 52.31 320 ARG A CA 1
ATOM 2505 C C . ARG A 1 320 ? -28.826 1.167 46.562 1.00 52.31 320 ARG A C 1
ATOM 2507 O O . ARG A 1 320 ? -28.703 0.650 47.672 1.00 52.31 320 ARG A O 1
ATOM 2514 N N . ALA A 1 321 ? -28.161 2.271 46.218 1.00 52.00 321 ALA A N 1
ATO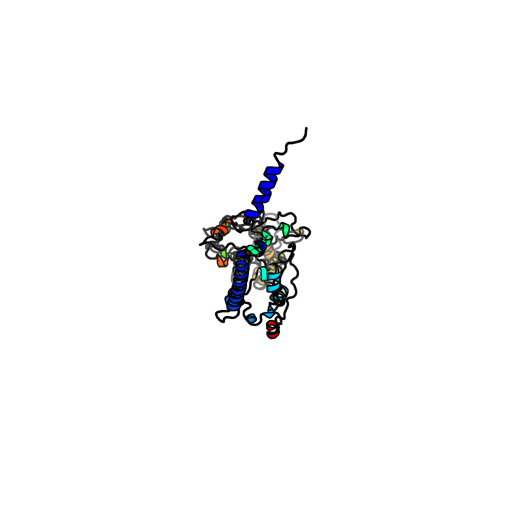M 2515 C CA . ALA A 1 321 ? -27.311 2.994 47.156 1.00 52.00 321 ALA A CA 1
ATOM 2516 C C . ALA A 1 321 ? -28.167 3.595 48.286 1.00 52.00 321 ALA A C 1
ATOM 2518 O O . ALA A 1 321 ? -29.167 4.265 48.031 1.00 52.00 321 ALA A O 1
ATOM 2519 N N . HIS A 1 322 ? -27.780 3.351 49.544 1.00 51.72 322 HIS A N 1
ATOM 2520 C CA . HIS A 1 322 ? -28.436 3.988 50.686 1.00 51.72 322 HIS A CA 1
ATOM 2521 C C . HIS A 1 322 ? -28.239 5.510 50.587 1.00 51.72 322 HIS A C 1
ATOM 2523 O O . HIS A 1 322 ? -27.103 5.953 50.386 1.00 51.72 322 HIS A O 1
ATOM 2529 N N . PRO A 1 323 ? -29.304 6.324 50.705 1.00 54.44 323 PRO A N 1
ATOM 2530 C CA . PRO A 1 323 ? -29.164 7.769 50.637 1.00 54.44 323 PRO A CA 1
ATOM 2531 C C . PRO A 1 323 ? -28.278 8.266 51.783 1.00 54.44 323 PRO A C 1
ATOM 2533 O O . PRO A 1 323 ? -28.439 7.861 52.935 1.00 54.44 323 PRO A O 1
ATOM 2536 N N . LEU A 1 324 ? -27.347 9.165 51.459 1.00 55.19 324 LEU A N 1
ATOM 2537 C CA . LEU A 1 324 ? -26.630 9.944 52.466 1.00 55.19 324 LEU A CA 1
ATOM 2538 C C . LEU A 1 324 ? -27.654 10.753 53.289 1.00 55.19 324 LEU A C 1
ATOM 2540 O O . LEU A 1 324 ? -28.604 11.280 52.693 1.00 55.19 324 LEU A O 1
ATOM 2544 N N . PRO A 1 325 ? -27.485 10.882 54.620 1.00 58.12 325 PRO A N 1
ATOM 2545 C CA . PRO A 1 325 ? -28.400 11.653 55.459 1.00 58.12 325 PRO A CA 1
ATOM 2546 C C . PRO A 1 325 ? -28.624 13.063 54.888 1.00 58.12 325 PRO A C 1
ATOM 2548 O O . PRO A 1 325 ? -27.665 13.794 54.649 1.00 58.12 325 PRO A O 1
ATOM 2551 N N . GLY A 1 326 ? -29.884 13.437 54.641 1.00 61.38 326 GLY A N 1
ATOM 2552 C CA . GLY A 1 326 ? -30.267 14.776 54.170 1.00 61.38 326 GLY A CA 1
ATOM 2553 C C . GLY A 1 326 ? -30.423 14.963 52.654 1.00 61.38 326 GLY A C 1
ATOM 2554 O O . GLY A 1 326 ? -30.819 16.050 52.240 1.00 61.38 326 GLY A O 1
ATOM 2555 N N . ARG A 1 327 ? -30.176 13.947 51.809 1.00 53.59 327 ARG A N 1
ATOM 2556 C CA . ARG A 1 327 ? -30.543 14.022 50.379 1.00 53.59 327 ARG A CA 1
ATOM 2557 C C . ARG A 1 327 ? -31.933 13.428 50.121 1.00 53.59 327 ARG A C 1
ATOM 2559 O O . ARG A 1 327 ? -32.219 12.342 50.630 1.00 53.59 327 ARG A O 1
ATOM 2566 N N . PRO A 1 328 ? -32.790 14.091 49.320 1.00 50.06 328 PRO A N 1
ATOM 2567 C CA . PRO A 1 328 ? -34.068 13.521 48.921 1.00 50.06 328 PRO A CA 1
ATOM 2568 C C . PRO A 1 328 ? -33.843 12.213 48.155 1.00 50.06 328 PRO A C 1
ATOM 2570 O O . PRO A 1 328 ? -32.926 12.094 47.340 1.00 50.06 328 PRO A O 1
ATOM 2573 N N . LYS A 1 329 ? -34.679 11.215 48.451 1.00 49.25 329 LYS A N 1
ATOM 2574 C CA . LYS A 1 329 ? -34.691 9.928 47.752 1.00 49.25 329 LYS A CA 1
ATOM 2575 C C . LYS A 1 329 ? -34.995 10.197 46.269 1.00 49.25 329 LYS A C 1
ATOM 2577 O O . LYS A 1 329 ? -35.960 10.918 46.009 1.00 49.25 329 LYS A O 1
ATOM 2582 N N . PRO A 1 330 ? -34.231 9.646 45.307 1.00 50.94 330 PRO A N 1
ATOM 2583 C CA . PRO A 1 330 ? -34.643 9.689 43.910 1.00 50.94 330 PRO A CA 1
ATOM 2584 C C . PRO A 1 330 ? -36.047 9.088 43.810 1.00 50.94 330 PRO A C 1
ATOM 2586 O O . PRO A 1 330 ? -36.303 8.041 44.417 1.00 50.94 330 PRO A O 1
ATOM 2589 N N . ALA A 1 331 ? -36.963 9.767 43.119 1.00 49.25 331 ALA A N 1
ATOM 2590 C CA . ALA A 1 331 ? -38.290 9.225 42.865 1.00 49.25 331 ALA A CA 1
ATOM 2591 C C . ALA A 1 331 ? -38.114 7.885 42.138 1.00 49.25 331 ALA A C 1
ATOM 2593 O O . ALA A 1 331 ? -37.543 7.835 41.054 1.00 49.25 331 ALA A O 1
ATOM 2594 N N . SER A 1 332 ? -38.507 6.784 42.781 1.00 49.28 332 SER A N 1
ATOM 2595 C CA . SER A 1 332 ? -38.563 5.493 42.105 1.00 49.28 332 SER A CA 1
ATOM 2596 C C . SER A 1 332 ? -39.874 5.454 41.340 1.00 49.28 332 SER A C 1
ATOM 2598 O O . SER A 1 332 ? -40.929 5.436 41.981 1.00 49.28 332 SER A O 1
ATOM 2600 N N . ASP A 1 333 ? -39.816 5.442 40.014 1.00 50.69 333 ASP A N 1
ATOM 2601 C CA . ASP A 1 333 ? -41.009 5.300 39.188 1.00 50.69 333 ASP A CA 1
ATOM 2602 C C . ASP A 1 333 ? -41.718 3.989 39.547 1.00 50.69 333 ASP A C 1
ATOM 2604 O O . ASP A 1 333 ? -41.171 2.893 39.412 1.00 50.69 333 ASP A O 1
ATOM 2608 N N . ALA A 1 334 ? -42.940 4.106 40.070 1.00 43.88 334 ALA A N 1
ATOM 2609 C CA . ALA A 1 334 ? -43.724 2.977 40.570 1.00 43.88 334 ALA A CA 1
ATOM 2610 C C . ALA A 1 334 ? -44.188 2.017 39.455 1.00 43.88 334 ALA A C 1
ATOM 2612 O O . ALA A 1 334 ? -44.607 0.902 39.756 1.00 43.88 334 ALA A O 1
ATOM 2613 N N . ASN A 1 335 ? -44.075 2.431 38.187 1.00 51.38 335 ASN A N 1
ATOM 2614 C CA . ASN A 1 335 ? -44.528 1.684 37.010 1.00 51.38 335 ASN A CA 1
ATOM 2615 C C . ASN A 1 335 ? -43.405 0.921 36.277 1.00 51.38 335 ASN A C 1
ATOM 2617 O O . ASN A 1 335 ? -43.669 0.316 35.241 1.00 51.38 335 ASN A O 1
ATOM 2621 N N . GLY A 1 336 ? -42.170 0.927 36.798 1.00 57.53 336 GLY A N 1
ATOM 2622 C CA . GLY A 1 336 ? -41.001 0.450 36.050 1.00 57.53 336 GLY A CA 1
ATOM 2623 C C . GLY A 1 336 ? -40.595 1.427 34.939 1.00 57.53 336 GLY A C 1
ATOM 2624 O O . GLY A 1 336 ? -41.295 2.400 34.663 1.00 57.53 336 GLY A O 1
ATOM 2625 N N . ARG A 1 337 ? -39.431 1.204 34.323 1.00 71.00 337 ARG A N 1
ATOM 2626 C CA . ARG A 1 337 ? -38.982 2.003 33.169 1.00 71.00 337 ARG A CA 1
ATOM 2627 C C . ARG A 1 337 ? -39.580 1.441 31.888 1.00 71.00 337 ARG A C 1
ATOM 2629 O O . ARG A 1 337 ? -39.796 0.237 31.809 1.00 71.00 337 ARG A O 1
ATOM 2636 N N . SER A 1 338 ? -39.779 2.265 30.860 1.00 83.69 338 SER A N 1
ATOM 2637 C CA . SER A 1 338 ? -40.012 1.697 29.530 1.00 83.69 338 SER A CA 1
ATOM 2638 C C . SER A 1 338 ? -38.741 0.994 29.029 1.00 83.69 338 SER A C 1
ATOM 2640 O O . SER A 1 338 ? -37.623 1.340 29.425 1.00 83.69 338 SER A O 1
ATOM 2642 N N . GLY A 1 339 ? -38.881 0.030 28.116 1.00 84.25 339 GLY A N 1
ATOM 2643 C CA . GLY A 1 339 ? -37.726 -0.605 27.472 1.00 84.25 339 GLY A CA 1
ATOM 2644 C C . GLY A 1 339 ? -36.801 0.397 26.767 1.00 84.25 339 GLY A C 1
ATOM 2645 O O . GLY A 1 339 ? -35.586 0.209 26.761 1.00 84.25 339 GLY A O 1
ATOM 2646 N N . ALA A 1 340 ? -37.354 1.495 26.242 1.00 86.56 340 ALA A N 1
ATOM 2647 C CA . ALA A 1 340 ? -36.579 2.575 25.635 1.00 86.56 340 ALA A CA 1
ATOM 2648 C C . ALA A 1 340 ? -35.765 3.360 26.677 1.00 86.56 340 ALA A C 1
ATOM 2650 O O . ALA A 1 340 ? -34.587 3.632 26.446 1.00 86.56 340 ALA A O 1
ATOM 2651 N N . ASP A 1 341 ? -36.351 3.662 27.839 1.00 87.56 341 ASP A N 1
ATOM 2652 C CA . ASP A 1 341 ? -35.652 4.362 28.925 1.00 87.56 341 ASP A CA 1
ATOM 2653 C C . ASP A 1 341 ? -34.541 3.492 29.522 1.00 87.56 341 ASP A C 1
ATOM 2655 O O . ASP A 1 341 ? -33.442 3.973 29.802 1.00 87.56 341 ASP A O 1
ATOM 2659 N N . TRP A 1 342 ? -34.796 2.187 29.680 1.00 89.38 342 TRP A N 1
ATOM 2660 C CA . TRP A 1 342 ? -33.760 1.236 30.079 1.00 89.38 342 TRP A CA 1
ATOM 2661 C C . TRP A 1 342 ? -32.615 1.206 29.062 1.00 89.38 342 TRP A C 1
ATOM 2663 O O . TRP A 1 342 ? -31.450 1.298 29.452 1.00 89.38 342 TRP A O 1
ATOM 2673 N N . ALA A 1 343 ? -32.935 1.135 27.766 1.00 91.88 343 ALA A N 1
ATOM 2674 C CA . ALA A 1 343 ? -31.933 1.088 26.708 1.00 91.88 343 ALA A CA 1
ATOM 2675 C C . ALA A 1 343 ? -31.086 2.367 26.657 1.00 91.88 343 ALA A C 1
ATOM 2677 O O . ALA A 1 343 ? -29.873 2.275 26.486 1.00 91.88 343 ALA A O 1
ATOM 2678 N N . GLU A 1 344 ? -31.679 3.549 26.852 1.00 91.06 344 GLU A N 1
ATOM 2679 C CA . GLU A 1 344 ? -30.930 4.812 26.865 1.00 91.06 344 GLU A CA 1
ATOM 2680 C C . GLU A 1 344 ? -29.986 4.909 28.076 1.00 91.06 344 GLU A C 1
ATOM 2682 O O . GLU A 1 344 ? -28.858 5.384 27.941 1.00 91.06 344 GLU A O 1
ATOM 2687 N N . LEU A 1 345 ? -30.388 4.388 29.241 1.00 89.00 345 LEU A N 1
ATOM 2688 C CA . LEU A 1 345 ? -29.516 4.324 30.419 1.00 89.00 345 LEU A CA 1
ATOM 2689 C C . LEU A 1 345 ? -28.311 3.404 30.195 1.00 89.00 345 LEU A C 1
ATOM 2691 O O . LEU A 1 345 ? -27.182 3.787 30.505 1.00 89.00 345 LEU A O 1
ATOM 2695 N N . GLN A 1 346 ? -28.534 2.215 29.627 1.00 92.94 346 GLN A N 1
ATOM 2696 C CA . GLN A 1 346 ? -27.440 1.306 29.268 1.00 92.94 346 GLN A CA 1
ATOM 2697 C C . GLN A 1 346 ? -26.528 1.922 28.204 1.00 92.94 346 GLN A C 1
ATOM 2699 O O . GLN A 1 346 ? -25.303 1.863 28.314 1.00 92.94 346 GLN A O 1
ATOM 2704 N N . LEU A 1 347 ? -27.124 2.562 27.195 1.00 93.38 347 LEU A N 1
ATOM 2705 C CA . LEU A 1 347 ? -26.401 3.227 26.122 1.00 93.38 347 LEU A CA 1
ATOM 2706 C C . LEU A 1 347 ? -25.528 4.367 26.638 1.00 93.38 347 LEU A C 1
ATOM 2708 O O . LEU A 1 347 ? -24.417 4.529 26.140 1.00 93.38 347 LEU A O 1
ATOM 2712 N N . SER A 1 348 ? -26.006 5.149 27.605 1.00 90.31 348 SER A N 1
ATOM 2713 C CA . SER A 1 348 ? -25.244 6.248 28.198 1.00 90.31 348 SER A CA 1
ATOM 2714 C C . SER A 1 348 ? -23.950 5.742 28.840 1.00 90.31 348 SER A C 1
ATOM 2716 O O . SER A 1 348 ? -22.867 6.228 28.507 1.00 90.31 348 SER A O 1
ATOM 2718 N N . GLU A 1 349 ? -24.032 4.697 29.668 1.00 89.38 349 GLU A N 1
ATOM 2719 C CA . GLU A 1 349 ? -22.849 4.126 30.321 1.00 89.38 349 GLU A CA 1
ATOM 2720 C C . GLU A 1 349 ? -21.919 3.426 29.318 1.00 89.38 349 GLU A C 1
ATOM 2722 O O . GLU A 1 349 ? -20.702 3.620 29.355 1.00 89.38 349 GLU A O 1
ATOM 2727 N N . ALA A 1 350 ? -22.478 2.678 28.362 1.00 92.50 350 ALA A N 1
ATOM 2728 C CA . ALA A 1 350 ? -21.708 2.068 27.280 1.00 92.50 350 ALA A CA 1
ATOM 2729 C C . ALA A 1 350 ? -20.968 3.117 26.432 1.00 92.50 350 ALA A C 1
ATOM 2731 O O . ALA A 1 350 ? -19.787 2.948 26.127 1.00 92.50 350 ALA A O 1
ATOM 2732 N N . SER A 1 351 ? -21.641 4.217 26.081 1.00 91.94 351 SER A N 1
ATOM 2733 C CA . SER A 1 351 ? -21.072 5.314 25.289 1.00 91.94 351 SER A CA 1
ATOM 2734 C C . SER A 1 351 ? -19.930 5.995 26.034 1.00 91.94 351 SER A C 1
ATOM 2736 O O . SER A 1 351 ? -18.881 6.243 25.444 1.00 91.94 351 SER A O 1
ATOM 2738 N N . ARG A 1 352 ? -20.086 6.226 27.341 1.00 89.25 352 ARG A N 1
ATOM 2739 C CA . ARG A 1 352 ? -19.028 6.782 28.191 1.00 89.25 352 ARG A CA 1
ATOM 2740 C C . ARG A 1 352 ? -17.783 5.889 28.182 1.00 89.25 352 ARG A C 1
ATOM 2742 O O . ARG A 1 352 ? -16.669 6.362 27.968 1.00 89.25 352 ARG A O 1
ATOM 2749 N N . LEU A 1 353 ? -17.953 4.578 28.357 1.00 90.38 353 LEU A N 1
ATOM 2750 C CA . LEU A 1 353 ? -16.833 3.629 28.357 1.00 90.38 353 LEU A CA 1
ATOM 2751 C C . LEU A 1 353 ? -16.152 3.508 26.985 1.00 90.38 353 LEU A C 1
ATOM 2753 O O . LEU A 1 353 ? -14.923 3.468 26.924 1.00 90.38 353 LEU A O 1
ATOM 2757 N N . LEU A 1 354 ? -16.926 3.478 25.897 1.00 91.94 354 LEU A N 1
ATOM 2758 C CA . LEU A 1 354 ? -16.393 3.343 24.540 1.00 91.94 354 LEU A CA 1
ATOM 2759 C C . LEU A 1 354 ? -15.742 4.627 24.021 1.00 91.94 354 LEU A C 1
ATOM 2761 O O . LEU A 1 354 ? -14.666 4.566 23.434 1.00 91.94 354 LEU A O 1
ATOM 2765 N N . PHE A 1 355 ? -16.370 5.786 24.200 1.00 91.88 355 PHE A N 1
ATOM 2766 C CA . PHE A 1 355 ? -15.938 7.019 23.537 1.00 91.88 355 PHE A CA 1
ATOM 2767 C C . PHE A 1 355 ? -15.042 7.904 24.413 1.00 91.88 355 PHE A C 1
ATOM 2769 O O . PHE A 1 355 ? -14.191 8.633 23.894 1.00 91.88 355 PHE A O 1
ATOM 2776 N N . GLU A 1 356 ? -15.187 7.829 25.735 1.00 87.31 356 GLU A N 1
ATOM 2777 C CA . GLU A 1 356 ? -14.410 8.637 26.687 1.00 87.31 356 GLU A CA 1
ATOM 2778 C C . GLU A 1 356 ? -13.386 7.799 27.459 1.00 87.31 356 GLU A C 1
ATOM 2780 O O . GLU A 1 356 ? -12.336 8.305 27.859 1.00 87.31 356 GLU A O 1
ATOM 2785 N N . GLY A 1 357 ? -13.655 6.504 27.641 1.00 85.94 357 GLY A N 1
ATOM 2786 C CA . GLY A 1 357 ? -12.776 5.592 28.360 1.00 85.94 357 GLY A CA 1
ATOM 2787 C C . GLY A 1 357 ? -11.419 5.384 27.681 1.00 85.94 357 GLY A C 1
ATOM 2788 O O . GLY A 1 357 ? -11.305 5.268 26.461 1.00 85.94 357 GLY A O 1
ATOM 2789 N N . ALA A 1 358 ? -10.369 5.250 28.498 1.00 82.06 358 ALA A N 1
ATOM 2790 C CA . ALA A 1 358 ? -9.000 5.026 28.026 1.00 82.06 358 ALA A CA 1
ATOM 2791 C C . ALA A 1 358 ? -8.807 3.694 27.274 1.00 82.06 358 ALA A C 1
ATOM 2793 O O . ALA A 1 358 ? -7.860 3.570 26.503 1.00 82.06 358 ALA A O 1
ATOM 2794 N N . GLY A 1 359 ? -9.686 2.710 27.500 1.00 82.88 359 GLY A N 1
ATOM 2795 C CA . GLY A 1 359 ? -9.686 1.411 26.813 1.00 82.88 359 GLY A CA 1
ATOM 2796 C C . GLY A 1 359 ? -10.649 1.315 25.625 1.00 82.88 359 GLY A C 1
ATOM 2797 O O . GLY A 1 359 ? -10.738 0.253 25.018 1.00 82.88 359 GLY A O 1
ATOM 2798 N N . GLY A 1 360 ? -11.388 2.386 25.319 1.00 89.12 360 GLY A N 1
ATOM 2799 C CA . GLY A 1 360 ? -12.309 2.450 24.187 1.00 89.12 360 GLY A CA 1
ATOM 2800 C C . GLY A 1 360 ? -11.638 2.985 22.918 1.00 89.12 360 GLY A C 1
ATOM 2801 O O . GLY A 1 360 ? -10.459 2.746 22.665 1.00 89.12 360 GLY A O 1
ATOM 2802 N N . CYS A 1 361 ? -12.361 3.769 22.122 1.00 91.94 361 CYS A N 1
ATOM 2803 C CA . CYS A 1 361 ? -11.881 4.339 20.861 1.00 91.94 361 CYS A CA 1
ATOM 2804 C C . CYS A 1 361 ? -10.585 5.154 21.034 1.00 91.94 361 CYS A C 1
ATOM 2806 O O . CYS A 1 361 ? -9.679 5.048 20.207 1.00 91.94 361 CYS A O 1
ATOM 2808 N N . ARG A 1 362 ? -10.458 5.900 22.145 1.00 92.56 362 ARG A N 1
ATOM 2809 C CA . ARG A 1 362 ? -9.277 6.722 22.493 1.00 92.56 362 ARG A CA 1
ATOM 2810 C C . ARG A 1 362 ? -7.997 5.919 22.728 1.00 92.56 362 ARG A C 1
ATOM 2812 O O . ARG A 1 362 ? -6.912 6.505 22.771 1.00 92.56 362 ARG A O 1
ATOM 2819 N N . TYR A 1 363 ? -8.113 4.604 22.919 1.00 91.31 363 TYR A N 1
ATOM 2820 C CA . TYR A 1 363 ? -6.955 3.737 23.100 1.00 91.31 363 TYR A CA 1
ATOM 2821 C C . TYR A 1 363 ? -6.050 3.796 21.866 1.00 91.31 363 TYR A C 1
ATOM 2823 O O . TYR A 1 363 ? -4.852 4.062 21.977 1.00 91.31 363 TYR A O 1
ATOM 2831 N N . CYS A 1 364 ? -6.659 3.648 20.687 1.00 92.19 364 CYS A N 1
ATOM 2832 C CA . CYS A 1 364 ? -5.954 3.678 19.413 1.00 92.19 364 CYS A CA 1
ATOM 2833 C C . CYS A 1 364 ? -6.092 5.032 18.710 1.00 92.19 364 CYS A C 1
ATOM 2835 O O . CYS A 1 364 ? -5.121 5.527 18.146 1.00 92.19 364 CYS A O 1
ATOM 2837 N N . HIS A 1 365 ? -7.274 5.645 18.715 1.00 93.25 365 HIS A N 1
ATOM 2838 C CA . HIS A 1 365 ? -7.545 6.828 17.898 1.00 93.25 365 HIS A CA 1
ATOM 2839 C C . HIS A 1 365 ? -7.219 8.134 18.621 1.00 93.25 365 HIS A C 1
ATOM 2841 O O . HIS A 1 365 ? -7.489 8.295 19.815 1.00 93.25 365 HIS A O 1
ATOM 2847 N N . ARG A 1 366 ? -6.682 9.103 17.873 1.00 92.25 366 ARG A N 1
ATOM 2848 C CA . ARG A 1 366 ? -6.600 10.499 18.315 1.00 92.25 366 ARG A CA 1
ATOM 2849 C C . ARG A 1 366 ? -7.971 11.164 18.202 1.00 92.25 366 ARG A C 1
ATOM 2851 O O . ARG A 1 366 ? -8.711 10.928 17.249 1.00 92.25 366 ARG A O 1
ATOM 2858 N N . VAL A 1 367 ? -8.305 11.990 19.188 1.00 93.00 367 VAL A N 1
ATOM 2859 C CA . VAL A 1 367 ? -9.561 12.745 19.216 1.00 93.00 367 VAL A CA 1
ATOM 2860 C C . VAL A 1 367 ? -9.379 14.013 18.387 1.00 93.00 367 VAL A C 1
ATOM 2862 O O . VAL A 1 367 ? -8.548 14.850 18.723 1.00 93.00 367 VAL A O 1
ATOM 2865 N N . ALA A 1 368 ? -10.154 14.138 17.312 1.00 92.50 368 ALA A N 1
ATOM 2866 C CA . ALA A 1 368 ? -10.190 15.319 16.451 1.00 92.50 368 ALA A CA 1
ATOM 2867 C C . ALA A 1 368 ? -11.115 16.410 17.015 1.00 92.50 368 ALA A C 1
ATOM 2869 O O . ALA A 1 368 ? -10.856 17.599 16.853 1.00 92.50 368 ALA A O 1
ATOM 2870 N N . ALA A 1 369 ? -12.211 16.007 17.665 1.00 92.38 369 ALA A N 1
ATOM 2871 C CA . ALA A 1 369 ? -13.113 16.903 18.380 1.00 92.38 369 ALA A CA 1
ATOM 2872 C C . ALA A 1 369 ? -13.649 16.205 19.630 1.00 92.38 369 ALA A C 1
ATOM 2874 O O . ALA A 1 369 ? -14.102 15.061 19.554 1.00 92.38 369 ALA A O 1
ATOM 2875 N N . GLU A 1 370 ? -13.587 16.894 20.765 1.00 92.19 370 GLU A N 1
ATOM 2876 C CA . GLU A 1 370 ? -14.110 16.397 22.036 1.00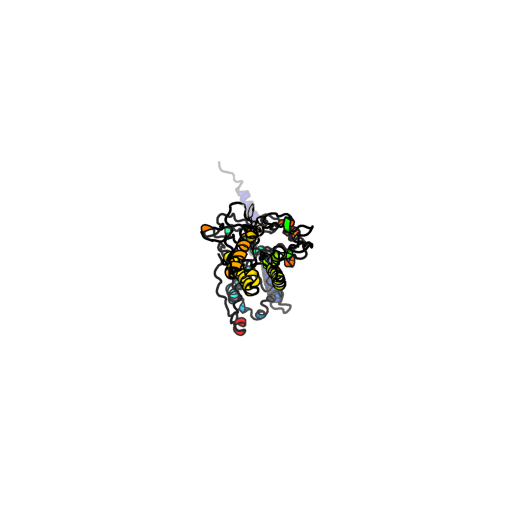 92.19 370 GLU A CA 1
ATOM 2877 C C . GLU A 1 370 ? -15.644 16.334 22.027 1.00 92.19 370 GLU A C 1
ATOM 2879 O O . GLU A 1 370 ? -16.314 17.020 21.252 1.00 92.19 370 GLU A O 1
ATOM 2884 N N . SER A 1 371 ? -16.201 15.494 22.897 1.00 89.12 371 SER A N 1
ATOM 2885 C CA . SER A 1 371 ? -17.642 15.443 23.141 1.00 89.12 371 SER A CA 1
ATOM 2886 C C . SER A 1 371 ? -18.133 16.716 23.827 1.00 89.12 371 SER A C 1
ATOM 2888 O O . SER A 1 371 ? -17.418 17.311 24.633 1.00 89.12 371 SER A O 1
ATOM 2890 N N . SER A 1 372 ? -19.385 17.092 23.573 1.00 87.19 372 SER A N 1
ATOM 2891 C CA . SER A 1 372 ? -20.033 18.234 24.221 1.00 87.19 372 SER A CA 1
ATOM 2892 C C . SER A 1 372 ? -21.289 17.779 24.963 1.00 87.19 372 SER A C 1
ATOM 2894 O O . SER A 1 372 ? -22.258 17.367 24.316 1.00 87.19 372 SER A O 1
ATOM 2896 N N . PRO A 1 373 ? -21.308 17.870 26.306 1.00 80.38 373 PRO A N 1
ATOM 2897 C CA . PRO A 1 373 ? -22.505 17.589 27.092 1.00 80.38 373 PRO A CA 1
ATOM 2898 C C . PRO A 1 373 ? -23.663 18.544 26.771 1.00 80.38 373 PRO A C 1
ATOM 2900 O O . PRO A 1 373 ? -24.810 18.117 26.738 1.00 80.38 373 PRO A O 1
ATOM 2903 N N . GLU A 1 374 ? -23.372 19.819 26.489 1.00 82.19 374 GLU A N 1
ATOM 2904 C CA . GLU A 1 374 ? -24.392 20.847 26.224 1.00 82.19 374 GLU A CA 1
ATOM 2905 C C . GLU A 1 374 ? -25.147 20.587 24.917 1.00 82.19 374 GLU A C 1
ATOM 2907 O O . GLU A 1 374 ? -26.369 20.718 24.850 1.00 82.19 374 GLU A O 1
ATOM 2912 N N . THR A 1 375 ? -24.425 20.173 23.873 1.00 84.94 375 THR A N 1
ATOM 2913 C CA . THR A 1 375 ? -25.001 19.909 22.546 1.00 84.94 375 THR A CA 1
ATOM 2914 C C . THR A 1 375 ? -25.278 18.425 22.299 1.00 84.94 375 THR A C 1
ATOM 2916 O O . THR A 1 375 ? -25.703 18.065 21.204 1.00 84.94 375 THR A O 1
ATOM 2919 N N . HIS A 1 376 ? -25.054 17.561 23.299 1.00 82.25 376 HIS A N 1
ATOM 2920 C CA . HIS A 1 376 ? -25.136 16.096 23.198 1.00 82.25 376 HIS A CA 1
ATOM 2921 C C . HIS A 1 376 ? -24.312 15.508 22.035 1.00 82.25 376 HIS A C 1
ATOM 2923 O O . HIS A 1 376 ? -24.654 14.465 21.470 1.00 82.25 376 HIS A O 1
ATOM 2929 N N . GLN A 1 377 ? -23.225 16.187 21.659 1.00 89.00 377 GLN A N 1
ATOM 2930 C CA . GLN A 1 377 ? -22.383 15.791 20.537 1.00 89.00 377 GLN A CA 1
ATOM 2931 C C . GLN A 1 377 ? -21.351 14.749 20.979 1.00 89.00 377 GLN A C 1
ATOM 2933 O O . GLN A 1 377 ? -20.662 14.927 21.986 1.00 89.00 377 GLN A O 1
ATOM 2938 N N . LEU A 1 378 ? -21.234 13.669 20.205 1.00 91.50 378 LEU A N 1
ATOM 2939 C CA . LEU A 1 378 ? -20.231 12.624 20.408 1.00 91.50 378 LEU A CA 1
ATOM 2940 C C . LEU A 1 378 ? -18.841 13.085 19.945 1.00 91.50 378 LEU A C 1
ATOM 2942 O O . LEU A 1 378 ? -18.742 13.979 19.099 1.00 91.50 378 LEU A O 1
ATOM 2946 N N . PRO A 1 379 ? -17.756 12.485 20.470 1.00 92.94 379 PRO A N 1
ATOM 2947 C CA . PRO A 1 379 ? -16.423 12.845 20.022 1.00 92.94 379 PRO A CA 1
ATOM 2948 C C . PRO A 1 379 ? -16.188 12.348 18.594 1.00 92.94 379 PRO A C 1
ATOM 2950 O O . PRO A 1 379 ? -16.663 11.281 18.195 1.00 92.94 379 PRO A O 1
ATOM 2953 N N . ARG A 1 380 ? -15.393 13.105 17.837 1.00 92.62 380 ARG A N 1
ATOM 2954 C CA . ARG A 1 380 ? -14.922 12.704 16.506 1.00 92.62 380 ARG A CA 1
ATOM 2955 C C . ARG A 1 380 ? -13.463 12.298 16.573 1.00 92.62 380 ARG A C 1
ATOM 2957 O O . ARG A 1 380 ? -12.664 12.944 17.251 1.00 92.62 380 ARG A O 1
ATOM 2964 N N . PHE A 1 381 ? -13.116 11.257 15.833 1.00 92.31 381 PHE A N 1
ATOM 2965 C CA . PHE A 1 381 ? -11.774 10.687 15.797 1.00 92.31 381 PHE A CA 1
ATOM 2966 C C . PHE A 1 381 ? -11.087 10.994 14.466 1.00 92.31 381 PHE A C 1
ATOM 2968 O O . PHE A 1 381 ? -11.747 11.097 13.431 1.00 92.31 381 PHE A O 1
ATOM 2975 N N . GLU A 1 382 ? -9.766 11.163 14.499 1.00 92.00 382 GLU A N 1
ATOM 2976 C CA . GLU A 1 382 ? -8.965 11.304 13.281 1.00 92.00 382 GLU A CA 1
ATOM 2977 C C . GLU A 1 382 ? -9.002 10.001 12.474 1.00 92.00 382 GLU A C 1
ATOM 2979 O O . GLU A 1 382 ? -8.938 8.904 13.031 1.00 92.00 382 GLU A O 1
ATOM 2984 N N . LEU A 1 383 ? -9.067 10.108 11.146 1.00 89.12 383 LEU A N 1
ATOM 2985 C CA . LEU A 1 383 ? -8.880 8.937 10.291 1.00 89.12 383 LEU A CA 1
ATOM 2986 C C . LEU A 1 383 ? -7.431 8.450 10.405 1.00 89.12 383 LEU A C 1
ATOM 2988 O O . LEU A 1 383 ? -6.538 9.299 10.440 1.00 89.12 383 LEU A O 1
ATOM 2992 N N . PRO A 1 384 ? -7.166 7.128 10.385 1.00 87.69 384 PRO A N 1
ATOM 2993 C CA . PRO A 1 384 ? -5.825 6.593 10.594 1.00 87.69 384 PRO A CA 1
ATOM 2994 C C . PRO A 1 384 ? -4.758 7.114 9.633 1.00 87.69 384 PRO A C 1
ATOM 2996 O O . PRO A 1 384 ? -3.606 7.111 10.029 1.00 87.69 384 PRO A O 1
ATOM 2999 N N . GLN A 1 385 ? -5.111 7.524 8.404 1.00 86.81 385 GLN A N 1
ATOM 3000 C CA . GLN A 1 385 ? -4.201 8.084 7.381 1.00 86.81 385 GLN A CA 1
ATOM 3001 C C . GLN A 1 385 ? -2.886 7.294 7.177 1.00 86.81 385 GLN A C 1
ATOM 3003 O O . GLN A 1 385 ? -1.869 7.858 6.789 1.00 86.81 385 GLN A O 1
ATOM 3008 N N . ILE A 1 386 ? -2.893 5.978 7.426 1.00 85.81 386 ILE A N 1
ATOM 3009 C CA . ILE A 1 386 ? -1.702 5.135 7.272 1.00 85.81 386 ILE A CA 1
ATOM 3010 C C . ILE A 1 386 ? -1.362 5.036 5.788 1.00 85.81 386 ILE A C 1
ATOM 3012 O O . ILE A 1 386 ? -2.203 4.655 4.964 1.00 85.81 386 ILE A O 1
ATOM 3016 N N . LYS A 1 387 ? -0.113 5.345 5.441 1.00 84.94 387 LYS A N 1
ATOM 3017 C CA . LYS A 1 387 ? 0.342 5.321 4.054 1.00 84.94 387 LYS A CA 1
ATOM 3018 C C . LYS A 1 387 ? 0.371 3.885 3.529 1.00 84.94 387 LYS A C 1
ATOM 3020 O O . LYS A 1 387 ? 1.131 3.052 4.010 1.00 84.94 387 LYS A O 1
ATOM 3025 N N . SER A 1 388 ? -0.399 3.601 2.480 1.00 80.94 388 SER A N 1
ATOM 3026 C CA . SER A 1 388 ? -0.396 2.277 1.836 1.00 80.94 388 SER A CA 1
ATOM 3027 C C . SER A 1 388 ? 0.906 1.985 1.084 1.00 80.94 388 SER A C 1
ATOM 3029 O O . SER A 1 388 ? 1.288 0.828 0.915 1.00 80.94 388 SER A O 1
ATOM 3031 N N . ARG A 1 389 ? 1.607 3.033 0.625 1.00 84.31 389 ARG A N 1
ATOM 3032 C CA . ARG A 1 389 ? 2.842 2.901 -0.153 1.00 84.31 389 ARG A CA 1
ATOM 3033 C C . ARG A 1 389 ? 3.817 4.050 0.074 1.00 84.31 389 ARG A C 1
ATOM 3035 O O . ARG A 1 389 ? 3.508 5.218 -0.179 1.00 84.31 389 ARG A O 1
ATOM 3042 N N . TRP A 1 390 ? 5.033 3.697 0.477 1.00 85.38 390 TRP A N 1
ATOM 3043 C CA . TRP A 1 390 ? 6.137 4.639 0.677 1.00 85.38 390 TRP A CA 1
ATOM 3044 C C . TRP A 1 390 ? 6.889 4.960 -0.616 1.00 85.38 390 TRP A C 1
ATOM 3046 O O . TRP A 1 390 ? 7.153 6.129 -0.879 1.00 85.38 390 TRP A O 1
ATOM 3056 N N . PHE A 1 391 ? 7.140 3.954 -1.460 1.00 83.56 391 PHE A N 1
ATOM 3057 C CA . PHE A 1 391 ? 7.806 4.109 -2.756 1.00 83.56 391 PHE A CA 1
ATOM 3058 C C . PHE A 1 391 ? 6.810 3.876 -3.912 1.00 83.56 391 PHE A C 1
ATOM 3060 O O . PHE A 1 391 ? 6.607 2.733 -4.330 1.00 83.56 391 PHE A O 1
ATOM 3067 N N . PRO A 1 392 ? 6.126 4.923 -4.415 1.00 76.94 392 PRO A N 1
ATOM 3068 C CA . PRO A 1 392 ? 5.045 4.767 -5.393 1.00 76.94 392 PRO A CA 1
ATOM 3069 C C . PRO A 1 392 ? 5.523 4.301 -6.774 1.00 76.94 392 PRO A C 1
ATOM 3071 O O . PRO A 1 392 ? 4.788 3.604 -7.467 1.00 76.94 392 PRO A O 1
ATOM 3074 N N . HIS A 1 393 ? 6.761 4.632 -7.148 1.00 75.25 393 HIS A N 1
ATOM 3075 C CA . HIS A 1 393 ? 7.325 4.334 -8.470 1.00 75.25 393 HIS A CA 1
ATOM 3076 C C . HIS A 1 393 ? 8.195 3.070 -8.513 1.00 75.25 393 HIS A C 1
ATOM 3078 O O . HIS A 1 393 ? 8.756 2.757 -9.564 1.00 75.25 393 HIS A O 1
ATOM 3084 N N . SER A 1 394 ? 8.335 2.349 -7.394 1.00 80.81 394 SER A N 1
ATOM 3085 C CA . SER A 1 394 ? 9.086 1.093 -7.355 1.00 80.81 394 SER A CA 1
ATOM 3086 C C . SER A 1 394 ? 8.173 -0.099 -7.124 1.00 80.81 394 SER A C 1
ATOM 3088 O O . SER A 1 394 ? 7.278 -0.067 -6.281 1.00 80.81 394 SER A O 1
ATOM 3090 N N . VAL A 1 395 ? 8.401 -1.176 -7.861 1.00 82.81 395 VAL A N 1
ATOM 3091 C CA . VAL A 1 395 ? 7.746 -2.464 -7.659 1.00 82.81 395 VAL A CA 1
ATOM 3092 C C . VAL A 1 395 ? 8.725 -3.370 -6.929 1.00 82.81 395 VAL A C 1
ATOM 3094 O O . VAL A 1 395 ? 9.856 -3.554 -7.363 1.00 82.81 395 VAL A O 1
ATOM 3097 N N . PHE A 1 396 ? 8.278 -3.954 -5.824 1.00 86.75 396 PHE A N 1
ATOM 3098 C CA . PHE A 1 396 ? 9.020 -4.969 -5.090 1.00 86.75 396 PHE A CA 1
ATOM 3099 C C . PHE A 1 396 ? 8.109 -6.178 -4.896 1.00 86.75 396 PHE A C 1
ATOM 3101 O O . PHE A 1 396 ? 6.930 -6.013 -4.606 1.00 86.75 396 PHE A O 1
ATOM 3108 N N . SER A 1 397 ? 8.630 -7.389 -5.095 1.00 88.44 397 SER A N 1
ATOM 3109 C CA . SER A 1 397 ? 7.869 -8.623 -4.882 1.00 88.44 397 SER A CA 1
ATOM 3110 C C . SER A 1 397 ? 8.286 -9.266 -3.570 1.00 88.44 397 SER A C 1
ATOM 3112 O O . SER A 1 397 ? 9.376 -9.829 -3.481 1.00 88.44 397 SER A O 1
ATOM 3114 N N . HIS A 1 398 ? 7.407 -9.219 -2.571 1.00 92.25 398 HIS A N 1
ATOM 3115 C CA . HIS A 1 398 ? 7.585 -9.952 -1.319 1.00 92.25 398 HIS A CA 1
ATOM 3116 C C . HIS A 1 398 ? 7.542 -11.468 -1.544 1.00 92.25 398 HIS A C 1
ATOM 3118 O O . HIS A 1 398 ? 8.302 -12.191 -0.912 1.00 92.25 398 HIS A O 1
ATOM 3124 N N . GLU A 1 399 ? 6.749 -11.950 -2.504 1.00 91.00 399 GLU A N 1
ATOM 3125 C CA . GLU A 1 399 ? 6.658 -13.380 -2.834 1.00 91.00 399 GLU A CA 1
ATOM 3126 C C . GLU A 1 399 ? 7.999 -13.971 -3.280 1.00 91.00 399 GLU A C 1
ATOM 3128 O O . GLU A 1 399 ? 8.409 -15.031 -2.807 1.00 91.00 399 GLU A O 1
ATOM 3133 N N . ARG A 1 400 ? 8.755 -13.254 -4.123 1.00 89.88 400 ARG A N 1
ATOM 3134 C CA . ARG A 1 400 ? 10.106 -13.688 -4.525 1.00 89.88 400 ARG A CA 1
ATOM 3135 C C . ARG A 1 400 ? 11.112 -13.688 -3.369 1.00 89.88 400 ARG A C 1
ATOM 3137 O O . ARG A 1 400 ? 12.137 -14.354 -3.468 1.00 89.88 400 ARG A O 1
ATOM 3144 N N . HIS A 1 401 ? 10.812 -12.973 -2.287 1.00 92.44 401 HIS A N 1
ATOM 3145 C CA . HIS A 1 401 ? 11.661 -12.833 -1.104 1.00 92.44 401 HIS A CA 1
ATOM 3146 C C . HIS A 1 401 ? 11.101 -13.564 0.129 1.00 92.44 401 HIS A C 1
ATOM 3148 O O . HIS A 1 401 ? 11.654 -13.427 1.217 1.00 92.44 401 HIS A O 1
ATOM 3154 N N . ARG A 1 402 ? 10.046 -14.381 -0.023 1.00 90.38 402 ARG A N 1
ATOM 3155 C CA . ARG A 1 402 ? 9.304 -15.013 1.088 1.00 90.38 402 ARG A CA 1
ATOM 3156 C C . ARG A 1 402 ? 10.130 -15.946 1.978 1.00 90.38 402 ARG A C 1
ATOM 3158 O O . ARG A 1 402 ? 9.720 -16.255 3.090 1.00 90.38 402 ARG A O 1
ATOM 3165 N N . SER A 1 403 ? 11.277 -16.412 1.487 1.00 91.56 403 SER A N 1
ATOM 3166 C CA . SER A 1 403 ? 12.198 -17.266 2.245 1.00 91.56 403 SER A CA 1
ATOM 3167 C C . SER A 1 403 ? 13.048 -16.490 3.260 1.00 91.56 403 SER A C 1
ATOM 3169 O O . SER A 1 403 ? 13.756 -17.110 4.049 1.00 91.56 403 SER A O 1
ATOM 3171 N N . LEU A 1 404 ? 13.026 -15.153 3.226 1.00 93.00 404 LEU A N 1
ATOM 3172 C CA . LEU A 1 404 ? 13.786 -14.295 4.132 1.00 93.00 404 LEU A CA 1
ATOM 3173 C C . LEU A 1 404 ? 12.942 -13.893 5.347 1.00 93.00 404 LEU A C 1
ATOM 3175 O O . LEU A 1 404 ? 11.747 -13.624 5.231 1.00 93.00 404 LEU A O 1
ATOM 3179 N N . ASP A 1 405 ? 13.580 -13.788 6.516 1.00 93.06 405 ASP A N 1
ATOM 3180 C CA . ASP A 1 405 ? 12.956 -13.154 7.682 1.00 93.06 405 ASP A CA 1
ATOM 3181 C C . ASP A 1 405 ? 12.739 -11.663 7.382 1.00 93.06 405 ASP A C 1
ATOM 3183 O O . ASP A 1 405 ? 13.660 -10.966 6.948 1.00 93.06 405 ASP A O 1
ATOM 3187 N N . CYS A 1 406 ? 11.524 -11.162 7.626 1.00 93.12 406 CYS A N 1
ATOM 3188 C CA . CYS A 1 406 ? 11.133 -9.787 7.304 1.00 93.12 406 CYS A CA 1
ATOM 3189 C C . CYS A 1 406 ? 12.100 -8.748 7.896 1.00 93.12 406 CYS A C 1
ATOM 3191 O O . CYS A 1 406 ? 12.341 -7.701 7.294 1.00 93.12 406 CYS A O 1
ATOM 3193 N N . ARG A 1 407 ? 12.686 -9.040 9.064 1.00 92.56 407 ARG A N 1
ATOM 3194 C CA . ARG A 1 407 ? 13.596 -8.143 9.787 1.00 92.56 407 ARG A CA 1
ATOM 3195 C C . ARG A 1 407 ? 14.968 -8.030 9.131 1.00 92.56 407 ARG A C 1
ATOM 3197 O O . ARG A 1 407 ? 15.687 -7.093 9.442 1.00 92.56 407 ARG A O 1
ATOM 3204 N N . GLN A 1 408 ? 15.329 -8.914 8.198 1.00 93.81 408 GLN A N 1
ATOM 3205 C CA . GLN A 1 408 ? 16.565 -8.748 7.419 1.00 93.81 408 GLN A CA 1
ATOM 3206 C C . GLN A 1 408 ? 16.527 -7.473 6.564 1.00 93.81 408 GLN A C 1
ATOM 3208 O O . GLN A 1 408 ? 17.558 -6.846 6.333 1.00 93.81 408 GLN A O 1
ATOM 3213 N N . CYS A 1 409 ? 15.330 -7.057 6.142 1.00 92.25 409 CYS A N 1
ATOM 3214 C CA . CYS A 1 409 ? 15.107 -5.795 5.439 1.00 92.25 409 CYS A CA 1
ATOM 3215 C C . CYS A 1 409 ? 14.530 -4.724 6.382 1.00 92.25 409 CYS A C 1
ATOM 3217 O O . CYS A 1 409 ? 14.975 -3.578 6.370 1.00 92.25 409 CYS A O 1
ATOM 3219 N N . HIS A 1 410 ? 13.587 -5.100 7.250 1.00 93.25 410 HIS A N 1
ATOM 3220 C CA . HIS A 1 410 ? 12.901 -4.209 8.192 1.00 93.25 410 HIS A CA 1
ATOM 3221 C C . HIS A 1 410 ? 13.495 -4.300 9.609 1.00 93.25 410 HIS A C 1
ATOM 3223 O O . HIS A 1 410 ? 12.796 -4.642 10.567 1.00 93.25 410 HIS A O 1
ATOM 3229 N N . ALA A 1 411 ? 14.794 -4.029 9.747 1.00 89.38 411 ALA A N 1
ATOM 3230 C CA . ALA A 1 411 ? 15.574 -4.345 10.953 1.00 89.38 411 ALA A CA 1
ATOM 3231 C C . ALA A 1 411 ? 15.001 -3.781 12.265 1.00 89.38 411 ALA A C 1
ATOM 3233 O O . ALA A 1 411 ? 14.975 -4.479 13.273 1.00 89.38 411 ALA A O 1
ATOM 3234 N N . GLN A 1 412 ? 14.479 -2.554 12.247 1.00 87.69 412 GLN A N 1
ATOM 3235 C CA . GLN A 1 412 ? 13.973 -1.871 13.448 1.00 87.69 412 GLN A CA 1
ATOM 3236 C C . GLN A 1 412 ? 12.509 -2.206 13.779 1.00 87.69 412 GLN A C 1
ATOM 3238 O O . GLN A 1 412 ? 11.943 -1.667 14.730 1.00 87.69 412 GLN A O 1
ATOM 3243 N N . SER A 1 413 ? 11.869 -3.092 13.007 1.00 91.50 413 SER A N 1
ATOM 3244 C CA . SER A 1 413 ? 10.426 -3.334 13.122 1.00 91.50 413 SER A CA 1
ATOM 3245 C C . SER A 1 413 ? 9.992 -3.824 14.500 1.00 91.50 413 SER A C 1
ATOM 3247 O O . SER A 1 413 ? 9.023 -3.308 15.040 1.00 91.50 413 SER A O 1
ATOM 3249 N N . ALA A 1 414 ? 10.728 -4.748 15.119 1.00 87.88 414 ALA A N 1
ATOM 3250 C CA . ALA A 1 414 ? 10.374 -5.289 16.434 1.00 87.88 414 ALA A CA 1
ATOM 3251 C C . ALA A 1 414 ? 10.603 -4.305 17.599 1.00 87.88 414 ALA A C 1
ATOM 3253 O O . ALA A 1 414 ? 10.129 -4.541 18.709 1.00 87.88 414 ALA A O 1
ATOM 3254 N N . GLU A 1 415 ? 11.337 -3.218 17.370 1.00 90.75 415 GLU A N 1
ATOM 3255 C CA . GLU A 1 415 ? 11.723 -2.254 18.406 1.00 90.75 415 GLU A CA 1
ATOM 3256 C C . GLU A 1 415 ? 10.936 -0.947 18.318 1.00 90.75 415 GLU A C 1
ATOM 3258 O O . GLU A 1 415 ? 10.924 -0.179 19.282 1.00 90.75 415 GLU A O 1
ATOM 3263 N N . SER A 1 416 ? 10.249 -0.718 17.196 1.00 94.38 416 SER A N 1
ATOM 3264 C CA . SER A 1 416 ? 9.425 0.464 16.971 1.00 94.38 416 SER A CA 1
ATOM 3265 C C . SER A 1 416 ? 8.349 0.612 18.038 1.00 94.38 416 SER A C 1
ATOM 3267 O O . SER A 1 416 ? 7.626 -0.331 18.383 1.00 94.38 416 SER A O 1
ATOM 3269 N N . ARG A 1 417 ? 8.240 1.837 18.551 1.00 94.19 417 ARG A N 1
ATOM 3270 C CA . ARG A 1 417 ? 7.310 2.192 19.627 1.00 94.19 417 ARG A CA 1
ATOM 3271 C C . ARG A 1 417 ? 6.206 3.128 19.174 1.00 94.19 417 ARG A C 1
ATOM 3273 O O . ARG A 1 417 ? 5.244 3.306 19.922 1.00 94.19 417 ARG A O 1
ATOM 3280 N N . LEU A 1 418 ? 6.365 3.736 18.003 1.00 92.25 418 LEU A N 1
ATOM 3281 C CA . LEU A 1 418 ? 5.485 4.773 17.501 1.00 92.25 418 LEU A CA 1
ATOM 3282 C C . LEU A 1 418 ? 5.042 4.431 16.085 1.00 92.25 418 LEU A C 1
ATOM 3284 O O . LEU A 1 418 ? 5.843 4.025 15.251 1.00 92.25 418 LEU A O 1
ATOM 3288 N N . THR A 1 419 ? 3.778 4.710 15.787 1.00 91.19 419 THR A N 1
ATOM 3289 C CA . THR A 1 419 ? 3.248 4.628 14.422 1.00 91.19 419 THR A CA 1
ATOM 3290 C C . THR A 1 419 ? 4.003 5.526 13.450 1.00 91.19 419 THR A C 1
ATOM 3292 O O . THR A 1 419 ? 4.136 5.179 12.288 1.00 91.19 419 THR A O 1
ATOM 3295 N N . SER A 1 420 ? 4.532 6.659 13.925 1.00 90.62 420 SER A N 1
ATOM 3296 C CA . SER A 1 420 ? 5.298 7.598 13.102 1.00 90.62 420 SER A CA 1
ATOM 3297 C C . SER A 1 420 ? 6.649 7.054 12.627 1.00 90.62 420 SER A C 1
ATOM 3299 O O . SER A 1 420 ? 7.280 7.697 11.789 1.00 90.62 420 SER A O 1
ATOM 3301 N N . ASP A 1 421 ? 7.125 5.930 13.174 1.00 91.75 421 ASP A N 1
ATOM 3302 C CA . ASP A 1 421 ? 8.397 5.324 12.783 1.00 91.75 421 ASP A CA 1
ATOM 3303 C C . ASP A 1 421 ? 8.284 4.728 11.370 1.00 91.75 421 ASP A C 1
ATOM 3305 O O . ASP A 1 421 ? 7.518 3.794 11.126 1.00 91.75 421 ASP A O 1
ATOM 3309 N N . VAL A 1 422 ? 9.082 5.230 10.425 1.00 90.19 422 VAL A N 1
ATOM 3310 C CA . VAL A 1 422 ? 9.092 4.715 9.048 1.00 90.19 422 VAL A CA 1
ATOM 3311 C C . VAL A 1 422 ? 10.117 3.599 8.917 1.00 90.19 422 VAL A C 1
ATOM 3313 O O . VAL A 1 422 ? 11.315 3.828 8.774 1.00 90.19 422 VAL A O 1
ATOM 3316 N N . LEU A 1 423 ? 9.624 2.364 8.933 1.00 90.81 423 LEU A N 1
ATOM 3317 C CA . LEU A 1 423 ? 10.438 1.147 8.980 1.00 90.81 423 LEU A CA 1
ATOM 3318 C C . LEU A 1 423 ? 10.776 0.591 7.591 1.00 90.81 423 LEU A C 1
ATOM 3320 O O . LEU A 1 423 ? 10.815 -0.624 7.402 1.00 90.81 423 LEU A O 1
ATOM 3324 N N . MET A 1 424 ? 10.981 1.455 6.598 1.00 90.06 424 MET A N 1
ATOM 3325 C CA . MET A 1 424 ? 11.308 1.023 5.235 1.00 90.06 424 MET A CA 1
ATOM 3326 C C . MET A 1 424 ? 12.780 0.594 5.119 1.00 90.06 424 MET A C 1
ATOM 3328 O O . MET A 1 424 ? 13.646 1.203 5.749 1.00 90.06 424 MET A O 1
ATOM 3332 N N . PRO A 1 425 ? 13.091 -0.440 4.314 1.00 89.56 425 PRO A N 1
ATOM 3333 C CA . PRO A 1 425 ? 14.452 -0.924 4.154 1.00 89.56 425 PRO A CA 1
ATOM 3334 C C . PRO A 1 425 ? 15.326 0.103 3.438 1.00 89.56 425 PRO A C 1
ATOM 3336 O O . PRO A 1 425 ? 14.870 0.867 2.583 1.00 89.56 425 PRO A O 1
ATOM 3339 N N . THR A 1 426 ? 16.618 0.067 3.742 1.00 88.00 426 THR A N 1
ATOM 3340 C CA . THR A 1 426 ? 17.615 0.855 3.022 1.00 88.00 426 THR A CA 1
ATOM 3341 C C . THR A 1 426 ? 18.104 0.115 1.781 1.00 88.00 426 THR A C 1
ATOM 3343 O O . THR A 1 426 ? 18.049 -1.117 1.705 1.00 88.00 426 THR A O 1
ATOM 3346 N N . ILE A 1 427 ? 18.677 0.860 0.830 1.00 88.62 427 ILE A N 1
ATOM 3347 C CA . ILE A 1 427 ? 19.281 0.275 -0.375 1.00 88.62 427 ILE A CA 1
ATOM 3348 C C . ILE A 1 427 ? 20.368 -0.757 -0.036 1.00 88.62 427 ILE A C 1
ATOM 3350 O O . ILE A 1 427 ? 20.506 -1.749 -0.747 1.00 88.62 427 ILE A O 1
ATOM 3354 N N . GLN A 1 428 ? 21.098 -0.585 1.076 1.00 90.12 428 GLN A N 1
ATOM 3355 C CA . GLN A 1 428 ? 22.176 -1.507 1.449 1.00 90.12 428 GLN A CA 1
ATOM 3356 C C . GLN A 1 428 ? 21.667 -2.929 1.706 1.00 90.12 428 GLN A C 1
ATOM 3358 O O . GLN A 1 428 ? 22.381 -3.881 1.407 1.00 90.12 428 GLN A O 1
ATOM 3363 N N . SER A 1 429 ? 20.441 -3.094 2.218 1.00 91.38 429 SER A N 1
ATOM 3364 C CA . SER A 1 429 ? 19.843 -4.426 2.400 1.00 91.38 429 SER A CA 1
ATOM 3365 C C . SER A 1 429 ? 19.688 -5.161 1.063 1.00 91.38 429 SER A C 1
ATOM 3367 O O . SER A 1 429 ? 20.038 -6.333 0.951 1.00 91.38 429 SER A O 1
ATOM 3369 N N . CYS A 1 430 ? 19.275 -4.447 0.014 1.00 91.00 430 CYS A N 1
ATOM 3370 C CA . CYS A 1 430 ? 19.110 -4.988 -1.332 1.00 91.00 430 CYS A CA 1
ATOM 3371 C C . CYS A 1 430 ? 20.463 -5.331 -1.967 1.00 91.00 430 CYS A C 1
ATOM 3373 O O . CYS A 1 430 ? 20.616 -6.393 -2.567 1.00 91.00 430 CYS A O 1
ATOM 3375 N N . GLN A 1 431 ? 21.457 -4.454 -1.795 1.00 91.12 431 GLN A N 1
ATOM 3376 C CA . GLN A 1 431 ? 22.800 -4.579 -2.376 1.00 91.12 431 GLN A CA 1
ATOM 3377 C C . GLN A 1 431 ? 23.583 -5.803 -1.875 1.00 91.12 431 GLN A C 1
ATOM 3379 O O . GLN A 1 431 ? 24.554 -6.214 -2.507 1.00 91.12 431 GLN A O 1
ATOM 3384 N N . GLN A 1 432 ? 23.172 -6.423 -0.766 1.00 91.19 432 GLN A N 1
ATOM 3385 C CA . GLN A 1 432 ? 23.781 -7.673 -0.301 1.00 91.19 432 GLN A CA 1
ATOM 3386 C C . GLN A 1 432 ? 23.564 -8.814 -1.304 1.00 91.19 432 GLN A C 1
ATOM 3388 O O . GLN A 1 432 ? 24.477 -9.605 -1.542 1.00 91.19 432 GLN A O 1
ATOM 3393 N N . CYS A 1 433 ? 22.397 -8.851 -1.954 1.00 92.12 433 CYS A N 1
ATOM 3394 C CA . CYS A 1 433 ? 22.043 -9.876 -2.937 1.00 92.12 433 CYS A CA 1
ATOM 3395 C C . CYS A 1 433 ? 22.038 -9.329 -4.372 1.00 92.12 433 CYS A C 1
ATOM 3397 O O . CYS A 1 433 ? 22.579 -9.970 -5.271 1.00 92.12 433 CYS A O 1
ATOM 3399 N N . HIS A 1 434 ? 21.480 -8.138 -4.592 1.00 92.44 434 HIS A N 1
ATOM 3400 C CA . HIS A 1 434 ? 21.463 -7.438 -5.878 1.00 92.44 434 HIS A CA 1
ATOM 3401 C C . HIS A 1 434 ? 22.779 -6.686 -6.088 1.00 92.44 434 HIS A C 1
ATOM 3403 O O . HIS A 1 434 ? 22.862 -5.486 -5.857 1.00 92.44 434 HIS A O 1
ATOM 3409 N N . ASN A 1 435 ? 23.826 -7.397 -6.505 1.00 90.12 435 ASN A N 1
ATOM 3410 C CA . ASN A 1 435 ? 25.174 -6.831 -6.648 1.00 90.12 435 ASN A CA 1
ATOM 3411 C C . ASN A 1 435 ? 25.847 -7.117 -7.997 1.00 90.12 435 ASN A C 1
ATOM 3413 O O . ASN A 1 435 ? 27.004 -6.738 -8.183 1.00 90.12 435 ASN A O 1
ATOM 3417 N N . GLY A 1 436 ? 25.165 -7.807 -8.917 1.00 82.12 436 GLY A N 1
ATOM 3418 C CA . GLY A 1 436 ? 25.678 -8.080 -10.263 1.00 82.12 436 GLY A CA 1
ATOM 3419 C C . GLY A 1 436 ? 26.913 -8.991 -10.320 1.00 82.12 436 GLY A C 1
ATOM 3420 O O . GLY A 1 436 ? 27.523 -9.120 -11.380 1.00 82.12 436 GLY A O 1
ATOM 3421 N N . LYS A 1 437 ? 27.310 -9.627 -9.207 1.00 83.31 437 LYS A N 1
ATOM 3422 C CA . LYS A 1 437 ? 28.393 -10.624 -9.183 1.00 83.31 437 LYS A CA 1
ATOM 3423 C C . LYS A 1 437 ? 27.894 -11.969 -9.722 1.00 83.31 437 LYS A C 1
ATOM 3425 O O . LYS A 1 437 ? 26.695 -12.204 -9.819 1.00 83.31 437 LYS A O 1
ATOM 3430 N N . THR A 1 438 ? 28.808 -12.897 -10.008 1.00 74.12 438 THR A N 1
ATOM 3431 C CA . THR A 1 438 ? 28.499 -14.231 -10.571 1.00 74.12 438 THR A CA 1
ATOM 3432 C C . THR A 1 438 ? 27.523 -15.078 -9.742 1.00 74.12 438 THR A C 1
ATOM 3434 O O . THR A 1 438 ? 26.911 -15.988 -10.289 1.00 74.12 438 THR A O 1
ATOM 3437 N N . GLN A 1 439 ? 27.351 -14.779 -8.450 1.00 81.06 439 GLN A N 1
ATOM 3438 C CA . GLN A 1 439 ? 26.373 -15.415 -7.552 1.00 81.06 439 GLN A CA 1
ATOM 3439 C C . GLN A 1 439 ? 25.343 -14.412 -6.986 1.00 81.06 439 GLN A C 1
ATOM 3441 O O . GLN A 1 439 ? 24.692 -14.688 -5.983 1.00 81.06 439 GLN A O 1
ATOM 3446 N N . GLY A 1 440 ? 25.225 -13.226 -7.589 1.00 84.25 440 GLY A N 1
ATOM 3447 C CA . GLY A 1 440 ? 24.300 -12.170 -7.183 1.00 84.25 440 GLY A CA 1
ATOM 3448 C C . GLY A 1 440 ? 23.062 -12.093 -8.073 1.00 84.25 440 GLY A C 1
ATOM 3449 O O . GLY A 1 440 ? 23.082 -12.482 -9.241 1.00 84.25 440 GLY A O 1
ATOM 3450 N N . ALA A 1 441 ? 21.980 -11.546 -7.525 1.00 89.75 441 ALA A N 1
ATOM 3451 C CA . ALA A 1 441 ? 20.813 -11.164 -8.303 1.00 89.75 441 ALA A CA 1
ATOM 3452 C C . ALA A 1 441 ? 21.145 -9.993 -9.245 1.00 89.75 441 ALA A C 1
ATOM 3454 O O . ALA A 1 441 ? 22.086 -9.220 -9.018 1.00 89.75 441 ALA A O 1
ATOM 3455 N N . ARG A 1 442 ? 20.346 -9.870 -10.310 1.00 87.88 442 ARG A N 1
ATOM 3456 C CA . ARG A 1 442 ? 20.466 -8.794 -11.301 1.00 87.88 442 ARG A CA 1
ATOM 3457 C C . ARG A 1 442 ? 20.236 -7.427 -10.669 1.00 87.88 442 ARG A C 1
ATOM 3459 O O . ARG A 1 442 ? 19.526 -7.307 -9.677 1.00 87.88 442 ARG A O 1
ATOM 3466 N N . THR A 1 443 ? 20.817 -6.404 -11.275 1.00 89.88 443 THR A N 1
ATOM 3467 C CA . THR A 1 443 ? 20.771 -5.021 -10.783 1.00 89.88 443 THR A CA 1
ATOM 3468 C C . THR A 1 443 ? 20.203 -4.054 -11.811 1.00 89.88 443 THR A C 1
ATOM 3470 O O . THR A 1 443 ? 20.383 -2.849 -11.658 1.00 89.88 443 THR A O 1
ATOM 3473 N N . ASP A 1 444 ? 19.569 -4.576 -12.864 1.00 88.69 444 ASP A N 1
ATOM 3474 C CA . ASP A 1 444 ? 18.981 -3.749 -13.911 1.00 88.69 444 ASP A CA 1
ATOM 3475 C C . ASP A 1 444 ? 17.890 -2.839 -13.311 1.00 88.69 444 ASP A C 1
ATOM 3477 O O . ASP A 1 444 ? 17.146 -3.234 -12.411 1.00 88.69 444 ASP A O 1
ATOM 3481 N N . CYS A 1 445 ? 17.752 -1.623 -13.831 1.00 88.25 445 CYS A N 1
ATOM 3482 C CA . CYS A 1 445 ? 16.817 -0.598 -13.368 1.00 88.25 445 CYS A CA 1
ATOM 3483 C C . CYS A 1 445 ? 15.378 -1.129 -13.325 1.00 88.25 445 CYS A C 1
ATOM 3485 O O . CYS A 1 445 ? 14.621 -0.821 -12.405 1.00 88.25 445 CYS A O 1
ATOM 3487 N N . VAL A 1 446 ? 15.016 -1.961 -14.306 1.00 86.62 446 VAL A N 1
ATOM 3488 C CA . VAL A 1 446 ? 13.683 -2.563 -14.453 1.00 86.62 446 VAL A CA 1
ATOM 3489 C C . VAL A 1 446 ? 13.371 -3.646 -13.419 1.00 86.62 446 VAL A C 1
ATOM 3491 O O . VAL A 1 446 ? 12.221 -4.066 -13.317 1.00 86.62 446 VAL A O 1
ATOM 3494 N N . GLU A 1 447 ? 14.353 -4.092 -12.626 1.00 86.19 447 GLU A N 1
ATOM 3495 C CA . GLU A 1 447 ? 14.083 -4.985 -11.492 1.00 86.19 447 GLU A CA 1
ATOM 3496 C C . GLU A 1 447 ? 13.266 -4.277 -10.401 1.00 86.19 447 GLU A C 1
ATOM 3498 O O . GLU A 1 447 ? 12.520 -4.937 -9.679 1.00 86.19 447 GLU A O 1
ATOM 3503 N N . CYS A 1 448 ? 13.372 -2.944 -10.313 1.00 86.62 448 CYS A N 1
ATOM 3504 C CA . CYS A 1 448 ? 12.680 -2.126 -9.317 1.00 86.62 448 CYS A CA 1
ATOM 3505 C C . CYS A 1 448 ? 11.762 -1.067 -9.943 1.00 86.62 448 CYS A C 1
ATOM 3507 O O . CYS A 1 448 ? 10.691 -0.801 -9.405 1.00 86.62 448 CYS A O 1
ATOM 3509 N N . HIS A 1 449 ? 12.154 -0.432 -11.049 1.00 86.62 449 HIS A N 1
ATOM 3510 C CA . HIS A 1 449 ? 11.413 0.680 -11.647 1.00 86.62 449 HIS A CA 1
ATOM 3511 C C . HIS A 1 449 ? 10.463 0.211 -12.746 1.00 86.62 449 HIS A C 1
ATOM 3513 O O . HIS A 1 449 ? 10.859 -0.478 -13.686 1.00 86.62 449 HIS A O 1
ATOM 3519 N N . ALA A 1 450 ? 9.208 0.648 -12.658 1.00 79.75 450 ALA A N 1
ATOM 3520 C CA . ALA A 1 450 ? 8.239 0.468 -13.729 1.00 79.75 450 ALA A CA 1
ATOM 3521 C C . ALA A 1 450 ? 8.298 1.659 -14.695 1.00 79.75 450 ALA A C 1
ATOM 3523 O O . ALA A 1 450 ? 8.176 2.808 -14.275 1.00 79.75 450 ALA A O 1
ATOM 3524 N N . TYR A 1 451 ? 8.476 1.384 -15.988 1.00 77.88 451 TYR A N 1
ATOM 3525 C CA . TYR A 1 451 ? 8.424 2.413 -17.032 1.00 77.88 451 TYR A CA 1
ATOM 3526 C C . TYR A 1 451 ? 6.988 2.687 -17.494 1.00 77.88 451 TYR A C 1
ATOM 3528 O O . TYR A 1 451 ? 6.606 3.837 -17.697 1.00 77.88 451 TYR A O 1
ATOM 3536 N N . HIS A 1 452 ? 6.193 1.625 -17.642 1.00 78.44 452 HIS A N 1
ATOM 3537 C CA . HIS A 1 452 ? 4.775 1.706 -17.977 1.00 78.44 452 HIS A CA 1
ATOM 3538 C C . HIS A 1 452 ? 3.926 1.646 -16.708 1.00 78.44 452 HIS A C 1
ATOM 3540 O O . HIS A 1 452 ? 4.263 0.919 -15.768 1.00 78.44 452 HIS A O 1
ATOM 3546 N N . ALA A 1 453 ? 2.812 2.379 -16.690 1.00 61.62 453 ALA A N 1
ATOM 3547 C CA . ALA A 1 453 ? 1.829 2.243 -15.626 1.00 61.62 453 ALA A CA 1
ATOM 3548 C C . ALA A 1 453 ? 1.289 0.795 -15.591 1.00 61.62 453 ALA A C 1
ATOM 3550 O O . ALA A 1 453 ? 1.146 0.173 -16.652 1.00 61.62 453 ALA A O 1
ATOM 3551 N N . PRO A 1 454 ? 0.987 0.234 -14.403 1.00 55.00 454 PRO A N 1
ATOM 3552 C CA . PRO A 1 454 ? 0.292 -1.044 -14.303 1.00 55.00 454 PRO A CA 1
ATOM 3553 C C . PRO A 1 454 ? -0.984 -1.030 -15.150 1.00 55.00 454 PRO A C 1
ATOM 3555 O O . PRO A 1 454 ? -1.687 -0.024 -15.210 1.00 55.00 454 PRO A O 1
ATOM 3558 N N . HIS A 1 455 ? -1.312 -2.161 -15.773 1.00 51.53 455 HIS A N 1
ATOM 3559 C CA . HIS A 1 455 ? -2.495 -2.335 -16.625 1.00 51.53 455 HIS A CA 1
ATOM 3560 C C . HIS A 1 455 ? -3.853 -2.184 -15.900 1.00 51.53 455 HIS A C 1
ATOM 3562 O O . HIS A 1 455 ? -4.879 -2.458 -16.508 1.00 51.53 455 HIS A O 1
ATOM 3568 N N . GLU A 1 456 ? -3.882 -1.704 -14.653 1.00 40.78 456 GLU A N 1
ATOM 3569 C CA . GLU A 1 456 ? -5.048 -1.651 -13.751 1.00 40.78 456 GLU A CA 1
ATOM 3570 C C . GLU A 1 456 ? -6.223 -0.795 -14.264 1.00 40.78 456 GLU A C 1
ATOM 3572 O O . GLU A 1 456 ? -7.306 -0.853 -13.702 1.00 40.78 456 GLU A O 1
ATOM 3577 N N . ASN A 1 457 ? -6.053 -0.049 -15.361 1.00 40.28 457 ASN A N 1
ATOM 3578 C CA . ASN A 1 457 ? -7.132 0.680 -16.043 1.00 40.28 457 ASN A CA 1
ATOM 3579 C C . ASN A 1 457 ? -7.363 0.237 -17.503 1.00 40.28 457 ASN A C 1
ATOM 3581 O O . ASN A 1 457 ? -7.923 0.992 -18.297 1.00 40.28 457 ASN A O 1
ATOM 3585 N N . ARG A 1 458 ? -6.922 -0.964 -17.903 1.00 48.25 458 ARG A N 1
ATOM 3586 C CA . ARG A 1 458 ? -7.129 -1.490 -19.271 1.00 48.25 458 ARG A CA 1
ATOM 3587 C C . ARG A 1 458 ? -8.092 -2.679 -19.352 1.00 48.25 458 ARG A C 1
ATOM 3589 O O . ARG A 1 458 ? -8.331 -3.151 -20.458 1.00 48.25 458 ARG A O 1
ATOM 3596 N N . ASP A 1 459 ? -8.699 -3.085 -18.238 1.00 43.34 459 ASP A N 1
ATOM 3597 C CA . ASP A 1 459 ? -9.643 -4.213 -18.138 1.00 43.34 459 ASP A CA 1
ATOM 3598 C C . ASP A 1 459 ? -11.032 -3.945 -18.746 1.00 43.34 459 ASP A C 1
ATOM 3600 O O . ASP A 1 459 ? -11.976 -4.685 -18.484 1.00 43.34 459 ASP A O 1
ATOM 3604 N N . SER A 1 460 ? -11.195 -2.915 -19.582 1.00 46.81 460 SER A N 1
ATOM 3605 C CA . SER A 1 460 ? -12.366 -2.870 -20.462 1.00 46.81 460 SER A CA 1
ATOM 3606 C C . SER A 1 460 ? -12.178 -3.948 -21.533 1.00 46.81 460 SER A C 1
ATOM 3608 O O . SER A 1 460 ? -11.229 -3.828 -22.320 1.00 46.81 460 SER A O 1
ATOM 3610 N N . PRO A 1 461 ? -13.024 -4.997 -21.581 1.00 51.88 461 PRO A N 1
ATOM 3611 C CA . PRO A 1 461 ? -12.995 -5.953 -22.677 1.00 51.88 461 PRO A CA 1
ATOM 3612 C C . PRO A 1 461 ? -13.086 -5.165 -23.980 1.00 51.88 461 PRO A C 1
ATOM 3614 O O . PRO A 1 461 ? -13.952 -4.303 -24.132 1.00 51.88 461 PRO A O 1
ATOM 3617 N N . ARG A 1 462 ? -12.143 -5.389 -24.892 1.00 62.81 462 ARG A N 1
ATOM 3618 C CA . ARG A 1 462 ? -12.243 -4.802 -26.225 1.00 62.81 462 ARG A CA 1
ATOM 3619 C C . ARG A 1 462 ? -13.187 -5.685 -27.026 1.00 62.81 462 ARG A C 1
ATOM 3621 O O . ARG A 1 462 ? -12.918 -6.878 -27.151 1.00 62.81 462 ARG A O 1
ATOM 3628 N N . ASP A 1 463 ? -14.223 -5.096 -27.608 1.00 60.75 463 ASP A N 1
ATOM 3629 C CA . ASP A 1 463 ? -15.129 -5.762 -28.552 1.00 60.75 463 ASP A CA 1
ATOM 3630 C C . ASP A 1 463 ? -14.448 -5.960 -29.924 1.00 60.75 463 ASP A C 1
ATOM 3632 O O . ASP A 1 463 ? -14.964 -5.554 -30.963 1.00 60.75 463 ASP A O 1
ATOM 3636 N N . LEU A 1 464 ? -13.232 -6.514 -29.939 1.00 66.69 464 LEU A N 1
ATOM 3637 C CA . LEU A 1 464 ? -12.499 -6.826 -31.165 1.00 66.69 464 LEU A CA 1
ATOM 3638 C C . LEU A 1 464 ? -12.825 -8.247 -31.609 1.00 66.69 464 LEU A C 1
ATOM 3640 O O . LEU A 1 464 ? -12.582 -9.203 -30.870 1.00 66.69 464 LEU A O 1
ATOM 3644 N N . ALA A 1 465 ? -13.324 -8.391 -32.838 1.00 78.38 465 ALA A N 1
ATOM 3645 C CA . ALA A 1 465 ? -13.408 -9.694 -33.481 1.00 78.38 465 ALA A CA 1
ATOM 3646 C C . ALA A 1 465 ? -11.996 -10.248 -33.739 1.00 78.38 465 ALA A C 1
ATOM 3648 O O . ALA A 1 465 ? -11.039 -9.492 -33.947 1.00 78.38 465 ALA A O 1
ATOM 3649 N N . ILE A 1 466 ? -11.857 -11.577 -33.760 1.00 74.94 466 ILE A N 1
ATOM 3650 C CA . ILE A 1 466 ? -10.572 -12.242 -34.030 1.00 74.94 466 ILE A CA 1
ATOM 3651 C C . ILE A 1 466 ? -10.028 -11.789 -35.390 1.00 74.94 466 ILE A C 1
ATOM 3653 O O . ILE A 1 466 ? -8.842 -11.502 -35.520 1.00 74.94 466 ILE A O 1
ATOM 3657 N N . GLU A 1 467 ? -10.895 -11.649 -36.390 1.00 77.44 467 GLU A N 1
ATOM 3658 C CA . GLU A 1 467 ? -10.531 -11.215 -37.735 1.00 77.44 467 GLU A CA 1
ATOM 3659 C C . GLU A 1 467 ? -9.992 -9.781 -37.769 1.00 77.44 467 GLU A C 1
ATOM 3661 O O . GLU A 1 467 ? -9.152 -9.468 -38.613 1.00 77.44 467 GLU A O 1
ATOM 3666 N N . ASP A 1 468 ? -10.478 -8.904 -36.891 1.00 71.88 468 ASP A N 1
ATOM 3667 C CA . ASP A 1 468 ? -10.011 -7.520 -36.783 1.00 71.88 468 ASP A CA 1
ATOM 3668 C C . ASP A 1 468 ? -8.661 -7.468 -36.058 1.00 71.88 468 ASP A C 1
ATOM 3670 O O . ASP A 1 468 ? -7.736 -6.803 -36.528 1.00 71.88 468 ASP A O 1
ATOM 3674 N N . PHE A 1 469 ? -8.494 -8.264 -34.995 1.00 71.88 469 PHE A N 1
ATOM 3675 C CA . PHE A 1 469 ? -7.214 -8.432 -34.300 1.00 71.88 469 PHE A CA 1
ATOM 3676 C C . PHE A 1 469 ? -6.118 -8.980 -35.227 1.00 71.88 469 PHE A C 1
ATOM 3678 O O . PHE A 1 469 ? -5.016 -8.434 -35.275 1.00 71.88 469 PHE A O 1
ATOM 3685 N N . LEU A 1 470 ? -6.429 -10.013 -36.019 1.00 72.31 470 LEU A N 1
ATOM 3686 C CA . LEU A 1 470 ? -5.506 -10.596 -37.002 1.00 72.31 470 LEU A CA 1
ATOM 3687 C C . LEU A 1 470 ? -5.112 -9.608 -38.106 1.00 72.31 470 LEU A C 1
ATOM 3689 O O . LEU A 1 470 ? -4.012 -9.696 -38.639 1.00 72.31 470 LEU A O 1
ATOM 3693 N N . ARG A 1 471 ? -5.982 -8.646 -38.430 1.00 70.38 471 ARG A N 1
ATOM 3694 C CA . ARG A 1 471 ? -5.698 -7.558 -39.378 1.00 70.38 471 ARG A CA 1
ATOM 3695 C C . ARG A 1 471 ? -5.013 -6.350 -38.725 1.00 70.38 471 ARG A C 1
ATOM 3697 O O . ARG A 1 471 ? -4.836 -5.328 -39.389 1.00 70.38 471 ARG A O 1
ATOM 3704 N N . GLY A 1 472 ? -4.645 -6.440 -37.442 1.00 62.19 472 GLY A N 1
ATOM 3705 C CA . GLY A 1 472 ? -4.005 -5.357 -36.691 1.00 62.19 472 GLY A CA 1
ATOM 3706 C C . GLY A 1 472 ? -4.917 -4.148 -36.457 1.00 62.19 472 GLY A C 1
ATOM 3707 O O . GLY A 1 472 ? -4.432 -3.021 -36.352 1.00 62.19 472 GLY A O 1
ATOM 3708 N N . GLN A 1 473 ? -6.235 -4.359 -36.434 1.00 62.94 473 GLN A N 1
ATOM 3709 C CA . GLN A 1 473 ? -7.241 -3.334 -36.159 1.00 62.94 473 GLN A CA 1
ATOM 3710 C C . GLN A 1 473 ? -7.591 -3.358 -34.661 1.00 62.94 473 GLN A C 1
ATOM 3712 O O . GLN A 1 473 ? -7.701 -4.430 -34.071 1.00 62.94 473 GLN A O 1
ATOM 3717 N N . GLY A 1 474 ? -7.742 -2.182 -34.032 1.00 59.62 474 GLY A N 1
ATOM 3718 C CA . GLY A 1 474 ? -8.104 -2.080 -32.606 1.00 59.62 474 GLY A CA 1
ATOM 3719 C C . GLY A 1 474 ? -7.279 -1.123 -31.745 1.00 59.62 474 GLY A C 1
ATOM 3720 O O . GLY A 1 474 ? -7.059 -1.409 -30.561 1.00 59.62 474 GLY A O 1
ATOM 3721 N N . ALA A 1 475 ? -6.834 -0.003 -32.329 1.00 55.66 475 ALA A N 1
ATOM 3722 C CA . ALA A 1 475 ? -6.010 0.994 -31.653 1.00 55.66 475 ALA A CA 1
ATOM 3723 C C . ALA A 1 475 ? -6.659 1.460 -30.339 1.00 55.66 475 ALA A C 1
ATOM 3725 O O . ALA A 1 475 ? -7.817 1.885 -30.342 1.00 55.66 475 ALA A O 1
ATOM 3726 N N . PRO A 1 476 ? -5.942 1.392 -29.205 1.00 55.34 476 PRO A N 1
ATOM 3727 C CA . PRO A 1 476 ? -6.427 1.980 -27.974 1.00 55.34 476 PRO A CA 1
ATOM 3728 C C . PRO A 1 476 ? -6.522 3.498 -28.125 1.00 55.34 476 PRO A C 1
ATOM 3730 O O . PRO A 1 476 ? -5.659 4.132 -28.732 1.00 55.34 476 PRO A O 1
ATOM 3733 N N . ALA A 1 477 ? -7.542 4.099 -27.513 1.00 52.12 477 ALA A N 1
ATOM 3734 C CA . ALA A 1 477 ? -7.534 5.539 -27.300 1.00 52.12 477 ALA A CA 1
ATOM 3735 C C . ALA A 1 477 ? -6.279 5.910 -26.479 1.00 52.12 477 ALA A C 1
ATOM 3737 O O . ALA A 1 477 ? -5.970 5.204 -25.510 1.00 52.12 477 ALA A O 1
ATOM 3738 N N . PRO A 1 478 ? -5.539 6.976 -26.836 1.00 46.28 478 PRO A N 1
ATOM 3739 C CA . PRO A 1 478 ? -4.384 7.399 -26.055 1.00 46.28 478 PRO A CA 1
ATOM 3740 C C . PRO A 1 478 ? -4.832 7.695 -24.621 1.00 46.28 478 PRO A C 1
ATOM 3742 O O . PRO A 1 478 ? -5.766 8.469 -24.398 1.00 46.28 478 PRO A O 1
ATOM 3745 N N . ALA A 1 479 ? -4.179 7.060 -23.645 1.00 46.84 479 ALA A N 1
ATOM 3746 C CA . ALA A 1 479 ? -4.437 7.340 -22.243 1.00 46.84 479 ALA A CA 1
ATOM 3747 C C . ALA A 1 479 ? -4.114 8.815 -21.959 1.00 46.84 479 ALA A C 1
ATOM 3749 O O . ALA A 1 479 ? -3.112 9.356 -22.438 1.00 46.84 479 ALA A O 1
ATOM 3750 N N . LYS A 1 480 ? -4.977 9.486 -21.188 1.00 37.84 480 LYS A N 1
ATOM 3751 C CA . LYS A 1 480 ? -4.670 10.827 -20.680 1.00 37.84 480 LYS A CA 1
ATOM 3752 C C . LYS A 1 480 ? -3.406 10.731 -19.827 1.00 37.84 480 LYS A C 1
ATOM 3754 O O . LYS A 1 480 ? -3.294 9.828 -19.004 1.00 37.84 480 LYS A O 1
ATOM 3759 N N . ALA A 1 481 ? -2.473 11.660 -20.033 1.00 36.34 481 ALA A N 1
ATOM 3760 C CA . ALA A 1 481 ? -1.276 11.761 -19.209 1.00 36.34 481 ALA A CA 1
ATOM 3761 C C . ALA A 1 481 ? -1.687 11.852 -17.731 1.00 36.34 481 ALA A C 1
ATOM 3763 O O . ALA A 1 481 ? -2.455 12.743 -17.360 1.00 36.34 481 ALA A O 1
ATOM 3764 N N . HIS A 1 482 ? -1.210 10.916 -16.912 1.00 36.31 482 HIS A N 1
ATOM 3765 C CA . HIS A 1 482 ? -1.278 11.075 -15.467 1.00 36.31 482 HIS A CA 1
ATOM 3766 C C . HIS A 1 482 ? -0.272 12.165 -15.052 1.00 36.31 482 HIS A C 1
ATOM 3768 O O . HIS A 1 482 ? 0.815 12.209 -15.637 1.00 36.31 482 HIS A O 1
ATOM 3774 N N . PRO A 1 483 ? -0.660 13.073 -14.138 1.00 34.69 483 PRO A N 1
ATOM 3775 C CA . PRO A 1 483 ? 0.205 14.143 -13.651 1.00 34.69 483 PRO A CA 1
ATOM 3776 C C . PRO A 1 483 ? 1.447 13.617 -12.931 1.00 34.69 483 PRO A C 1
ATOM 3778 O O . PRO A 1 483 ? 1.351 12.544 -12.287 1.00 34.69 483 PRO A O 1
#

Secondary structure (DSSP, 8-state):
-PPPTTHHHHHHHHHHHHHHHS-TTTTTS--HHHHHHHHHHHHHHHHHHHHHHHHHHS-S-GGGTSPPPPPGGGGGGTT-GGGT--STTHHHHHHHH--TT--SS-HHHHHTTS----S-TTBSS---GGGTS---SSSS-S----HHHHHHHHTSGGGGB-TTSSS-TTSPP----BSSSSSSBPPP--S-SS-B----S---HHHHT-TT-EEPTTSS-EE---GGGT-PBPTTSSSBPPP-HHHHTTTTS----PPPS---SHHHHHHHHHHHHSPPPPP-STT--HHHHHHHHHHHHHHHHHH-GGGGTSPPHHHHSPPPTTSPPP---TT---HHHHHHHHHHHHHIIIIISTTSHHHHSPEEE--BTTTTBPPEE------S-S-TTB---TGGGTTS-GGGTSTTTTT---TTB--PPPHHHHHTTBS-STTSBP--GGGTB-SSPPGGG--S-----HHHHHTT--PPPPPPPP-

Organism: Singulisphaera acidiphila (strain ATCC BAA-1392 / DSM 18658 / VKM B-2454 / MOB10) (NCBI:txid886293)

Radius of gyration: 42.58 Å; Cα contacts (8 Å, |Δi|>4): 509; chains: 1; bounding box: 130×68×128 Å

Solvent-accessible surface area (backbone atoms only — not comparable to full-atom values): 29319 Å² total; per-residue (Å²): 139,80,87,71,86,67,62,65,57,59,56,50,53,54,61,63,49,52,63,77,75,45,68,93,55,63,88,74,53,81,54,63,67,58,54,49,47,51,51,51,52,48,51,51,51,52,50,50,51,51,49,52,49,45,72,72,68,54,95,79,70,70,64,88,80,49,76,46,48,38,20,61,92,49,44,90,43,61,88,42,60,64,70,45,46,74,45,80,62,21,67,58,50,23,68,75,68,67,40,85,83,54,55,42,51,54,54,65,46,53,35,28,68,40,76,76,79,83,76,51,95,37,52,56,80,79,83,53,57,67,70,52,46,54,71,39,75,23,75,49,67,57,80,73,62,58,52,68,64,56,30,73,37,36,53,44,43,74,88,31,44,42,81,87,50,89,70,81,80,85,58,81,85,73,50,31,68,36,62,69,58,84,98,33,34,48,74,72,77,78,84,57,100,76,58,61,41,77,28,44,40,60,46,37,40,34,75,59,51,32,90,87,32,39,77,34,65,97,51,94,53,63,50,67,61,57,71,65,66,56,56,37,61,38,99,81,22,42,51,62,48,82,82,48,57,83,81,60,39,31,83,57,59,56,53,54,47,70,82,78,67,74,73,82,52,65,71,58,40,56,48,43,51,52,50,26,73,49,50,56,74,74,69,88,50,96,89,45,50,55,65,55,39,48,53,56,53,39,52,52,38,37,53,49,29,68,76,39,61,69,66,30,66,53,72,43,70,78,75,68,50,80,74,61,92,91,56,83,76,77,85,73,67,89,81,47,51,52,42,64,58,44,20,52,56,47,41,52,58,44,47,45,45,37,67,71,26,72,87,25,55,51,50,38,35,41,75,69,37,78,58,34,83,90,76,71,41,70,46,40,62,50,70,45,66,64,77,81,64,90,60,85,68,50,54,57,54,48,58,85,47,63,92,53,65,69,48,75,48,26,68,61,46,60,69,33,68,48,44,37,60,62,62,71,57,57,51,69,55,50,44,74,44,38,60,64,46,102,90,36,42,77,52,48,58,69,73,36,41,64,75,64,80,76,70,88,84,59,82,65,82,71,96,67,51,70,73,38,50,76,69,58,48,66,53,50,75,79,72,77,82,78,133